Protein AF-A0A5W4PUR1-F1 (afdb_monomer_lite)

Structure (mmCIF, N/CA/C/O backbone):
data_AF-A0A5W4PUR1-F1
#
_entry.id   AF-A0A5W4PUR1-F1
#
loop_
_atom_site.group_PDB
_atom_site.id
_atom_site.type_symbol
_atom_site.label_atom_id
_atom_site.label_alt_id
_atom_site.label_comp_id
_atom_site.label_asym_id
_atom_site.label_entity_id
_atom_site.label_seq_id
_atom_site.pdbx_PDB_ins_code
_atom_site.Cartn_x
_atom_site.Cartn_y
_atom_site.Cartn_z
_atom_site.occupancy
_atom_site.B_iso_or_equiv
_atom_site.auth_seq_id
_atom_site.auth_comp_id
_atom_site.auth_asym_id
_atom_site.auth_atom_id
_atom_site.pdbx_PDB_model_num
ATOM 1 N N . MET A 1 1 ? 16.948 -23.647 -54.180 1.00 27.38 1 MET A N 1
ATOM 2 C CA . MET A 1 1 ? 15.537 -23.194 -54.085 1.00 27.38 1 MET A CA 1
ATOM 3 C C . MET A 1 1 ? 15.372 -21.737 -53.648 1.00 27.38 1 MET A C 1
ATOM 5 O O . MET A 1 1 ? 14.482 -21.102 -54.188 1.00 27.38 1 MET A O 1
ATOM 9 N N . ILE A 1 2 ? 16.205 -21.173 -52.759 1.00 27.20 2 ILE A N 1
ATOM 10 C CA . ILE A 1 2 ? 16.112 -19.745 -52.374 1.00 27.20 2 ILE A CA 1
ATOM 11 C C . ILE A 1 2 ? 16.294 -18.802 -53.588 1.00 27.20 2 ILE A C 1
ATOM 13 O O . ILE A 1 2 ? 15.529 -17.861 -53.739 1.00 27.20 2 ILE A O 1
ATOM 17 N N . ASN A 1 3 ? 17.182 -19.119 -54.539 1.00 38.19 3 ASN A N 1
ATOM 18 C CA . ASN A 1 3 ? 17.483 -18.220 -55.667 1.00 38.19 3 ASN A CA 1
ATOM 19 C C . ASN A 1 3 ? 16.321 -17.975 -56.654 1.00 38.19 3 ASN A C 1
ATOM 21 O O . ASN A 1 3 ? 16.169 -16.852 -57.120 1.00 38.19 3 ASN A O 1
ATOM 25 N N . LEU A 1 4 ? 15.471 -18.971 -56.952 1.00 34.03 4 LEU A N 1
ATOM 26 C CA . LEU A 1 4 ? 14.390 -18.818 -57.947 1.00 34.03 4 LEU A CA 1
ATOM 27 C C . LEU A 1 4 ? 13.193 -18.023 -57.394 1.00 34.03 4 LEU A C 1
ATOM 29 O O . LEU A 1 4 ? 12.579 -17.228 -58.105 1.00 34.03 4 LEU A O 1
ATOM 33 N N . TYR A 1 5 ? 12.866 -18.224 -56.114 1.00 35.22 5 TYR A N 1
ATOM 34 C CA . TYR A 1 5 ? 11.805 -17.471 -55.441 1.00 35.22 5 TYR A CA 1
ATOM 35 C C . TYR A 1 5 ? 12.238 -16.027 -55.160 1.00 35.22 5 TYR A C 1
ATOM 37 O O . TYR A 1 5 ? 11.437 -15.118 -55.373 1.00 35.22 5 TYR A O 1
ATOM 45 N N . SER A 1 6 ? 13.505 -15.802 -54.789 1.00 41.62 6 SER A N 1
ATOM 46 C CA . SER A 1 6 ? 14.056 -14.457 -54.590 1.00 41.62 6 SER A CA 1
ATOM 47 C C . SER A 1 6 ? 14.100 -13.649 -55.891 1.00 41.62 6 SER A C 1
ATOM 49 O O . SER A 1 6 ? 13.637 -12.513 -55.899 1.00 41.62 6 SER A O 1
ATOM 51 N N . LEU A 1 7 ? 14.547 -14.227 -57.015 1.00 43.38 7 LEU A N 1
ATOM 52 C CA . LEU A 1 7 ? 14.551 -13.530 -58.313 1.00 43.38 7 LEU A CA 1
ATOM 53 C C . LEU A 1 7 ? 13.136 -13.193 -58.804 1.00 43.38 7 LEU A C 1
ATOM 55 O O . LEU A 1 7 ? 12.900 -12.091 -59.296 1.00 43.38 7 LEU A O 1
ATOM 59 N N . ASN A 1 8 ? 12.176 -14.108 -58.637 1.00 45.28 8 ASN A N 1
ATOM 60 C CA . ASN A 1 8 ? 10.775 -13.860 -58.992 1.00 45.28 8 ASN A CA 1
ATOM 61 C C . ASN A 1 8 ? 10.132 -12.777 -58.107 1.00 45.28 8 ASN A C 1
ATOM 63 O O . ASN A 1 8 ? 9.380 -11.940 -58.610 1.00 45.28 8 ASN A O 1
ATOM 67 N N . ALA A 1 9 ? 10.437 -12.760 -56.807 1.00 48.22 9 ALA A N 1
ATOM 68 C CA . ALA A 1 9 ? 9.965 -11.727 -55.887 1.00 48.22 9 ALA A CA 1
ATOM 69 C C . ALA A 1 9 ? 10.568 -10.351 -56.215 1.00 48.22 9 ALA A C 1
ATOM 71 O O . ALA A 1 9 ? 9.825 -9.375 -56.320 1.00 48.22 9 ALA A O 1
ATOM 72 N N . VAL A 1 10 ? 11.881 -10.287 -56.466 1.00 51.53 10 VAL A N 1
ATOM 73 C CA . VAL A 1 10 ? 12.588 -9.058 -56.866 1.00 51.53 10 VAL A CA 1
ATOM 74 C C . VAL A 1 10 ? 12.062 -8.541 -58.205 1.00 51.53 10 VAL A C 1
ATOM 76 O O . VAL A 1 10 ? 11.764 -7.359 -58.328 1.00 51.53 10 VAL A O 1
ATOM 79 N N . THR A 1 11 ? 11.826 -9.421 -59.180 1.00 53.59 11 THR A N 1
ATOM 80 C CA . THR A 1 11 ? 11.287 -9.041 -60.496 1.00 53.59 11 THR A CA 1
ATOM 81 C C . THR A 1 11 ? 9.869 -8.466 -60.390 1.00 53.59 11 THR A C 1
ATOM 83 O O . THR A 1 11 ? 9.542 -7.485 -61.057 1.00 53.59 11 THR A O 1
ATOM 86 N N . ASN A 1 12 ? 9.010 -9.037 -59.539 1.00 57.28 12 ASN A N 1
ATOM 87 C CA . ASN A 1 12 ? 7.670 -8.494 -59.293 1.00 57.28 12 ASN A CA 1
ATOM 88 C C . ASN A 1 12 ? 7.718 -7.156 -58.541 1.00 57.28 12 ASN A C 1
ATOM 90 O O . ASN A 1 12 ? 6.971 -6.241 -58.889 1.00 57.28 12 ASN A O 1
ATOM 94 N N . ALA A 1 13 ? 8.620 -7.013 -57.567 1.00 59.12 13 ALA A N 1
ATOM 95 C CA . ALA A 1 13 ? 8.843 -5.757 -56.857 1.00 59.12 13 ALA A CA 1
ATOM 96 C C . ALA A 1 13 ? 9.374 -4.654 -57.791 1.00 59.12 13 ALA A C 1
ATOM 98 O O . ALA A 1 13 ? 8.867 -3.537 -57.758 1.00 59.12 13 ALA A O 1
ATOM 99 N N . MET A 1 14 ? 10.312 -4.972 -58.690 1.00 59.09 14 MET A N 1
ATOM 100 C CA . MET A 1 14 ? 10.815 -4.042 -59.709 1.00 59.09 14 MET A CA 1
ATOM 101 C C . MET A 1 14 ? 9.730 -3.645 -60.717 1.00 59.09 14 MET A C 1
ATOM 103 O O . MET A 1 14 ? 9.626 -2.473 -61.075 1.00 59.09 14 MET A O 1
ATOM 107 N N . LYS A 1 15 ? 8.864 -4.581 -61.132 1.00 62.97 15 LYS A N 1
ATOM 108 C CA . LYS A 1 15 ? 7.695 -4.270 -61.975 1.00 62.97 15 LYS A CA 1
ATOM 109 C C . LYS A 1 15 ? 6.733 -3.308 -61.282 1.00 62.97 15 LYS A C 1
ATOM 111 O O . LYS A 1 15 ? 6.281 -2.357 -61.913 1.00 62.97 15 LYS A O 1
ATOM 116 N N . LEU A 1 16 ? 6.437 -3.532 -60.001 1.00 66.94 16 LEU A N 1
ATOM 117 C CA . LEU A 1 16 ? 5.611 -2.633 -59.190 1.00 66.94 16 LEU A CA 1
ATOM 118 C C . LEU A 1 16 ? 6.270 -1.255 -59.033 1.00 66.94 16 LEU A C 1
ATOM 120 O O . LEU A 1 16 ? 5.615 -0.240 -59.254 1.00 66.94 16 LEU A O 1
ATOM 124 N N . ALA A 1 17 ? 7.568 -1.205 -58.730 1.00 65.69 17 ALA A N 1
ATOM 125 C CA . ALA A 1 17 ? 8.320 0.044 -58.634 1.00 65.69 17 ALA A CA 1
ATOM 126 C C . ALA A 1 17 ? 8.248 0.834 -59.953 1.00 65.69 17 ALA A C 1
ATOM 128 O O . ALA A 1 17 ? 7.886 2.011 -59.954 1.00 65.69 17 ALA A O 1
ATOM 129 N N . LYS A 1 18 ? 8.440 0.158 -61.093 1.00 65.25 18 LYS A N 1
ATOM 130 C CA . LYS A 1 18 ? 8.304 0.752 -62.428 1.00 65.25 18 LYS A CA 1
ATOM 131 C C . LYS A 1 18 ? 6.884 1.252 -62.718 1.00 65.25 18 LYS A C 1
ATOM 133 O O . LYS A 1 18 ? 6.727 2.368 -63.209 1.00 65.25 18 LYS A O 1
ATOM 138 N N . GLN A 1 19 ? 5.851 0.470 -62.385 1.00 72.31 19 GLN A N 1
ATOM 139 C CA . GLN A 1 19 ? 4.442 0.878 -62.518 1.00 72.31 19 GLN A CA 1
ATOM 140 C C . GLN A 1 19 ? 4.127 2.149 -61.719 1.00 72.31 19 GLN A C 1
ATOM 142 O O . GLN A 1 19 ? 3.346 2.983 -62.173 1.00 72.31 19 GLN A O 1
ATOM 147 N N . HIS A 1 20 ? 4.756 2.312 -60.556 1.00 73.19 20 HIS A N 1
ATOM 148 C CA . HIS A 1 20 ? 4.565 3.458 -59.673 1.00 73.19 20 HIS A CA 1
ATOM 149 C C . HIS A 1 20 ? 5.584 4.592 -59.880 1.00 73.19 20 HIS A C 1
ATOM 151 O O . HIS A 1 20 ? 5.576 5.545 -59.105 1.00 73.19 20 HIS A O 1
ATOM 157 N N . GLN A 1 21 ? 6.428 4.526 -60.920 1.00 67.94 21 GLN A N 1
ATOM 158 C CA . GLN A 1 21 ? 7.511 5.492 -61.185 1.00 67.94 21 GLN A CA 1
ATOM 159 C C . GLN A 1 21 ? 8.476 5.679 -60.001 1.00 67.94 21 GLN A C 1
ATOM 161 O O . GLN A 1 21 ? 9.080 6.737 -59.826 1.00 67.94 21 GLN A O 1
ATOM 166 N N . VAL A 1 22 ? 8.618 4.640 -59.188 1.00 67.12 22 VAL A N 1
ATOM 167 C CA . VAL A 1 22 ? 9.526 4.591 -58.053 1.00 67.12 22 VAL A CA 1
ATOM 168 C C . VAL A 1 22 ? 10.860 4.026 -58.523 1.00 67.12 22 VAL A C 1
ATOM 170 O O . VAL A 1 22 ? 10.902 2.947 -59.116 1.00 67.12 22 VAL A O 1
ATOM 173 N N . ARG A 1 23 ? 11.952 4.743 -58.253 1.00 65.81 23 ARG A N 1
ATOM 174 C CA . ARG A 1 23 ? 13.309 4.275 -58.537 1.00 65.81 23 ARG A CA 1
ATOM 175 C C . ARG A 1 23 ? 13.915 3.710 -57.262 1.00 65.81 23 ARG A C 1
ATOM 177 O O . ARG A 1 23 ? 13.777 4.308 -56.198 1.00 65.81 23 ARG A O 1
ATOM 184 N N . LEU A 1 24 ? 14.560 2.556 -57.374 1.00 67.75 24 LEU A N 1
ATOM 185 C CA . LEU A 1 24 ? 15.376 1.990 -56.306 1.00 67.75 24 LEU A CA 1
ATOM 186 C C . LEU A 1 24 ? 16.830 2.224 -56.681 1.00 67.75 24 LEU A C 1
ATOM 188 O O . LEU A 1 24 ? 17.245 1.850 -57.769 1.00 67.75 24 LEU A O 1
ATOM 192 N N . GLU A 1 25 ? 17.584 2.860 -55.803 1.00 67.94 25 GLU A N 1
ATOM 193 C CA . GLU A 1 25 ? 18.999 3.151 -56.002 1.00 67.94 25 GLU A CA 1
ATOM 194 C C . GLU A 1 25 ? 19.766 2.655 -54.775 1.00 67.94 25 GLU A C 1
ATOM 196 O O . GLU A 1 25 ? 19.212 2.567 -53.682 1.00 67.94 25 GLU A O 1
ATOM 201 N N . ALA A 1 26 ? 21.034 2.291 -54.939 1.00 71.62 26 ALA A N 1
ATOM 202 C CA . ALA A 1 26 ? 21.890 2.005 -53.795 1.00 71.62 26 ALA A CA 1
ATOM 203 C C . ALA A 1 26 ? 22.571 3.303 -53.360 1.00 71.62 26 ALA A C 1
ATOM 205 O O . ALA A 1 26 ? 23.145 4.001 -54.199 1.00 71.62 26 ALA A O 1
ATOM 206 N N . ASP A 1 27 ? 22.543 3.611 -52.065 1.00 76.81 27 ASP A N 1
ATOM 207 C CA . ASP A 1 27 ? 23.352 4.702 -51.534 1.00 76.81 27 ASP A CA 1
ATOM 208 C C . ASP A 1 27 ? 24.833 4.393 -51.786 1.00 76.81 27 ASP A C 1
ATOM 210 O O . ASP A 1 27 ? 25.297 3.263 -51.599 1.00 76.81 27 ASP A O 1
ATOM 214 N N . VAL A 1 28 ? 25.563 5.404 -52.247 1.00 70.56 28 VAL A N 1
ATOM 215 C CA . VAL A 1 28 ? 26.903 5.307 -52.829 1.00 70.56 28 VAL A CA 1
ATOM 216 C C . VAL A 1 28 ? 27.909 4.729 -51.831 1.00 70.56 28 VAL A C 1
ATOM 218 O O . VAL A 1 28 ? 28.829 4.015 -52.245 1.00 70.56 28 VAL A O 1
ATOM 221 N N . ASP A 1 29 ? 27.708 4.985 -50.539 1.00 76.25 29 ASP A N 1
ATOM 222 C CA . ASP A 1 29 ? 28.584 4.539 -49.450 1.00 76.25 29 ASP A CA 1
ATOM 223 C C . ASP A 1 29 ? 27.980 3.391 -48.615 1.00 76.25 29 ASP A C 1
ATOM 225 O O . ASP A 1 29 ? 28.568 2.952 -47.626 1.00 76.25 29 ASP A O 1
ATOM 229 N N . SER A 1 30 ? 26.828 2.854 -49.029 1.00 80.75 30 SER A N 1
ATOM 230 C CA . SER A 1 30 ? 26.193 1.707 -48.373 1.00 80.75 30 SER A CA 1
ATOM 231 C C . SER A 1 30 ? 26.854 0.369 -48.734 1.00 80.75 30 SER A C 1
ATOM 233 O O . SER A 1 30 ? 27.522 0.271 -49.768 1.00 80.75 30 SER A O 1
ATOM 235 N N . PRO A 1 31 ? 26.611 -0.714 -47.965 1.00 73.06 31 PRO A N 1
ATOM 236 C CA . PRO A 1 31 ? 27.086 -2.054 -48.321 1.00 73.06 31 PRO A CA 1
ATOM 237 C C . PRO A 1 31 ? 26.685 -2.473 -49.741 1.00 73.06 31 PRO A C 1
ATOM 239 O O . PRO A 1 31 ? 27.499 -3.016 -50.485 1.00 73.06 31 PRO A O 1
ATOM 242 N N . VAL A 1 32 ? 25.449 -2.161 -50.146 1.00 74.69 32 VAL A N 1
ATOM 243 C CA . VAL A 1 32 ? 24.918 -2.469 -51.482 1.00 74.69 32 VAL A CA 1
ATOM 244 C C . VAL A 1 32 ? 25.617 -1.630 -52.559 1.00 74.69 32 VAL A C 1
ATOM 246 O O . VAL A 1 32 ? 25.993 -2.157 -53.609 1.00 74.69 32 VAL A O 1
ATOM 249 N N . GLY A 1 33 ? 25.860 -0.344 -52.294 1.00 71.12 33 GLY A N 1
ATOM 250 C CA . GLY A 1 33 ? 26.582 0.549 -53.205 1.00 71.12 33 GLY A CA 1
ATOM 251 C C . GLY A 1 33 ? 28.047 0.152 -53.394 1.00 71.12 33 GLY A C 1
ATOM 252 O O . GLY A 1 33 ? 28.548 0.136 -54.519 1.00 71.12 33 GLY A O 1
ATOM 253 N N . LEU A 1 34 ? 28.725 -0.251 -52.317 1.00 71.38 34 LEU A N 1
ATOM 254 C CA . LEU A 1 34 ? 30.105 -0.743 -52.355 1.00 71.38 34 LEU A CA 1
ATOM 255 C C . LEU A 1 34 ? 30.230 -2.046 -53.154 1.00 71.38 34 LEU A C 1
ATOM 257 O O . LEU A 1 34 ? 31.147 -2.175 -53.964 1.00 71.38 34 LEU A O 1
ATOM 261 N N . LEU A 1 35 ? 29.287 -2.979 -52.991 1.00 69.94 35 LEU A N 1
ATOM 262 C CA . LEU A 1 35 ? 29.242 -4.211 -53.786 1.00 69.94 35 LEU A CA 1
ATOM 263 C C . LEU A 1 35 ? 28.962 -3.940 -55.267 1.00 69.94 35 LEU A C 1
ATOM 265 O O . LEU A 1 35 ? 29.548 -4.599 -56.120 1.00 69.94 35 LEU A O 1
ATOM 269 N N . THR A 1 36 ? 28.121 -2.948 -55.567 1.00 68.56 36 THR A N 1
ATOM 270 C CA . THR A 1 36 ? 27.828 -2.516 -56.943 1.00 68.56 36 THR A CA 1
ATOM 271 C C . THR A 1 36 ? 29.061 -1.899 -57.613 1.00 68.56 36 THR A C 1
ATOM 273 O O . THR A 1 36 ? 29.330 -2.157 -58.780 1.00 68.56 36 THR A O 1
ATOM 276 N N . LYS A 1 37 ? 29.858 -1.114 -56.875 1.00 66.69 37 LYS A N 1
ATOM 277 C CA . LYS A 1 37 ? 31.118 -0.539 -57.383 1.00 66.69 37 LYS A CA 1
ATOM 278 C C . LYS A 1 37 ? 32.192 -1.597 -57.655 1.00 66.69 37 LYS A C 1
ATOM 280 O O . LYS A 1 37 ? 33.018 -1.396 -58.543 1.00 66.69 37 LYS A O 1
ATOM 285 N N . ALA A 1 38 ? 32.199 -2.693 -56.896 1.00 61.94 38 ALA A N 1
ATOM 286 C CA . ALA A 1 38 ? 33.233 -3.724 -56.974 1.00 61.94 38 ALA A CA 1
ATOM 287 C C . ALA A 1 38 ? 33.221 -4.517 -58.296 1.00 61.94 38 ALA A C 1
ATOM 289 O O . ALA A 1 38 ? 34.267 -4.997 -58.718 1.00 61.94 38 ALA A O 1
ATOM 290 N N . THR A 1 39 ? 32.084 -4.616 -58.992 1.00 56.72 39 THR A N 1
ATOM 291 C CA . THR A 1 39 ? 31.944 -5.506 -60.164 1.00 56.72 39 THR A CA 1
ATOM 292 C C . THR A 1 39 ? 32.260 -4.884 -61.508 1.00 56.72 39 THR A C 1
ATOM 294 O O . THR A 1 39 ? 32.244 -5.588 -62.515 1.00 56.72 39 THR A O 1
ATOM 297 N N . THR A 1 40 ? 32.516 -3.575 -61.597 1.00 52.84 40 THR A N 1
ATOM 298 C CA . THR A 1 40 ? 32.603 -2.835 -62.881 1.00 52.84 40 THR A CA 1
ATOM 299 C C . THR A 1 40 ? 31.397 -3.018 -63.828 1.00 52.84 40 THR A C 1
ATOM 301 O O . THR A 1 40 ? 31.439 -2.541 -64.962 1.00 52.84 40 THR A O 1
ATOM 304 N N . GLN A 1 41 ? 30.318 -3.671 -63.382 1.00 53.59 41 GLN A N 1
ATOM 305 C CA . GLN A 1 41 ? 29.089 -3.912 -64.134 1.00 53.59 41 GLN A CA 1
ATOM 306 C C . GLN A 1 41 ? 28.035 -2.852 -63.793 1.00 53.59 41 GLN A C 1
ATOM 308 O O . GLN A 1 41 ? 28.041 -2.260 -62.712 1.00 53.59 41 GLN A O 1
ATOM 313 N N . GLN A 1 42 ? 27.124 -2.599 -64.734 1.00 51.31 42 GLN A N 1
ATOM 314 C CA . GLN A 1 42 ? 25.988 -1.701 -64.532 1.00 51.31 42 GLN A CA 1
ATOM 315 C C . GLN A 1 42 ? 25.095 -2.250 -63.403 1.00 51.31 42 GLN A C 1
ATOM 317 O O . GLN A 1 42 ? 24.868 -3.457 -63.322 1.00 51.31 42 GLN A O 1
ATOM 322 N N . SER A 1 43 ? 24.626 -1.380 -62.503 1.00 53.12 43 SER A N 1
ATOM 323 C CA . SER A 1 43 ? 23.816 -1.788 -61.347 1.00 53.12 43 SER A CA 1
ATOM 324 C C . SER A 1 43 ? 22.561 -2.546 -61.785 1.00 53.12 43 SER A C 1
ATOM 326 O O . SER A 1 43 ? 21.817 -2.065 -62.636 1.00 53.12 43 SER A O 1
ATOM 328 N N . VAL A 1 44 ? 22.260 -3.679 -61.138 1.00 52.94 44 VAL A N 1
ATOM 329 C CA . VAL A 1 44 ? 20.997 -4.425 -61.343 1.00 52.94 44 VAL A CA 1
ATOM 330 C C . VAL A 1 44 ? 19.774 -3.580 -60.948 1.00 52.94 44 VAL A C 1
ATOM 332 O O . VAL A 1 44 ? 18.657 -3.840 -61.389 1.00 52.94 44 VAL A O 1
ATOM 335 N N . PHE A 1 45 ? 19.985 -2.542 -60.134 1.00 52.44 45 PHE A N 1
ATOM 336 C CA . PHE A 1 45 ? 18.959 -1.598 -59.697 1.00 52.44 45 PHE A CA 1
ATOM 337 C C . PHE A 1 45 ? 18.874 -0.336 -60.573 1.00 52.44 45 PHE A C 1
ATOM 339 O O . PHE A 1 45 ? 18.136 0.585 -60.236 1.00 52.44 45 PHE A O 1
ATOM 346 N N . ASP A 1 46 ? 19.592 -0.257 -61.699 1.00 54.97 46 ASP A N 1
ATOM 347 C CA . ASP A 1 46 ? 19.484 0.897 -62.594 1.00 54.97 46 ASP A CA 1
ATOM 348 C C . ASP A 1 46 ? 18.118 0.902 -63.302 1.00 54.97 46 ASP A C 1
ATOM 350 O O . ASP A 1 46 ? 17.815 0.061 -64.141 1.00 54.97 46 ASP A O 1
ATOM 354 N N . THR A 1 47 ? 17.257 1.853 -62.940 1.00 51.84 47 THR A N 1
ATOM 355 C CA . THR A 1 47 ? 15.925 2.028 -63.548 1.00 51.84 47 THR A CA 1
ATOM 356 C C . THR A 1 47 ? 15.938 2.983 -64.746 1.00 51.84 47 THR A C 1
ATOM 358 O O . THR A 1 47 ? 14.875 3.289 -65.292 1.00 51.84 47 THR A O 1
ATOM 361 N N . GLN A 1 48 ? 17.115 3.480 -65.154 1.00 49.59 48 GLN A N 1
ATOM 362 C CA . GLN A 1 48 ? 17.273 4.353 -66.323 1.00 49.59 48 GLN A CA 1
ATOM 363 C C . GLN A 1 48 ? 17.286 3.587 -67.648 1.00 49.59 48 GLN A C 1
ATOM 365 O O . GLN A 1 48 ? 17.036 4.187 -68.692 1.00 49.59 48 GLN A O 1
ATOM 370 N N . ILE A 1 49 ? 17.527 2.278 -67.606 1.00 55.81 49 ILE A N 1
ATOM 371 C CA . ILE A 1 49 ? 17.475 1.400 -68.775 1.00 55.81 49 ILE A CA 1
ATOM 372 C C . ILE A 1 49 ? 16.024 1.010 -69.098 1.00 55.81 49 ILE A C 1
ATOM 374 O O . ILE A 1 49 ? 15.203 0.722 -68.222 1.00 55.81 49 ILE A O 1
ATOM 378 N N . THR A 1 50 ? 15.675 1.042 -70.382 1.00 56.12 50 THR A N 1
ATOM 379 C CA . THR A 1 50 ? 14.385 0.556 -70.900 1.00 56.12 50 THR A CA 1
ATOM 380 C C . THR A 1 50 ? 14.214 -0.945 -70.627 1.00 56.12 50 THR A C 1
ATOM 382 O O . THR A 1 50 ? 15.190 -1.635 -70.357 1.00 56.12 50 THR A O 1
ATOM 385 N N . ASP A 1 51 ? 12.988 -1.499 -70.707 1.00 50.34 51 ASP A N 1
ATOM 386 C CA . ASP A 1 51 ? 12.816 -2.966 -70.560 1.00 50.34 51 ASP A CA 1
ATOM 387 C C . ASP A 1 51 ? 13.667 -3.717 -71.590 1.00 50.34 51 ASP A C 1
ATOM 389 O O . ASP A 1 51 ? 14.228 -4.766 -71.299 1.00 50.34 51 ASP A O 1
ATOM 393 N N . GLU A 1 52 ? 13.797 -3.149 -72.785 1.00 49.62 52 GLU A N 1
ATOM 394 C CA . GLU A 1 52 ? 14.570 -3.714 -73.882 1.00 49.62 52 GLU A CA 1
ATOM 395 C C . GLU A 1 52 ? 16.080 -3.662 -73.595 1.00 49.62 52 GLU A C 1
ATOM 397 O O . GLU A 1 52 ? 16.753 -4.674 -73.758 1.00 49.62 52 GLU A O 1
ATOM 402 N N . GLU A 1 53 ? 16.599 -2.555 -73.054 1.00 53.06 53 GLU A N 1
ATOM 403 C CA . GLU A 1 53 ? 17.991 -2.441 -72.586 1.00 53.06 53 GLU A CA 1
ATOM 404 C C . GLU A 1 53 ? 18.265 -3.300 -71.345 1.00 53.06 53 GLU A C 1
ATOM 406 O O . GLU A 1 53 ? 19.341 -3.879 -71.245 1.00 53.06 53 GLU A O 1
ATOM 411 N N . PHE A 1 54 ? 17.308 -3.458 -70.427 1.00 54.59 54 PHE A N 1
ATOM 412 C CA . PHE A 1 54 ? 17.416 -4.372 -69.287 1.00 54.59 54 PHE A CA 1
ATOM 413 C C . PHE A 1 54 ? 17.490 -5.822 -69.751 1.00 54.59 54 PHE A C 1
ATOM 415 O O . PHE A 1 54 ? 18.388 -6.534 -69.329 1.00 54.59 54 PHE A O 1
ATOM 422 N N . PHE A 1 55 ? 16.620 -6.265 -70.664 1.00 52.03 55 PHE A N 1
ATOM 423 C CA . PHE A 1 55 ? 16.662 -7.636 -71.188 1.00 52.03 55 PHE A CA 1
ATOM 424 C C . PHE A 1 55 ? 17.828 -7.887 -72.159 1.00 52.03 55 PHE A C 1
ATOM 426 O O . PHE A 1 55 ? 18.241 -9.035 -72.298 1.00 52.03 55 PHE A O 1
ATOM 433 N N . GLN A 1 56 ? 18.374 -6.851 -72.809 1.00 53.84 56 GLN A N 1
ATOM 434 C CA . GLN A 1 56 ? 19.592 -6.942 -73.628 1.00 53.84 56 GLN A CA 1
ATOM 435 C C . GLN A 1 56 ? 20.878 -6.916 -72.799 1.00 53.84 56 GLN A C 1
ATOM 437 O O . GLN A 1 56 ? 21.836 -7.585 -73.170 1.00 53.84 56 GLN A O 1
ATOM 442 N N . SER A 1 57 ? 20.902 -6.172 -71.691 1.00 48.34 57 SER A N 1
ATOM 443 C CA . SER A 1 57 ? 22.042 -6.121 -70.770 1.00 48.34 57 SER A CA 1
ATOM 444 C C . SER A 1 57 ? 22.000 -7.228 -69.726 1.00 48.34 57 SER A C 1
ATOM 446 O O . SER A 1 57 ? 23.053 -7.578 -69.213 1.00 48.34 57 SER A O 1
ATOM 448 N N . LEU A 1 58 ? 20.838 -7.837 -69.447 1.00 48.66 58 LEU A N 1
ATOM 449 C CA . LEU A 1 58 ? 20.706 -8.953 -68.506 1.00 48.66 58 LEU A CA 1
ATOM 450 C C . LEU A 1 58 ? 21.720 -10.061 -68.799 1.00 48.66 58 LEU A C 1
ATOM 452 O O . LEU A 1 58 ? 22.437 -10.416 -67.875 1.00 48.66 58 LEU A O 1
ATOM 456 N N . PRO A 1 59 ? 21.851 -10.565 -70.046 1.00 49.41 59 PRO A N 1
ATOM 457 C CA . PRO A 1 59 ? 22.825 -11.590 -70.380 1.00 49.41 59 PRO A CA 1
ATOM 458 C C . PRO A 1 59 ? 24.253 -11.162 -70.069 1.00 49.41 59 PRO A C 1
ATOM 460 O O . PRO A 1 59 ? 24.971 -12.003 -69.560 1.00 49.41 59 PRO A O 1
ATOM 463 N N . ASP A 1 60 ? 24.634 -9.897 -70.295 1.00 49.94 60 ASP A N 1
ATOM 464 C CA . ASP A 1 60 ? 25.978 -9.343 -70.042 1.00 49.94 60 ASP A CA 1
ATOM 465 C C . ASP A 1 60 ? 26.237 -9.025 -68.554 1.00 49.94 60 ASP A C 1
ATOM 467 O O . ASP A 1 60 ? 27.343 -9.230 -68.052 1.00 49.94 60 ASP A O 1
ATOM 471 N N . ILE A 1 61 ? 25.212 -8.573 -67.826 1.00 47.44 61 ILE A N 1
ATOM 472 C CA . ILE A 1 61 ? 25.200 -8.392 -66.366 1.00 47.44 61 ILE A CA 1
ATOM 473 C C . ILE A 1 61 ? 25.299 -9.763 -65.679 1.00 47.44 61 ILE A C 1
ATOM 475 O O . ILE A 1 61 ? 25.985 -9.910 -64.673 1.00 47.44 61 ILE A O 1
ATOM 479 N N . THR A 1 62 ? 24.674 -10.793 -66.255 1.00 44.72 62 THR A N 1
ATOM 480 C CA . THR A 1 62 ? 24.778 -12.192 -65.812 1.00 44.72 62 THR A CA 1
ATOM 481 C C . THR A 1 62 ? 25.893 -12.979 -66.515 1.00 44.72 62 THR A C 1
ATOM 483 O O . THR A 1 62 ? 26.075 -14.160 -66.218 1.00 44.72 62 THR A O 1
ATOM 486 N N . ALA A 1 63 ? 26.643 -12.370 -67.445 1.00 41.81 63 ALA A N 1
ATOM 487 C CA . ALA A 1 63 ? 27.627 -13.079 -68.260 1.00 41.81 63 ALA A CA 1
ATOM 488 C C . ALA A 1 63 ? 28.870 -13.362 -67.426 1.00 41.81 63 ALA A C 1
ATOM 490 O O . ALA A 1 63 ? 29.631 -12.470 -67.049 1.00 41.81 63 ALA A O 1
ATOM 491 N N . LEU A 1 64 ? 29.094 -14.649 -67.192 1.00 41.31 64 LEU A N 1
ATOM 492 C CA . LEU A 1 64 ? 30.256 -15.193 -66.512 1.00 41.31 64 LEU A CA 1
ATOM 493 C C . LEU A 1 64 ? 31.543 -14.872 -67.286 1.00 41.31 64 LEU A C 1
ATOM 495 O O . LEU A 1 64 ? 31.788 -15.429 -68.358 1.00 41.31 64 LEU A O 1
ATOM 499 N N . LYS A 1 65 ? 32.420 -14.031 -66.725 1.00 40.00 65 LYS A N 1
ATOM 500 C CA . LYS A 1 65 ? 33.832 -14.008 -67.136 1.00 40.00 65 LYS A CA 1
ATOM 501 C C . LYS A 1 65 ? 34.552 -15.202 -66.508 1.00 40.00 65 LYS A C 1
ATOM 503 O O . LYS A 1 65 ? 34.511 -15.390 -65.296 1.00 40.00 65 LYS A O 1
ATOM 508 N N . THR A 1 66 ? 35.231 -16.005 -67.327 1.00 38.00 66 THR A N 1
ATOM 509 C CA . THR A 1 66 ? 36.172 -17.034 -66.851 1.00 38.00 66 THR A CA 1
ATOM 510 C C . THR A 1 66 ? 37.347 -16.390 -66.102 1.00 38.00 66 THR A C 1
ATOM 512 O O . THR A 1 66 ? 37.899 -15.407 -66.605 1.00 38.00 66 THR A O 1
ATOM 515 N N . PRO A 1 67 ? 37.763 -16.947 -64.952 1.00 36.47 67 PRO A N 1
ATOM 516 C CA . PRO A 1 67 ? 38.727 -16.314 -64.058 1.00 36.47 67 PRO A CA 1
ATOM 517 C C . PRO A 1 67 ? 40.142 -16.257 -64.646 1.00 36.47 67 PRO A C 1
ATOM 519 O O . PRO A 1 67 ? 40.635 -17.226 -65.234 1.00 36.47 67 PRO A O 1
ATOM 522 N N . GLN A 1 68 ? 40.841 -15.140 -64.421 1.00 37.72 68 GLN A N 1
ATOM 523 C CA . GLN A 1 68 ? 42.302 -15.105 -64.490 1.00 37.72 68 GLN A CA 1
ATOM 524 C C . GLN A 1 68 ? 42.866 -15.694 -63.189 1.00 37.72 68 GLN A C 1
ATOM 526 O O . GLN A 1 68 ? 43.205 -14.974 -62.265 1.00 37.72 68 GLN A O 1
ATOM 531 N N . SER A 1 69 ? 42.964 -17.025 -63.144 1.00 34.19 69 SER A N 1
ATOM 532 C CA . SER A 1 69 ? 43.818 -17.807 -62.231 1.00 34.19 69 SER A CA 1
ATOM 533 C C . SER A 1 69 ? 43.792 -17.482 -60.718 1.00 34.19 69 SER A C 1
ATOM 535 O O . SER A 1 69 ? 44.610 -16.693 -60.258 1.00 34.19 69 SER A O 1
ATOM 537 N N . GLY A 1 70 ? 43.019 -18.277 -59.955 1.00 38.56 70 GLY A N 1
ATOM 538 C CA . GLY A 1 70 ? 43.257 -18.682 -58.547 1.00 38.56 70 GLY A CA 1
ATOM 539 C C . GLY A 1 70 ? 42.925 -17.629 -57.475 1.00 38.56 70 GLY A C 1
ATOM 540 O O . GLY A 1 70 ? 43.261 -16.470 -57.638 1.00 38.56 70 GLY A O 1
ATOM 541 N N . THR A 1 71 ? 42.325 -17.940 -56.321 1.00 41.44 71 THR A N 1
ATOM 542 C CA . THR A 1 71 ? 42.348 -19.163 -55.499 1.00 41.44 71 THR A CA 1
ATOM 543 C C . THR A 1 71 ? 41.162 -19.169 -54.511 1.00 41.44 71 THR A C 1
ATOM 545 O O . THR A 1 71 ? 41.128 -18.288 -53.659 1.00 41.44 71 THR A O 1
ATOM 548 N N . GLY A 1 72 ? 40.289 -20.189 -54.503 1.00 37.78 72 GLY A N 1
ATOM 549 C CA . GLY A 1 72 ? 39.510 -20.527 -53.292 1.00 37.78 72 GLY A CA 1
ATOM 550 C C . GLY A 1 72 ? 38.033 -20.907 -53.469 1.00 37.78 72 GLY A C 1
ATOM 551 O O . GLY A 1 72 ? 37.172 -20.075 -53.690 1.00 37.78 72 GLY A O 1
ATOM 552 N N . GLU A 1 73 ? 37.763 -22.201 -53.307 1.00 40.81 73 GLU A N 1
ATOM 553 C CA . GLU A 1 73 ? 36.514 -22.895 -52.936 1.00 40.81 73 GLU A CA 1
ATOM 554 C C . GLU A 1 73 ? 35.270 -22.070 -52.493 1.00 40.81 73 GLU A C 1
ATOM 556 O O . GLU A 1 73 ? 34.996 -21.980 -51.300 1.00 40.81 73 GLU A O 1
ATOM 561 N N . ALA A 1 74 ? 34.415 -21.598 -53.415 1.00 38.03 74 ALA A N 1
ATOM 562 C CA . ALA A 1 74 ? 32.968 -21.418 -53.155 1.00 38.03 74 ALA A CA 1
ATOM 563 C C . ALA A 1 74 ? 32.143 -21.181 -54.438 1.00 38.03 74 ALA A C 1
ATOM 565 O O . ALA A 1 74 ? 31.520 -20.139 -54.624 1.00 38.03 74 ALA A O 1
ATOM 566 N N . SER A 1 75 ? 32.073 -22.167 -55.332 1.00 36.72 75 SER A N 1
ATOM 567 C CA . SER A 1 75 ? 31.071 -22.161 -56.403 1.00 36.72 75 SER A CA 1
ATOM 568 C C . SER A 1 75 ? 29.703 -22.591 -55.855 1.00 36.72 75 SER A C 1
ATOM 570 O O . SER A 1 75 ? 29.511 -23.767 -55.537 1.00 36.72 75 SER A O 1
ATOM 572 N N . VAL A 1 76 ? 28.733 -21.676 -55.760 1.00 40.81 76 VAL A N 1
ATOM 573 C CA . VAL A 1 76 ? 27.325 -22.054 -55.541 1.00 40.81 76 VAL A CA 1
ATOM 574 C C . VAL A 1 76 ? 26.755 -22.535 -56.875 1.00 40.81 76 VAL A C 1
ATOM 576 O O . VAL A 1 76 ? 26.647 -21.757 -57.821 1.00 40.81 76 VAL A O 1
ATOM 579 N N . ILE A 1 77 ? 26.400 -23.820 -56.949 1.00 38.75 77 ILE A N 1
ATOM 580 C CA . ILE A 1 77 ? 25.749 -24.420 -58.119 1.00 38.75 77 ILE A CA 1
ATOM 581 C C . ILE A 1 77 ? 24.256 -24.073 -58.063 1.00 38.75 77 ILE A C 1
ATOM 583 O O . ILE A 1 77 ? 23.532 -24.544 -57.181 1.00 38.75 77 ILE A O 1
ATOM 587 N N . ALA A 1 78 ? 23.793 -23.233 -58.986 1.00 40.62 78 ALA A N 1
ATOM 588 C CA . ALA A 1 78 ? 22.381 -22.954 -59.199 1.00 40.62 78 ALA A CA 1
ATOM 589 C C . ALA A 1 78 ? 21.834 -23.918 -60.256 1.00 40.62 78 ALA A C 1
ATOM 591 O O . ALA A 1 78 ? 22.223 -23.866 -61.416 1.00 40.62 78 ALA A O 1
ATOM 592 N N . ASP A 1 79 ? 20.921 -24.803 -59.864 1.00 35.50 79 ASP A N 1
ATOM 593 C CA . ASP A 1 79 ? 20.245 -25.684 -60.816 1.00 35.50 79 ASP A CA 1
ATOM 594 C C . ASP A 1 79 ? 19.098 -24.907 -61.482 1.00 35.50 79 ASP A C 1
ATOM 596 O O . ASP A 1 79 ? 18.114 -24.550 -60.820 1.00 35.50 79 ASP A O 1
ATOM 600 N N . THR A 1 80 ? 19.244 -24.580 -62.769 1.00 42.91 80 THR A N 1
ATOM 601 C CA . THR A 1 80 ? 18.199 -23.925 -63.571 1.00 42.91 80 THR A CA 1
ATOM 602 C C . THR A 1 80 ? 17.672 -24.871 -64.651 1.00 42.91 80 THR A C 1
ATOM 604 O O . THR A 1 80 ? 18.261 -25.910 -64.944 1.00 42.91 80 THR A O 1
ATOM 607 N N . ALA A 1 81 ? 16.549 -24.515 -65.284 1.00 41.03 81 ALA A N 1
ATOM 608 C CA . ALA A 1 81 ? 15.947 -25.314 -66.357 1.00 41.03 81 ALA A CA 1
ATOM 609 C C . ALA A 1 81 ? 16.845 -25.467 -67.608 1.00 41.03 81 ALA A C 1
ATOM 611 O O . ALA A 1 81 ? 16.535 -26.286 -68.472 1.00 41.03 81 ALA A O 1
ATOM 612 N N . ALA A 1 82 ? 17.943 -24.705 -67.702 1.00 39.53 82 ALA A N 1
ATOM 613 C CA . ALA A 1 82 ? 18.941 -24.786 -68.768 1.00 39.53 82 ALA A CA 1
ATOM 614 C C . ALA A 1 82 ? 2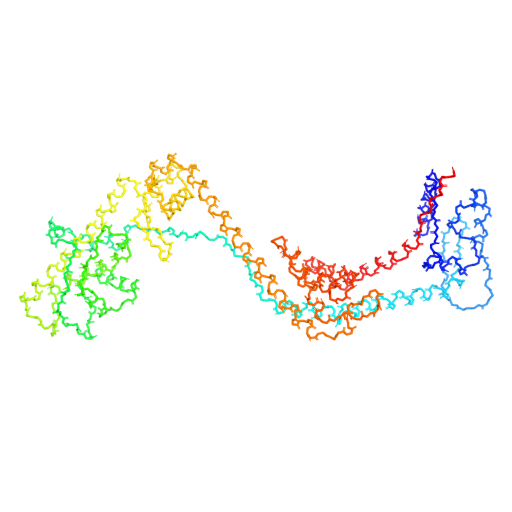0.225 -25.549 -68.362 1.00 39.53 82 ALA A C 1
ATOM 616 O O . ALA A 1 82 ? 21.097 -25.748 -69.207 1.00 39.53 82 ALA A O 1
ATOM 617 N N . GLY A 1 83 ? 20.326 -26.019 -67.111 1.00 37.81 83 GLY A N 1
ATOM 618 C CA . GLY A 1 83 ? 21.485 -26.727 -66.556 1.00 37.81 83 GLY A CA 1
ATOM 619 C C . GLY A 1 83 ? 22.097 -26.028 -65.330 1.00 37.81 83 GLY A C 1
ATOM 620 O O . GLY A 1 83 ? 21.657 -24.936 -64.959 1.00 37.81 83 GLY A O 1
ATOM 621 N N . PRO A 1 84 ? 23.093 -26.659 -64.676 1.00 37.66 84 PRO A N 1
ATOM 622 C CA . PRO A 1 84 ? 23.766 -26.091 -63.512 1.00 37.66 84 PRO A CA 1
ATOM 623 C C . PRO A 1 84 ? 24.617 -24.877 -63.910 1.00 37.66 84 PRO A C 1
ATOM 625 O O . PRO A 1 84 ? 25.582 -25.009 -64.662 1.00 37.66 84 PRO A O 1
ATOM 628 N N . GLU A 1 85 ? 24.270 -23.705 -63.384 1.00 44.62 85 GLU A N 1
ATOM 629 C CA . GLU A 1 85 ? 25.012 -22.454 -63.548 1.00 44.62 85 GLU A CA 1
ATOM 630 C C . GLU A 1 85 ? 25.830 -22.143 -62.289 1.00 44.62 85 GLU A C 1
ATOM 632 O O . GLU A 1 85 ? 25.350 -22.248 -61.156 1.00 44.62 85 GLU A O 1
ATOM 637 N N . THR A 1 86 ? 27.089 -21.762 -62.489 1.00 41.62 86 THR A N 1
ATOM 638 C CA . THR A 1 86 ? 28.043 -21.421 -61.429 1.00 41.62 86 THR A CA 1
ATOM 639 C C . THR A 1 86 ? 28.085 -19.903 -61.268 1.00 41.62 86 THR A C 1
ATOM 641 O O . THR A 1 86 ? 28.493 -19.224 -62.200 1.00 41.62 86 THR A O 1
ATOM 644 N N . LEU A 1 87 ? 27.689 -19.350 -60.118 1.00 44.03 87 LEU A N 1
ATOM 645 C CA . LEU A 1 87 ? 27.865 -17.916 -59.825 1.00 44.03 87 LEU A CA 1
ATOM 646 C C . LEU A 1 87 ? 29.315 -17.639 -59.380 1.00 44.03 87 LEU A C 1
ATOM 648 O O . LEU A 1 87 ? 29.775 -18.247 -58.413 1.00 44.03 87 LEU A O 1
ATOM 652 N N . ASN A 1 88 ? 30.017 -16.720 -60.058 1.00 50.16 88 ASN A N 1
ATOM 653 C CA . ASN A 1 88 ? 31.370 -16.282 -59.681 1.00 50.16 88 ASN A CA 1
ATOM 654 C C . ASN A 1 88 ? 31.307 -15.200 -58.591 1.00 50.16 88 ASN A C 1
ATOM 656 O O . ASN A 1 88 ? 30.916 -14.066 -58.851 1.00 50.16 88 ASN A O 1
ATOM 660 N N . VAL A 1 89 ? 31.708 -15.558 -57.368 1.00 49.78 89 VAL A N 1
ATOM 661 C CA . VAL A 1 89 ? 31.775 -14.657 -56.198 1.00 49.78 89 VAL A CA 1
ATOM 662 C C . VAL A 1 89 ? 33.111 -13.891 -56.140 1.00 49.78 89 VAL A C 1
ATOM 664 O O . VAL A 1 89 ? 33.225 -12.920 -55.397 1.00 49.78 89 VAL A O 1
ATOM 667 N N . GLU A 1 90 ? 34.100 -14.284 -56.951 1.00 52.31 90 GLU A N 1
ATOM 668 C CA . GLU A 1 90 ? 35.506 -13.842 -56.873 1.00 52.31 90 GLU A CA 1
ATOM 669 C C . GLU A 1 90 ? 35.697 -12.315 -57.021 1.00 52.31 90 GLU A C 1
ATOM 671 O O . GLU A 1 90 ? 36.479 -11.725 -56.279 1.00 52.31 90 GLU A O 1
ATOM 676 N N . ASP A 1 91 ? 34.936 -11.634 -57.891 1.00 50.50 91 ASP A N 1
ATOM 677 C CA . ASP A 1 91 ? 35.056 -10.172 -58.081 1.00 50.50 91 ASP A CA 1
ATOM 678 C C . ASP A 1 91 ? 34.527 -9.368 -56.875 1.00 50.50 91 ASP A C 1
ATOM 680 O O . ASP A 1 91 ? 34.975 -8.256 -56.591 1.00 50.50 91 ASP A O 1
ATOM 684 N N . HIS A 1 92 ? 33.580 -9.941 -56.128 1.00 56.78 92 HIS A N 1
ATOM 685 C CA . HIS A 1 92 ? 33.017 -9.342 -54.917 1.00 56.78 92 HIS A CA 1
ATOM 686 C C . HIS A 1 92 ? 33.722 -9.793 -53.642 1.00 56.78 92 HIS A C 1
ATOM 688 O O . HIS A 1 92 ? 33.520 -9.190 -52.587 1.00 56.78 92 HIS A O 1
ATOM 694 N N . GLU A 1 93 ? 34.496 -10.873 -53.715 1.00 60.72 93 GLU A N 1
ATOM 695 C CA . GLU A 1 93 ? 35.030 -11.593 -52.569 1.00 60.72 93 GLU A CA 1
ATOM 696 C C . GLU A 1 93 ? 35.825 -10.678 -51.616 1.00 60.72 93 GLU A C 1
ATOM 698 O O . GLU A 1 93 ? 35.499 -10.666 -50.424 1.00 60.72 93 GLU A O 1
ATOM 703 N N . PRO A 1 94 ? 36.748 -9.804 -52.078 1.00 63.22 94 PRO A N 1
ATOM 704 C CA . PRO A 1 94 ? 37.457 -8.881 -51.189 1.00 63.22 94 PRO A CA 1
ATOM 705 C C . PRO A 1 94 ? 36.525 -7.890 -50.476 1.00 63.22 94 PRO A C 1
ATOM 707 O O . PRO A 1 94 ? 36.659 -7.657 -49.274 1.00 63.22 94 PRO A O 1
ATOM 710 N N . THR A 1 95 ? 35.550 -7.322 -51.190 1.00 64.94 95 THR A N 1
ATOM 711 C CA . THR A 1 95 ? 34.585 -6.362 -50.629 1.00 64.94 95 THR A CA 1
ATOM 712 C C . THR A 1 95 ? 33.621 -7.041 -49.657 1.00 64.94 95 THR A C 1
ATOM 714 O O . THR A 1 95 ? 33.327 -6.485 -48.601 1.00 64.94 95 THR A O 1
ATOM 717 N N . LEU A 1 96 ? 33.168 -8.260 -49.959 1.00 65.25 96 LEU A N 1
ATOM 718 C CA . LEU A 1 96 ? 32.335 -9.071 -49.070 1.00 65.25 96 LEU A CA 1
ATOM 719 C C . LEU A 1 96 ? 33.084 -9.459 -47.794 1.00 65.25 96 LEU A C 1
ATOM 721 O O . LEU A 1 96 ? 32.503 -9.390 -46.710 1.00 65.25 96 LEU A O 1
ATOM 725 N N . PHE A 1 97 ? 34.365 -9.824 -47.894 1.00 68.06 97 PHE A N 1
ATOM 726 C CA . PHE A 1 97 ? 35.195 -10.095 -46.720 1.00 68.06 97 PHE A CA 1
ATOM 727 C C . PHE A 1 97 ? 35.341 -8.863 -45.830 1.00 68.06 97 PHE A C 1
ATOM 729 O O . PHE A 1 97 ? 35.210 -8.981 -44.611 1.00 68.06 97 PHE A O 1
ATOM 736 N N . GLU A 1 98 ? 35.554 -7.688 -46.418 1.00 70.44 98 GLU A N 1
ATOM 737 C CA . GLU A 1 98 ? 35.654 -6.435 -45.672 1.00 70.44 98 GLU A CA 1
ATOM 738 C C . GLU A 1 98 ? 34.329 -6.029 -45.018 1.00 70.44 98 GLU A C 1
ATOM 740 O O . GLU A 1 98 ? 34.304 -5.738 -43.823 1.00 70.44 98 GLU A O 1
ATOM 745 N N . LEU A 1 99 ? 33.206 -6.106 -45.738 1.00 75.25 99 LEU A N 1
ATOM 746 C CA . LEU A 1 99 ? 31.878 -5.835 -45.175 1.00 75.25 99 LEU A CA 1
ATOM 747 C C . LEU A 1 99 ? 31.524 -6.814 -44.051 1.00 75.25 99 LEU A C 1
ATOM 749 O O . LEU A 1 99 ? 31.049 -6.402 -42.991 1.00 75.25 99 LEU A O 1
ATOM 753 N N . LYS A 1 100 ? 31.817 -8.107 -44.237 1.00 74.44 100 LYS A N 1
ATOM 754 C CA . LYS A 1 100 ? 31.667 -9.128 -43.195 1.00 74.44 100 LYS A CA 1
ATOM 755 C C . LYS A 1 100 ? 32.533 -8.801 -41.981 1.00 74.44 100 LYS A C 1
ATOM 757 O O . LYS A 1 100 ? 32.059 -8.904 -40.852 1.00 74.44 100 LYS A O 1
ATOM 762 N N . ARG A 1 101 ? 33.791 -8.402 -42.190 1.00 76.44 101 ARG A N 1
ATOM 763 C CA . ARG A 1 101 ? 34.711 -8.017 -41.113 1.00 76.44 101 ARG A CA 1
ATOM 764 C C . ARG A 1 101 ? 34.182 -6.815 -40.335 1.00 76.44 101 ARG A C 1
ATOM 766 O O . ARG A 1 101 ? 34.177 -6.870 -39.109 1.00 76.44 101 ARG A O 1
ATOM 773 N N . MET A 1 102 ? 33.696 -5.782 -41.023 1.00 79.81 102 MET A N 1
ATOM 774 C CA . MET A 1 102 ? 33.093 -4.598 -40.402 1.00 79.81 102 MET A CA 1
ATOM 775 C C . MET A 1 102 ? 31.853 -4.956 -39.577 1.00 79.81 102 MET A C 1
ATOM 777 O O . MET A 1 102 ? 31.751 -4.540 -38.424 1.00 79.81 102 MET A O 1
ATOM 781 N N . ALA A 1 103 ? 30.948 -5.775 -40.126 1.00 80.38 103 ALA A N 1
ATOM 782 C CA . ALA A 1 103 ? 29.752 -6.228 -39.418 1.00 80.38 103 ALA A CA 1
ATOM 783 C C . ALA A 1 103 ? 30.110 -7.031 -38.159 1.00 80.38 103 ALA A C 1
ATOM 785 O O . ALA A 1 103 ? 29.606 -6.737 -37.078 1.00 80.38 103 ALA A O 1
ATOM 786 N N . ILE A 1 104 ? 31.039 -7.990 -38.268 1.00 79.88 104 ILE A N 1
ATOM 787 C CA . ILE A 1 104 ? 31.512 -8.782 -37.123 1.00 79.88 104 ILE A CA 1
ATOM 788 C C . ILE A 1 104 ? 32.131 -7.876 -36.058 1.00 79.88 104 ILE A C 1
ATOM 790 O O . ILE A 1 104 ? 31.768 -7.985 -34.891 1.00 79.88 104 ILE A O 1
ATOM 794 N N . GLN A 1 105 ? 33.030 -6.966 -36.446 1.00 83.06 105 GLN A N 1
ATOM 795 C CA . GLN A 1 105 ? 33.678 -6.044 -35.510 1.00 83.06 105 GLN A CA 1
ATOM 796 C C . GLN A 1 105 ? 32.660 -5.150 -34.798 1.00 83.06 105 GLN A C 1
ATOM 798 O O . GLN A 1 105 ? 32.761 -4.959 -33.586 1.00 83.06 105 GLN A O 1
ATOM 803 N N . ARG A 1 106 ? 31.655 -4.636 -35.519 1.00 86.38 106 ARG A N 1
ATOM 804 C CA . ARG A 1 106 ? 30.601 -3.805 -34.931 1.00 86.38 106 ARG A CA 1
ATOM 805 C C . ARG A 1 106 ? 29.723 -4.603 -33.970 1.00 86.38 106 ARG A C 1
ATOM 807 O O . ARG A 1 106 ? 29.548 -4.164 -32.838 1.00 86.38 106 ARG A O 1
ATOM 814 N N . CYS A 1 107 ? 29.215 -5.766 -34.381 1.00 86.88 107 CYS A N 1
ATOM 815 C CA . CYS A 1 107 ? 28.388 -6.625 -33.530 1.00 86.88 107 CYS A CA 1
ATOM 816 C C . CYS A 1 107 ? 29.148 -7.085 -32.281 1.00 86.88 107 CYS A C 1
ATOM 818 O O . CYS A 1 107 ? 28.605 -7.031 -31.181 1.00 86.88 107 CYS A O 1
ATOM 820 N N . GLN A 1 108 ? 30.414 -7.484 -32.430 1.00 86.38 108 GLN A N 1
ATOM 821 C CA . GLN A 1 108 ? 31.253 -7.874 -31.302 1.00 86.38 108 GLN A CA 1
ATOM 822 C C . GLN A 1 108 ? 31.472 -6.698 -30.345 1.00 86.38 108 GLN A C 1
ATOM 824 O O . GLN A 1 108 ? 31.239 -6.849 -29.151 1.00 86.38 108 GLN A O 1
ATOM 829 N N . GLY A 1 109 ? 31.808 -5.511 -30.861 1.00 87.31 109 GLY A N 1
ATOM 830 C CA . GLY A 1 109 ? 31.948 -4.308 -30.037 1.00 87.31 109 GLY A CA 1
ATOM 831 C C . GLY A 1 109 ? 30.658 -3.929 -29.301 1.00 87.31 109 GLY A C 1
ATOM 832 O O . GLY A 1 109 ? 30.702 -3.576 -28.126 1.00 87.31 109 GLY A O 1
ATOM 833 N N . MET A 1 110 ? 29.502 -4.057 -29.959 1.00 88.81 110 MET A N 1
ATOM 834 C CA . MET A 1 110 ? 28.188 -3.817 -29.353 1.00 88.81 110 MET A CA 1
ATOM 835 C C . MET A 1 110 ? 27.882 -4.807 -28.224 1.00 88.81 110 MET A C 1
ATOM 837 O O . MET A 1 110 ? 27.460 -4.393 -27.145 1.00 88.81 110 MET A O 1
ATOM 841 N N . LEU A 1 111 ? 28.123 -6.103 -28.446 1.00 90.06 111 LEU A N 1
ATOM 842 C CA . LEU A 1 111 ? 27.930 -7.141 -27.431 1.00 90.06 111 LEU A CA 1
ATOM 843 C C . LEU A 1 111 ? 28.895 -6.976 -26.256 1.00 90.06 111 LEU A C 1
ATOM 845 O O . LEU A 1 111 ? 28.479 -7.110 -25.105 1.00 90.06 111 LEU A O 1
ATOM 849 N N . ASP A 1 112 ? 30.157 -6.658 -26.533 1.00 91.12 112 ASP A N 1
ATOM 850 C CA . ASP A 1 112 ? 31.174 -6.446 -25.509 1.00 91.12 112 ASP A CA 1
ATOM 851 C C . ASP A 1 112 ? 30.839 -5.220 -24.653 1.00 91.12 112 ASP A C 1
ATOM 853 O O . ASP A 1 112 ? 30.918 -5.296 -23.428 1.00 91.12 112 ASP A O 1
ATOM 857 N N . PHE A 1 113 ? 30.398 -4.114 -25.257 1.00 92.19 113 PHE A N 1
ATOM 858 C CA . PHE A 1 113 ? 29.982 -2.929 -24.506 1.00 92.19 113 PHE A CA 1
ATOM 859 C C . PHE A 1 113 ? 28.705 -3.185 -23.694 1.00 92.19 113 PHE A C 1
ATOM 861 O O . PHE A 1 113 ? 28.646 -2.870 -22.504 1.00 92.19 113 PHE A O 1
ATOM 868 N N . ALA A 1 114 ? 27.693 -3.821 -24.293 1.00 91.94 114 ALA A N 1
ATOM 869 C CA . ALA A 1 114 ? 26.460 -4.170 -23.593 1.00 91.94 114 ALA A CA 1
ATOM 870 C C . ALA A 1 114 ? 26.730 -5.070 -22.374 1.00 91.94 114 ALA A C 1
ATOM 872 O O . ALA A 1 114 ? 26.232 -4.795 -21.282 1.00 91.94 114 ALA A O 1
ATOM 873 N N . ARG A 1 115 ? 27.567 -6.103 -22.537 1.00 92.81 115 ARG A N 1
ATOM 874 C CA . ARG A 1 115 ? 27.892 -7.081 -21.490 1.00 92.81 115 ARG A CA 1
ATOM 875 C C . ARG A 1 115 ? 28.819 -6.532 -20.411 1.00 92.81 115 ARG A C 1
ATOM 877 O O . ARG A 1 115 ? 28.630 -6.850 -19.243 1.00 92.81 115 ARG A O 1
ATOM 884 N N . ASN A 1 116 ? 29.837 -5.760 -20.787 1.00 94.44 116 ASN A N 1
ATOM 885 C CA . ASN A 1 116 ? 30.898 -5.362 -19.858 1.00 94.44 116 ASN A CA 1
ATOM 886 C C . ASN A 1 116 ? 30.687 -3.969 -19.252 1.00 94.44 116 ASN A C 1
ATOM 888 O O . ASN A 1 116 ? 31.300 -3.669 -18.232 1.00 94.44 116 ASN A O 1
ATOM 892 N N . VAL A 1 117 ? 29.831 -3.130 -19.848 1.00 94.88 117 VAL A N 1
ATOM 893 C CA . VAL A 1 117 ? 29.583 -1.753 -19.387 1.00 94.88 117 VAL A CA 1
ATOM 894 C C . VAL A 1 117 ? 28.127 -1.562 -18.971 1.00 94.88 117 VAL A C 1
ATOM 896 O O . VAL A 1 117 ? 27.851 -1.317 -17.796 1.00 94.88 117 VAL A O 1
ATOM 899 N N . ILE A 1 118 ? 27.178 -1.722 -19.900 1.00 94.69 118 ILE A N 1
ATOM 900 C CA . ILE A 1 118 ? 25.766 -1.394 -19.635 1.00 94.69 118 ILE A CA 1
ATOM 901 C C . ILE A 1 118 ? 25.152 -2.365 -18.625 1.00 94.69 118 ILE A C 1
ATOM 903 O O . ILE A 1 118 ? 24.509 -1.935 -17.671 1.00 94.69 118 ILE A O 1
ATOM 907 N N . GLN A 1 119 ? 25.347 -3.673 -18.805 1.00 94.25 119 GLN A N 1
ATOM 908 C CA . GLN A 1 119 ? 24.763 -4.682 -17.925 1.00 94.25 119 GLN A CA 1
ATOM 909 C C . GLN A 1 119 ? 25.235 -4.532 -16.462 1.00 94.25 119 GLN A C 1
ATOM 911 O O . GLN A 1 119 ? 24.366 -4.475 -15.587 1.00 94.25 119 GLN A O 1
ATOM 916 N N . PRO A 1 120 ? 26.543 -4.407 -16.153 1.00 96.69 120 PRO A N 1
ATOM 917 C CA . PRO A 1 120 ? 27.003 -4.156 -14.788 1.00 96.69 120 PRO A CA 1
ATOM 918 C C . PRO A 1 120 ? 26.478 -2.838 -14.216 1.00 96.69 120 PRO A C 1
ATOM 920 O O . PRO A 1 120 ? 26.086 -2.794 -13.051 1.00 96.69 120 PRO A O 1
ATOM 923 N N . PHE A 1 121 ? 26.402 -1.781 -15.032 1.00 97.56 121 PHE A N 1
ATOM 924 C CA . PHE A 1 121 ? 25.831 -0.502 -14.613 1.00 97.56 121 PHE A CA 1
ATOM 925 C C . PHE A 1 121 ? 24.359 -0.648 -14.203 1.00 97.56 121 PHE A C 1
ATOM 927 O O . PHE A 1 121 ? 23.969 -0.231 -13.114 1.00 97.56 121 PHE A O 1
ATOM 934 N N . VAL A 1 122 ? 23.540 -1.281 -15.049 1.00 96.69 122 VAL A N 1
ATOM 935 C CA . VAL A 1 122 ? 22.116 -1.538 -14.777 1.00 96.69 122 VAL A CA 1
ATOM 936 C C . VAL A 1 122 ? 21.954 -2.364 -13.501 1.00 96.69 122 VAL A C 1
ATOM 938 O O . VAL A 1 122 ? 21.131 -2.027 -12.651 1.00 96.69 122 VAL A O 1
ATOM 941 N N . GLN A 1 123 ? 22.769 -3.407 -13.323 1.00 95.94 123 GLN A N 1
ATOM 942 C CA . GLN A 1 123 ? 22.763 -4.216 -12.103 1.00 95.94 123 GLN A CA 1
ATOM 943 C C . GLN A 1 123 ? 23.091 -3.383 -10.863 1.00 95.94 123 GLN A C 1
ATOM 945 O O . GLN A 1 123 ? 22.416 -3.527 -9.846 1.00 95.94 123 GLN A O 1
ATOM 950 N N . LEU A 1 124 ? 24.076 -2.487 -10.949 1.00 96.81 124 LEU A N 1
ATOM 951 C CA . LEU A 1 124 ? 24.450 -1.609 -9.845 1.00 96.81 124 LEU A CA 1
ATOM 952 C C . LEU A 1 124 ? 23.319 -0.636 -9.485 1.00 96.81 124 LEU A C 1
ATOM 954 O O . LEU A 1 124 ? 23.041 -0.439 -8.302 1.00 96.81 124 LEU A O 1
ATOM 958 N N . VAL A 1 125 ? 22.624 -0.071 -10.477 1.00 97.19 125 VAL A N 1
ATOM 959 C CA . VAL A 1 125 ? 21.441 0.770 -10.232 1.00 97.19 125 VAL A CA 1
ATOM 960 C C . VAL A 1 125 ? 20.339 -0.038 -9.550 1.00 97.19 125 VAL A C 1
ATOM 962 O O . VAL A 1 125 ? 19.797 0.400 -8.540 1.00 97.19 125 VAL A O 1
ATOM 965 N N . ILE A 1 126 ? 20.027 -1.235 -10.049 1.00 94.62 126 ILE A N 1
ATOM 966 C CA . ILE A 1 126 ? 18.977 -2.085 -9.468 1.00 94.62 126 ILE A CA 1
ATOM 967 C C . ILE A 1 126 ? 19.318 -2.469 -8.024 1.00 94.62 126 ILE A C 1
ATOM 969 O O . ILE A 1 126 ? 18.459 -2.372 -7.153 1.00 94.62 126 ILE A O 1
ATOM 973 N N . GLN A 1 127 ? 20.570 -2.841 -7.745 1.00 94.62 127 GLN A N 1
ATOM 974 C CA . GLN A 1 127 ? 21.028 -3.197 -6.396 1.00 94.62 127 GLN A CA 1
ATOM 975 C C . GLN A 1 127 ? 20.932 -2.031 -5.405 1.00 94.62 127 GLN A C 1
ATOM 977 O O . GLN A 1 127 ? 20.654 -2.251 -4.228 1.00 94.62 127 GLN A O 1
ATOM 982 N N . ASN A 1 128 ? 21.156 -0.798 -5.865 1.00 94.38 128 ASN A N 1
ATOM 983 C CA . ASN A 1 128 ? 21.091 0.396 -5.021 1.00 94.38 128 ASN A CA 1
ATOM 984 C C . ASN A 1 128 ? 19.699 1.048 -4.991 1.00 94.38 128 ASN A C 1
ATOM 986 O O . ASN A 1 128 ? 19.492 2.006 -4.244 1.00 94.38 128 ASN A O 1
ATOM 990 N N . ASN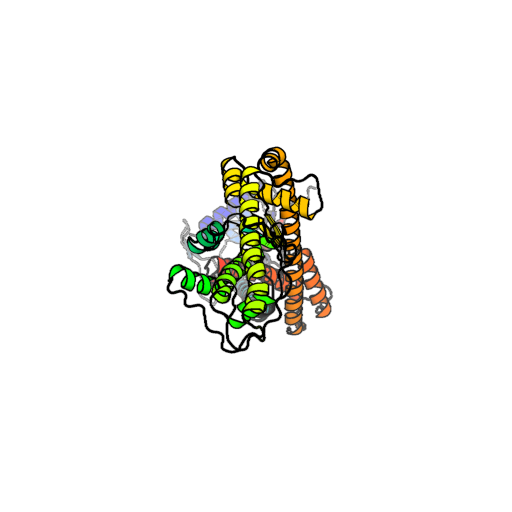 A 1 129 ? 18.738 0.551 -5.773 1.00 92.19 129 ASN A N 1
ATOM 991 C CA . ASN A 1 129 ? 17.379 1.072 -5.789 1.00 92.19 129 ASN A CA 1
ATOM 992 C C . ASN A 1 129 ? 16.575 0.521 -4.602 1.00 92.19 129 ASN A C 1
ATOM 994 O O . ASN A 1 129 ? 16.059 -0.592 -4.632 1.00 92.19 129 ASN A O 1
ATOM 998 N N . GLN A 1 130 ? 16.416 1.337 -3.562 1.00 85.56 130 GLN A N 1
ATOM 999 C CA . GLN A 1 130 ? 15.567 1.052 -2.399 1.00 85.56 130 GLN A CA 1
ATOM 1000 C C . GLN A 1 130 ? 14.134 1.542 -2.648 1.00 85.56 130 GLN A C 1
ATOM 1002 O O . GLN A 1 130 ? 13.600 2.366 -1.903 1.00 85.56 130 GLN A O 1
ATOM 1007 N N . GLY A 1 131 ? 13.559 1.169 -3.791 1.00 74.19 131 GLY A N 1
ATOM 1008 C CA . GLY A 1 131 ? 12.179 1.511 -4.127 1.00 74.19 131 GLY A CA 1
ATOM 1009 C C . GLY A 1 131 ? 11.202 0.939 -3.098 1.00 74.19 131 GLY A C 1
ATOM 1010 O O . GLY A 1 131 ? 11.492 -0.064 -2.448 1.00 74.19 131 GLY A O 1
ATOM 1011 N N . ILE A 1 132 ? 10.042 1.575 -2.936 1.00 74.88 132 ILE A N 1
ATOM 1012 C CA . ILE A 1 132 ? 8.955 1.012 -2.126 1.00 74.88 132 ILE A CA 1
ATOM 1013 C C . ILE A 1 132 ? 7.941 0.321 -3.032 1.00 74.88 132 ILE A C 1
ATOM 1015 O O . ILE A 1 132 ? 7.627 0.822 -4.116 1.00 74.88 132 ILE A O 1
ATOM 1019 N N . GLU A 1 133 ? 7.403 -0.806 -2.572 1.00 71.00 133 GLU A N 1
ATOM 1020 C CA . GLU A 1 133 ? 6.266 -1.452 -3.223 1.00 71.00 133 GLU A CA 1
ATOM 1021 C C . GLU A 1 133 ? 5.040 -0.534 -3.201 1.00 71.00 133 GLU A C 1
ATOM 1023 O O . GLU A 1 133 ? 4.884 0.314 -2.312 1.00 71.00 133 GLU A O 1
ATOM 1028 N N . ASN A 1 134 ? 4.174 -0.684 -4.206 1.00 69.62 134 ASN A N 1
ATOM 1029 C CA . ASN A 1 134 ? 2.921 0.053 -4.229 1.00 69.62 134 ASN A CA 1
ATOM 1030 C C . ASN A 1 134 ? 2.022 -0.458 -3.092 1.00 69.62 134 ASN A C 1
ATOM 1032 O O . ASN A 1 134 ? 1.719 -1.649 -3.019 1.00 69.62 134 ASN A O 1
ATOM 1036 N N . GLN A 1 135 ? 1.642 0.431 -2.174 1.00 66.94 135 GLN A N 1
ATOM 1037 C CA . GLN A 1 135 ? 0.839 0.058 -1.014 1.00 66.94 135 GLN A CA 1
ATOM 1038 C C . GLN A 1 135 ? -0.618 -0.128 -1.430 1.00 66.94 135 GLN A C 1
ATOM 1040 O O . GLN A 1 135 ? -1.208 0.746 -2.064 1.00 66.94 135 GLN A O 1
ATOM 1045 N N . ALA A 1 136 ? -1.218 -1.249 -1.024 1.00 64.94 136 ALA A N 1
ATOM 1046 C CA . ALA A 1 136 ? -2.653 -1.437 -1.166 1.00 64.94 136 ALA A CA 1
ATOM 1047 C C . ALA A 1 136 ? -3.407 -0.358 -0.374 1.00 64.94 136 ALA A C 1
ATOM 1049 O O . ALA A 1 136 ? -3.003 0.035 0.723 1.00 64.94 136 ALA A O 1
ATOM 1050 N N . VAL A 1 137 ? -4.521 0.107 -0.933 1.00 67.62 137 VAL A N 1
ATOM 1051 C CA . VAL A 1 137 ? -5.405 1.063 -0.266 1.00 67.62 137 VAL A CA 1
ATOM 1052 C C . VAL A 1 137 ? -6.016 0.370 0.947 1.00 67.62 137 VAL A C 1
ATOM 1054 O O . VAL A 1 137 ? -6.777 -0.583 0.795 1.00 67.62 137 VAL A O 1
ATOM 1057 N N . SER A 1 138 ? -5.669 0.829 2.145 1.00 71.06 138 SER A N 1
ATOM 1058 C CA . SER A 1 138 ? -6.301 0.396 3.390 1.00 71.06 138 SER A CA 1
ATOM 1059 C C . SER A 1 138 ? -7.255 1.477 3.879 1.00 71.06 138 SER A C 1
ATOM 1061 O O . SER A 1 138 ? -6.867 2.641 3.917 1.00 71.06 138 SER A O 1
ATOM 1063 N N . GLU A 1 139 ? -8.463 1.118 4.302 1.00 80.44 139 GLU A N 1
ATOM 1064 C CA . GLU A 1 139 ? -9.400 2.084 4.886 1.00 80.44 139 GLU A CA 1
ATOM 1065 C C . GLU A 1 139 ? -8.781 2.792 6.104 1.00 80.44 139 GLU A C 1
ATOM 1067 O O . GLU A 1 139 ? -8.095 2.170 6.917 1.00 80.44 139 GLU A O 1
ATOM 1072 N N . GLU A 1 140 ? -9.012 4.103 6.229 1.00 81.56 140 GLU A N 1
ATOM 1073 C CA . GLU A 1 140 ? -8.490 4.889 7.361 1.00 81.56 140 GLU A CA 1
ATOM 1074 C C . GLU A 1 140 ? -9.103 4.456 8.701 1.00 81.56 140 GLU A C 1
ATOM 1076 O O . GLU A 1 140 ? -8.426 4.541 9.720 1.00 81.56 140 GLU A O 1
ATOM 1081 N N . TRP A 1 141 ? -10.363 4.004 8.702 1.00 86.75 141 TRP A N 1
ATOM 1082 C CA . TRP A 1 141 ? -11.100 3.593 9.897 1.00 86.75 141 TRP A CA 1
ATOM 1083 C C . TRP A 1 141 ? -11.307 2.080 9.937 1.00 86.75 141 TRP A C 1
ATOM 1085 O O . TRP A 1 141 ? -11.872 1.494 9.015 1.00 86.75 141 TRP A O 1
ATOM 1095 N N . ALA A 1 142 ? -10.927 1.453 11.049 1.00 86.69 142 ALA A N 1
ATOM 1096 C CA . ALA A 1 142 ? -11.204 0.045 11.306 1.00 86.69 142 ALA A CA 1
ATOM 1097 C C . ALA A 1 142 ? -12.537 -0.123 12.050 1.00 86.69 142 ALA A C 1
ATOM 1099 O O . ALA A 1 142 ? -12.718 0.409 13.147 1.00 86.69 142 ALA A O 1
ATOM 1100 N N . LEU A 1 143 ? -13.461 -0.899 11.481 1.00 87.75 143 LEU A N 1
ATOM 1101 C CA . LEU A 1 143 ? -14.700 -1.278 12.161 1.00 87.75 143 LEU A CA 1
ATOM 1102 C C . LEU A 1 143 ? -14.415 -2.423 13.138 1.00 87.75 143 LEU A C 1
ATOM 1104 O O . LEU A 1 143 ? -14.018 -3.514 12.733 1.00 87.75 143 LEU A O 1
ATOM 1108 N N . VAL A 1 144 ? -14.609 -2.168 14.429 1.00 84.69 144 VAL A N 1
ATOM 1109 C CA . VAL A 1 144 ? -14.371 -3.128 15.508 1.00 84.69 144 VAL A CA 1
ATOM 1110 C C . VAL A 1 144 ? -15.714 -3.554 16.089 1.00 84.69 144 VAL A C 1
ATOM 1112 O O . VAL A 1 144 ? -16.416 -2.716 16.656 1.00 84.69 144 VAL A O 1
ATOM 1115 N N . PRO A 1 145 ? -16.092 -4.836 15.999 1.00 78.88 145 PRO A N 1
ATOM 1116 C CA . PRO A 1 145 ? -17.302 -5.328 16.639 1.00 78.88 145 PRO A CA 1
ATOM 1117 C C . PRO A 1 145 ? -17.248 -5.111 18.157 1.00 78.88 145 PRO A C 1
ATOM 1119 O O . PRO A 1 145 ? -16.479 -5.747 18.873 1.00 78.88 145 PRO A O 1
ATOM 1122 N N . ALA A 1 146 ? -18.085 -4.208 18.656 1.00 70.62 146 ALA A N 1
ATOM 1123 C CA . ALA A 1 146 ? -18.458 -4.104 20.056 1.00 70.62 146 ALA A CA 1
ATOM 1124 C C . ALA A 1 146 ? -19.738 -4.923 20.255 1.00 70.62 146 ALA A C 1
ATOM 1126 O O . ALA A 1 146 ? -20.859 -4.424 20.155 1.00 70.62 146 ALA A O 1
ATOM 1127 N N . GLY A 1 147 ? -19.553 -6.224 20.465 1.00 61.38 147 GLY A N 1
ATOM 1128 C CA . GLY A 1 147 ? -20.620 -7.123 20.897 1.00 61.38 147 GLY A CA 1
ATOM 1129 C C . GLY A 1 147 ? -20.756 -7.159 22.419 1.00 61.38 147 GLY A C 1
ATOM 1130 O O . GLY A 1 147 ? -19.987 -6.528 23.151 1.00 61.38 147 GLY A O 1
ATOM 1131 N N . MET A 1 148 ? -21.704 -7.963 22.906 1.00 60.56 148 MET A N 1
ATOM 1132 C CA . MET A 1 148 ? -21.576 -8.526 24.248 1.00 60.56 148 MET A CA 1
ATOM 1133 C C . MET A 1 148 ? -20.323 -9.400 24.240 1.00 60.56 148 MET A C 1
ATOM 1135 O O . MET A 1 148 ? -20.323 -10.471 23.632 1.00 60.56 148 MET A O 1
ATOM 1139 N N . ASP A 1 149 ? -19.238 -8.916 24.844 1.00 71.44 149 ASP A N 1
ATOM 1140 C CA . ASP A 1 149 ? -18.057 -9.742 25.078 1.00 71.44 149 ASP A CA 1
ATOM 1141 C C . ASP A 1 149 ? -18.508 -11.097 25.654 1.00 71.44 149 ASP A C 1
ATOM 1143 O O . ASP A 1 149 ? -19.385 -11.097 26.524 1.00 71.44 149 ASP A O 1
ATOM 1147 N N . PRO A 1 150 ? -17.982 -12.248 25.198 1.00 77.19 150 PRO A N 1
ATOM 1148 C CA . PRO A 1 150 ? -18.399 -13.546 25.723 1.00 77.19 150 PRO A CA 1
ATOM 1149 C C . PRO A 1 150 ? -18.341 -13.622 27.254 1.00 77.19 150 PRO A C 1
ATOM 1151 O O . PRO A 1 150 ? -19.189 -14.273 27.864 1.00 77.19 150 PRO A O 1
ATOM 1154 N N . ALA A 1 151 ? -17.411 -12.890 27.881 1.00 83.44 151 ALA A N 1
ATOM 1155 C CA . ALA A 1 151 ? -17.326 -12.764 29.330 1.00 83.44 151 ALA A CA 1
ATOM 1156 C C . ALA A 1 151 ? -18.597 -12.161 29.950 1.00 83.44 151 ALA A C 1
ATOM 1158 O O . ALA A 1 151 ? -19.009 -12.589 31.025 1.00 83.44 151 ALA A O 1
ATOM 1159 N N . LEU A 1 152 ? -19.251 -11.212 29.273 1.00 83.25 152 LEU A N 1
ATOM 1160 C CA . LEU A 1 152 ? -20.519 -10.621 29.703 1.00 83.25 152 LEU A CA 1
ATOM 1161 C C . LEU A 1 152 ? -21.634 -11.673 29.749 1.00 83.25 152 LEU A C 1
ATOM 1163 O O . LEU A 1 152 ? -22.427 -11.693 30.685 1.00 83.25 152 LEU A O 1
ATOM 1167 N N . ASN A 1 153 ? -21.661 -12.574 28.767 1.00 82.38 153 ASN A N 1
ATOM 1168 C CA . ASN A 1 153 ? -22.639 -13.660 28.675 1.00 82.38 153 ASN A CA 1
ATOM 1169 C C . ASN A 1 153 ? -22.296 -14.859 29.572 1.00 82.38 153 ASN A C 1
ATOM 1171 O O . ASN A 1 153 ? -23.030 -15.849 29.583 1.00 82.38 153 ASN A O 1
ATOM 1175 N N . SER A 1 154 ? -21.196 -14.796 30.330 1.00 88.81 154 SER A N 1
ATOM 1176 C CA . SER A 1 154 ? -20.844 -15.850 31.273 1.00 88.81 154 SER A CA 1
ATOM 1177 C C . SER A 1 154 ? -21.944 -16.010 32.330 1.00 88.81 154 SER A C 1
ATOM 1179 O O . SER A 1 154 ? -22.343 -15.015 32.945 1.00 88.81 154 SER A O 1
ATOM 1181 N N . PRO A 1 155 ? -22.380 -17.249 32.636 1.00 88.81 155 PRO A N 1
ATOM 1182 C CA . PRO A 1 155 ? -23.344 -17.503 33.704 1.00 88.81 155 PRO A CA 1
ATOM 1183 C C . PRO A 1 155 ? -22.918 -16.918 35.054 1.00 88.81 155 PRO A C 1
ATOM 1185 O O . PRO A 1 155 ? -23.765 -16.522 35.845 1.00 88.81 155 PRO A O 1
ATOM 1188 N N . VAL A 1 156 ? -21.607 -16.832 35.310 1.00 90.62 156 VAL A N 1
ATOM 1189 C CA . VAL A 1 156 ? -21.049 -16.248 36.537 1.00 90.62 156 VAL A CA 1
ATOM 1190 C C . VAL A 1 156 ? -21.317 -14.744 36.606 1.00 90.62 156 VAL A C 1
ATOM 1192 O O . VAL A 1 156 ? -21.731 -14.236 37.644 1.00 90.62 156 VAL A O 1
ATOM 1195 N N . VAL A 1 157 ? -21.100 -14.034 35.497 1.00 91.38 157 VAL A N 1
ATOM 1196 C CA . VAL A 1 157 ? -21.312 -12.583 35.412 1.00 91.38 157 VAL A CA 1
ATOM 1197 C C . VAL A 1 157 ? -22.796 -12.255 35.520 1.00 91.38 157 VAL A C 1
ATOM 1199 O O . VAL A 1 157 ? -23.166 -11.388 36.308 1.00 91.38 157 VAL A O 1
ATOM 1202 N N . GLN A 1 158 ? -23.643 -12.993 34.800 1.00 90.81 158 GLN A N 1
ATOM 1203 C CA . GLN A 1 158 ? -25.096 -12.823 34.867 1.00 90.81 158 GLN A CA 1
ATOM 1204 C C . GLN A 1 158 ? -25.631 -13.101 36.277 1.00 90.81 158 GLN A C 1
ATOM 1206 O O . GLN A 1 158 ? -26.345 -12.271 36.828 1.00 90.81 158 GLN A O 1
ATOM 1211 N N . ALA A 1 159 ? -25.191 -14.187 36.924 1.00 90.38 159 ALA A N 1
ATOM 1212 C CA . ALA A 1 159 ? -25.596 -14.500 38.293 1.00 90.38 159 ALA A CA 1
ATOM 1213 C C . ALA A 1 159 ? -25.193 -13.411 39.305 1.00 90.38 159 ALA A C 1
ATOM 1215 O O . ALA A 1 159 ? -25.956 -13.122 40.225 1.00 90.38 159 ALA A O 1
ATOM 1216 N N . LEU A 1 160 ? -24.018 -12.787 39.145 1.00 90.19 160 LEU A N 1
ATOM 1217 C CA . LEU A 1 160 ? -23.596 -11.678 40.007 1.00 90.19 160 LEU A CA 1
ATOM 1218 C C . LEU A 1 160 ? -24.466 -10.434 39.812 1.00 90.19 160 LEU A C 1
ATOM 1220 O O . LEU A 1 160 ? -24.840 -9.802 40.796 1.00 90.19 160 LEU A O 1
ATOM 1224 N N . ILE A 1 161 ? -24.820 -10.102 38.572 1.00 91.06 161 ILE A N 1
ATOM 1225 C CA . ILE A 1 161 ? -25.726 -8.988 38.271 1.00 91.06 161 ILE A CA 1
ATOM 1226 C C . ILE A 1 161 ? -27.122 -9.263 38.849 1.00 91.06 161 ILE A C 1
ATOM 1228 O O . ILE A 1 161 ? -27.661 -8.420 39.563 1.00 91.06 161 ILE A O 1
ATOM 1232 N N . ASP A 1 162 ? -27.664 -10.459 38.611 1.00 90.44 162 ASP A N 1
ATOM 1233 C CA . ASP A 1 162 ? -28.997 -10.876 39.064 1.00 90.44 162 ASP A CA 1
ATOM 1234 C C . ASP A 1 162 ? -29.099 -11.014 40.593 1.00 90.44 162 ASP A C 1
ATOM 1236 O O . ASP A 1 162 ? -30.190 -10.939 41.159 1.00 90.44 162 ASP A O 1
ATOM 1240 N N . SER A 1 163 ? -27.967 -11.184 41.286 1.00 87.38 163 SER A N 1
ATOM 1241 C CA . SER A 1 163 ? -27.921 -11.229 42.754 1.00 87.38 163 SER A CA 1
ATOM 1242 C C . SER A 1 163 ? -28.271 -9.892 43.421 1.00 87.38 163 SER A C 1
ATOM 1244 O O . SER A 1 163 ? -28.548 -9.856 44.623 1.00 87.38 163 SER A O 1
ATOM 1246 N N . VAL A 1 164 ? -28.287 -8.793 42.658 1.00 88.31 164 VAL A N 1
ATOM 1247 C CA . VAL A 1 164 ? -28.531 -7.438 43.154 1.00 88.31 164 VAL A CA 1
ATOM 1248 C C . VAL A 1 164 ? -29.862 -6.917 42.621 1.00 88.31 164 VAL A C 1
ATOM 1250 O O . VAL A 1 164 ? -30.013 -6.681 41.430 1.00 88.31 164 VAL A O 1
ATOM 1253 N N . GLU A 1 165 ? -30.820 -6.652 43.516 1.00 85.75 165 GLU A N 1
ATOM 1254 C CA . GLU A 1 165 ? -32.165 -6.176 43.142 1.00 85.75 165 GLU A CA 1
ATOM 1255 C C . GLU A 1 165 ? -32.144 -4.823 42.402 1.00 85.75 165 GLU A C 1
ATOM 1257 O O . GLU A 1 165 ? -32.920 -4.597 41.475 1.00 85.75 165 GLU A O 1
ATOM 1262 N N . ASN A 1 166 ? -31.229 -3.920 42.780 1.00 89.62 166 ASN A N 1
ATOM 1263 C CA . ASN A 1 166 ? -31.016 -2.639 42.103 1.00 89.62 166 ASN A CA 1
ATOM 1264 C C . ASN A 1 166 ? -29.527 -2.435 41.761 1.00 89.62 166 ASN A C 1
ATOM 1266 O O . ASN A 1 166 ? -28.819 -1.753 42.512 1.00 89.62 166 ASN A O 1
ATOM 1270 N N . PRO A 1 167 ? -29.044 -2.980 40.626 1.00 87.94 167 PRO A N 1
ATOM 1271 C CA . PRO A 1 167 ? -27.634 -2.907 40.234 1.00 87.94 167 PRO A CA 1
ATOM 1272 C C . PRO A 1 167 ? -27.096 -1.474 40.109 1.00 87.94 167 PRO A C 1
ATOM 1274 O O . PRO A 1 167 ? -25.917 -1.235 40.344 1.00 87.94 167 PRO A O 1
ATOM 1277 N N . LEU A 1 168 ? -27.952 -0.497 39.787 1.00 88.88 168 LEU A N 1
ATOM 1278 C CA . LEU A 1 168 ? -27.568 0.915 39.644 1.00 88.88 168 LEU A CA 1
ATOM 1279 C C . LEU A 1 168 ? -27.630 1.707 40.958 1.00 88.88 168 LEU A C 1
ATOM 1281 O O . LEU A 1 168 ? -27.216 2.866 40.989 1.00 88.88 168 LEU A O 1
ATOM 1285 N N . GLY A 1 169 ? -28.142 1.116 42.042 1.00 84.00 169 GLY A N 1
ATOM 1286 C CA . GLY A 1 169 ? -28.416 1.820 43.298 1.00 84.00 169 GLY A CA 1
ATOM 1287 C C . GLY A 1 169 ? -27.179 2.427 43.969 1.00 84.00 169 GLY A C 1
ATOM 1288 O O . GLY A 1 169 ? -27.294 3.454 44.632 1.00 84.00 169 GLY A O 1
ATOM 1289 N N . ASN A 1 170 ? -25.999 1.837 43.755 1.00 81.75 170 ASN A N 1
ATOM 1290 C CA . ASN A 1 170 ? -24.718 2.331 44.278 1.00 81.75 170 ASN A CA 1
ATOM 1291 C C . ASN A 1 170 ? -23.919 3.161 43.254 1.00 81.75 170 ASN A C 1
ATOM 1293 O O . ASN A 1 170 ? -22.765 3.508 43.501 1.00 81.75 170 ASN A O 1
ATOM 1297 N N . GLY A 1 171 ? -24.527 3.498 42.113 1.00 88.94 171 GLY A N 1
ATOM 1298 C CA . GLY A 1 171 ? -23.871 4.203 41.016 1.00 88.94 171 GLY A CA 1
ATOM 1299 C C . GLY A 1 171 ? -22.925 3.316 40.202 1.00 88.94 171 GLY A C 1
ATOM 1300 O O . GLY A 1 171 ? -22.877 2.101 40.362 1.00 88.94 171 GLY A O 1
ATOM 1301 N N . THR A 1 172 ? -22.182 3.942 39.290 1.00 92.19 172 THR A N 1
ATOM 1302 C CA . THR A 1 172 ? -21.265 3.262 38.351 1.00 92.19 172 THR A CA 1
ATOM 1303 C C . THR A 1 172 ? -19.822 3.731 38.515 1.00 92.19 172 THR A C 1
ATOM 1305 O O . THR A 1 172 ? -18.975 3.461 37.672 1.00 92.19 172 THR A O 1
ATOM 1308 N N . THR A 1 173 ? -19.545 4.507 39.559 1.00 90.94 173 THR A N 1
ATOM 1309 C CA . THR A 1 173 ? -18.239 5.112 39.816 1.00 90.94 173 THR A CA 1
ATOM 1310 C C . THR A 1 173 ? -17.906 5.000 41.289 1.00 90.94 173 THR A C 1
ATOM 1312 O O . THR A 1 173 ? -18.802 5.113 42.126 1.00 90.94 173 THR A O 1
ATOM 1315 N N . HIS A 1 174 ? -16.626 4.864 41.614 1.00 91.06 174 HIS A N 1
ATOM 1316 C CA . HIS A 1 174 ? -16.163 4.837 42.995 1.00 91.06 174 HIS A CA 1
ATOM 1317 C C . HIS A 1 174 ? -14.807 5.541 43.140 1.00 91.06 174 HIS A C 1
ATOM 1319 O O . HIS A 1 174 ? -13.993 5.511 42.212 1.00 91.06 174 HIS A O 1
ATOM 1325 N N . PRO A 1 175 ? -14.536 6.165 44.301 1.00 91.38 175 PRO A N 1
ATOM 1326 C CA . PRO A 1 175 ? -13.220 6.713 44.598 1.00 91.38 175 PRO A CA 1
ATOM 1327 C C . PRO A 1 175 ? -12.195 5.597 44.847 1.00 91.38 175 PRO A C 1
ATOM 1329 O O . PRO A 1 175 ? -12.549 4.434 45.060 1.00 91.38 175 PRO A O 1
ATOM 1332 N N . ALA A 1 176 ? -10.918 5.977 44.868 1.00 92.62 176 ALA A N 1
ATOM 1333 C CA . ALA A 1 176 ? -9.830 5.074 45.216 1.00 92.62 176 ALA A CA 1
ATOM 1334 C C . ALA A 1 176 ? -9.987 4.508 46.640 1.00 92.62 176 ALA A C 1
ATOM 1336 O O . ALA A 1 176 ? -10.283 5.244 47.588 1.00 92.62 176 ALA A O 1
ATOM 1337 N N . VAL A 1 177 ? -9.725 3.212 46.794 1.00 92.62 177 VAL A N 1
ATOM 1338 C CA . VAL A 1 177 ? -9.703 2.500 48.075 1.00 92.62 177 VAL A CA 1
ATOM 1339 C C . VAL A 1 177 ? -8.263 2.429 48.568 1.00 92.62 177 VAL A C 1
ATOM 1341 O O . VAL A 1 177 ? -7.375 1.918 47.890 1.00 92.62 177 VAL A O 1
ATOM 1344 N N . LYS A 1 178 ? -8.010 2.947 49.773 1.00 89.62 178 LYS A N 1
ATOM 1345 C CA . LYS A 1 178 ? -6.661 2.971 50.356 1.00 89.62 178 LYS A CA 1
ATOM 1346 C C . LYS A 1 178 ? -6.401 1.680 51.128 1.00 89.62 178 LYS A C 1
ATOM 1348 O O . LYS A 1 178 ? -6.565 1.651 52.346 1.00 89.62 178 LYS A O 1
ATOM 1353 N N . ALA A 1 179 ? -6.004 0.634 50.411 1.00 89.88 179 ALA A N 1
ATOM 1354 C CA . ALA A 1 179 ? -5.571 -0.641 50.976 1.00 89.88 179 ALA A CA 1
ATOM 1355 C C . ALA A 1 179 ? -4.182 -1.029 50.444 1.00 89.88 179 ALA A C 1
ATOM 1357 O O . ALA A 1 179 ? -3.868 -0.802 49.277 1.00 89.88 179 ALA A O 1
ATOM 1358 N N . ASN A 1 180 ? -3.354 -1.630 51.298 1.00 90.38 180 ASN A N 1
ATOM 1359 C CA . ASN A 1 180 ? -2.068 -2.193 50.889 1.00 90.38 180 ASN A CA 1
ATOM 1360 C C . ASN A 1 180 ? -2.295 -3.505 50.129 1.00 90.38 180 ASN A C 1
ATOM 1362 O O . ASN A 1 180 ? -3.050 -4.357 50.597 1.00 90.38 180 ASN A O 1
ATOM 1366 N N . VAL A 1 181 ? -1.616 -3.690 48.994 1.00 89.69 181 VAL A N 1
ATOM 1367 C CA . VAL A 1 181 ? -1.664 -4.930 48.200 1.00 89.69 181 VAL A CA 1
ATOM 1368 C C . VAL A 1 181 ? -0.361 -5.716 48.411 1.00 89.69 181 VAL A C 1
ATOM 1370 O O . VAL A 1 181 ? 0.705 -5.193 48.063 1.00 89.69 181 VAL A O 1
ATOM 1373 N N . PRO A 1 182 ? -0.409 -6.941 48.975 1.00 86.94 182 PRO A N 1
ATOM 1374 C CA . PRO A 1 182 ? 0.759 -7.811 49.130 1.00 86.94 182 PRO A CA 1
ATOM 1375 C C . PRO A 1 182 ? 1.449 -8.104 47.794 1.00 86.94 182 PRO A C 1
ATOM 1377 O O . PRO A 1 182 ? 0.807 -8.094 46.745 1.00 86.94 182 PRO A O 1
ATOM 1380 N N . ALA A 1 183 ? 2.759 -8.363 47.810 1.00 83.12 183 ALA A N 1
ATOM 1381 C CA . ALA A 1 183 ? 3.523 -8.676 46.595 1.00 83.12 183 ALA A CA 1
ATOM 1382 C C . ALA A 1 183 ? 3.180 -10.068 46.023 1.00 83.12 183 ALA A C 1
ATOM 1384 O O . ALA A 1 183 ? 3.242 -10.281 44.816 1.00 83.12 183 ALA A O 1
ATOM 1385 N N . ASP A 1 184 ? 2.774 -10.981 46.895 1.00 85.44 184 ASP A N 1
ATOM 1386 C CA . ASP A 1 184 ? 2.534 -12.407 46.682 1.00 85.44 184 ASP A CA 1
ATOM 1387 C C . ASP A 1 184 ? 1.039 -12.765 46.680 1.00 85.44 184 ASP A C 1
ATOM 1389 O O . ASP A 1 184 ? 0.662 -13.874 47.043 1.00 85.44 184 ASP A O 1
ATOM 1393 N N . ILE A 1 185 ? 0.169 -11.830 46.285 1.00 88.25 185 ILE A N 1
ATOM 1394 C CA . ILE A 1 185 ? -1.270 -12.098 46.221 1.00 88.25 185 ILE A CA 1
ATOM 1395 C C . ILE A 1 185 ? -1.568 -13.247 45.246 1.00 88.25 185 ILE A C 1
ATOM 1397 O O . ILE A 1 185 ? -1.140 -13.234 44.091 1.00 88.25 185 ILE A O 1
ATOM 1401 N N . GLU A 1 186 ? -2.293 -14.251 45.730 1.00 85.38 186 GLU A N 1
ATOM 1402 C CA . GLU A 1 186 ? -2.635 -15.439 44.952 1.00 85.38 186 GLU A CA 1
ATOM 1403 C C . GLU A 1 186 ? -3.869 -15.203 44.072 1.00 85.38 186 GLU A C 1
ATOM 1405 O O . GLU A 1 186 ? -4.716 -14.342 44.345 1.00 85.38 186 GLU A O 1
ATOM 1410 N N . LEU A 1 187 ? -3.964 -15.993 42.999 1.00 87.00 187 LEU A N 1
ATOM 1411 C CA . LEU A 1 187 ? -5.152 -16.045 42.153 1.00 87.00 187 LEU A CA 1
ATOM 1412 C C . LEU A 1 187 ? -6.363 -16.526 42.972 1.00 87.00 187 LEU A C 1
ATOM 1414 O O . LEU A 1 187 ? -6.210 -17.440 43.781 1.00 87.00 187 LEU A O 1
ATOM 1418 N N . PRO A 1 188 ? -7.565 -15.960 42.758 1.00 84.56 188 PRO A N 1
ATOM 1419 C CA . PRO A 1 188 ? -8.778 -16.456 43.396 1.00 84.56 188 PRO A CA 1
ATOM 1420 C C . PRO A 1 188 ? -9.019 -17.939 43.089 1.00 84.56 188 PRO A C 1
ATOM 1422 O O . PRO A 1 188 ? -9.031 -18.335 41.923 1.00 84.56 188 PRO A O 1
ATOM 1425 N N . GLU A 1 189 ? -9.259 -18.731 44.133 1.00 87.12 189 GLU A N 1
ATOM 1426 C CA . GLU A 1 189 ? -9.749 -20.107 44.029 1.00 87.12 189 GLU A CA 1
ATOM 1427 C C . GLU A 1 189 ? -11.129 -20.170 44.682 1.00 87.12 189 GLU A C 1
ATOM 1429 O O . GLU A 1 189 ? -11.272 -20.258 45.902 1.00 87.12 189 GLU A O 1
ATOM 1434 N N . THR A 1 190 ? -12.173 -20.068 43.862 1.00 86.12 190 THR A N 1
ATOM 1435 C CA . THR A 1 190 ? -13.558 -19.995 44.352 1.00 86.12 190 THR A CA 1
ATOM 1436 C C . THR A 1 190 ? -14.210 -21.366 44.519 1.00 86.12 190 THR A C 1
ATOM 1438 O O . THR A 1 190 ? -15.307 -21.474 45.067 1.00 86.12 190 THR A O 1
ATOM 1441 N N . GLY A 1 191 ? -13.574 -22.420 43.997 1.00 84.88 191 GLY A N 1
ATOM 1442 C CA . GLY A 1 191 ? -14.169 -23.751 43.856 1.00 84.88 191 GLY A CA 1
ATOM 1443 C C . GLY A 1 191 ? -15.149 -23.857 42.680 1.00 84.88 191 GLY A C 1
ATOM 1444 O O . GLY A 1 191 ? -15.599 -24.956 42.352 1.00 84.88 191 GLY A O 1
ATOM 1445 N N . SER A 1 192 ? -15.450 -22.742 42.005 1.00 90.19 192 SER A N 1
ATOM 1446 C CA . SER A 1 192 ? -16.186 -22.712 40.746 1.00 90.19 192 SER A CA 1
ATOM 1447 C C . SER A 1 192 ? -15.204 -22.617 39.589 1.00 90.19 192 SER A C 1
ATOM 1449 O O . SER A 1 192 ? -14.686 -21.546 39.275 1.00 90.19 192 SER A O 1
ATOM 1451 N N . LYS A 1 193 ? -15.008 -23.736 38.886 1.00 90.69 193 LYS A N 1
ATOM 1452 C CA . LYS A 1 193 ? -14.129 -23.779 37.711 1.00 90.69 193 LYS A CA 1
ATOM 1453 C C . LYS A 1 193 ? -14.476 -22.694 36.680 1.00 90.69 193 LYS A C 1
ATOM 1455 O O . LYS A 1 193 ? -13.579 -22.075 36.127 1.00 90.69 193 LYS A O 1
ATOM 1460 N N . ALA A 1 194 ? -15.765 -22.425 36.463 1.00 89.25 194 ALA A N 1
ATOM 1461 C CA . ALA A 1 194 ? -16.215 -21.399 35.521 1.00 89.25 194 ALA A CA 1
ATOM 1462 C C . ALA A 1 194 ? -15.802 -19.976 35.934 1.00 89.25 194 ALA A C 1
ATOM 1464 O O . ALA A 1 194 ? -15.524 -19.146 35.074 1.00 89.25 194 ALA A O 1
ATOM 1465 N N . TYR A 1 195 ? -15.764 -19.692 37.237 1.00 93.12 195 TYR A N 1
ATOM 1466 C CA . TYR A 1 195 ? -15.308 -18.406 37.756 1.00 93.12 195 TYR A CA 1
ATOM 1467 C C . TYR A 1 195 ? -13.786 -18.289 37.612 1.00 93.12 195 TYR A C 1
ATOM 1469 O O . TYR A 1 195 ? -13.284 -17.308 37.063 1.00 93.12 195 TYR A O 1
ATOM 1477 N N . ASP A 1 196 ? -13.061 -19.310 38.073 1.00 92.94 196 ASP A N 1
ATOM 1478 C CA . ASP A 1 196 ? -11.598 -19.301 38.126 1.00 92.94 196 ASP A CA 1
ATOM 1479 C C . ASP A 1 196 ? -10.982 -19.271 36.711 1.00 92.94 196 ASP A C 1
ATOM 1481 O O . ASP A 1 196 ? -10.000 -18.564 36.469 1.00 92.94 196 ASP A O 1
ATOM 1485 N N . ASP A 1 197 ? -11.579 -19.993 35.754 1.00 93.38 197 ASP A N 1
ATOM 1486 C CA . ASP A 1 197 ? -11.163 -19.981 34.347 1.00 93.38 197 ASP A CA 1
ATOM 1487 C C . ASP A 1 197 ? -11.429 -18.611 33.695 1.00 93.38 197 ASP A C 1
ATOM 1489 O O . ASP A 1 197 ? -10.560 -18.097 32.988 1.00 93.38 197 ASP A O 1
ATOM 1493 N N . LEU A 1 198 ? -12.570 -17.970 33.987 1.00 94.06 198 LEU A N 1
ATOM 1494 C CA . LEU A 1 198 ? -12.902 -16.646 33.446 1.00 94.06 198 LEU A CA 1
ATOM 1495 C C . LEU A 1 198 ? -11.943 -15.557 33.946 1.00 94.06 198 LEU A C 1
ATOM 1497 O O . LEU A 1 198 ? -11.511 -14.706 33.170 1.00 94.06 198 LEU A O 1
ATOM 1501 N N . VAL A 1 199 ? -11.570 -15.584 35.230 1.00 95.00 199 VAL A N 1
ATOM 1502 C CA . VAL A 1 199 ? -10.568 -14.654 35.778 1.00 95.00 199 VAL A CA 1
ATOM 1503 C C . VAL A 1 199 ? -9.229 -14.815 35.052 1.00 95.00 199 VAL A C 1
ATOM 1505 O O . VAL A 1 199 ? -8.627 -13.817 34.655 1.00 95.00 199 VAL A O 1
ATOM 1508 N N . LYS A 1 200 ? -8.778 -16.056 34.822 1.00 94.31 200 LYS A N 1
ATOM 1509 C CA . LYS A 1 200 ? -7.533 -16.337 34.085 1.00 94.31 200 LYS A CA 1
ATOM 1510 C C . LYS A 1 200 ? -7.602 -15.863 32.635 1.00 94.31 200 LYS A C 1
ATOM 1512 O O . LYS A 1 200 ? -6.640 -15.277 32.143 1.00 94.31 200 LYS A O 1
ATOM 1517 N N . GLU A 1 201 ? -8.723 -16.092 31.958 1.00 94.44 201 GLU A N 1
ATOM 1518 C CA . GLU A 1 201 ? -8.937 -15.639 30.582 1.00 94.44 201 GLU A CA 1
ATOM 1519 C C . GLU A 1 201 ? -8.851 -14.111 30.473 1.00 94.44 201 GLU A C 1
ATOM 1521 O O . GLU A 1 201 ? -8.133 -13.590 29.617 1.00 94.44 201 GLU A O 1
ATOM 1526 N N . LEU A 1 202 ? -9.516 -13.388 31.376 1.00 94.31 202 LEU A N 1
ATOM 1527 C CA . LEU A 1 202 ? -9.511 -11.925 31.388 1.00 94.31 202 LEU A CA 1
ATOM 1528 C C . LEU A 1 202 ? -8.132 -11.347 31.727 1.00 94.31 202 LEU A C 1
ATOM 1530 O O . LEU A 1 202 ? -7.711 -10.384 31.088 1.00 94.31 202 LEU A O 1
ATOM 1534 N N . LEU A 1 203 ? -7.405 -11.944 32.677 1.00 95.12 203 LEU A N 1
ATOM 1535 C CA . LEU A 1 203 ? -6.025 -11.553 32.990 1.00 95.12 203 LEU A CA 1
ATOM 1536 C C . LEU A 1 203 ? -5.104 -11.720 31.775 1.00 95.12 203 LEU A C 1
ATOM 1538 O O . LEU A 1 203 ? -4.384 -10.789 31.418 1.00 95.12 203 LEU A O 1
ATOM 1542 N N . ASN A 1 204 ? -5.188 -12.866 31.093 1.00 94.50 204 ASN A N 1
ATOM 1543 C CA . ASN A 1 204 ? -4.413 -13.127 29.880 1.00 94.50 204 ASN A CA 1
ATOM 1544 C C . ASN A 1 204 ? -4.769 -12.145 28.756 1.00 94.50 204 ASN A C 1
ATOM 1546 O O . ASN A 1 204 ? -3.875 -11.627 28.092 1.00 94.50 204 ASN A O 1
ATOM 1550 N N . ALA A 1 205 ? -6.059 -11.858 28.558 1.00 89.69 205 ALA A N 1
ATOM 1551 C CA . ALA A 1 205 ? -6.520 -10.924 27.533 1.00 89.69 205 ALA A CA 1
ATOM 1552 C C . ALA A 1 205 ? -6.059 -9.477 27.784 1.00 89.69 205 ALA A C 1
ATOM 1554 O O . ALA A 1 205 ? -5.877 -8.728 26.827 1.00 89.69 205 ALA A O 1
ATOM 1555 N N . LEU A 1 206 ? -5.880 -9.085 29.050 1.00 91.75 206 LEU A N 1
ATOM 1556 C CA . LEU A 1 206 ? -5.388 -7.762 29.447 1.00 91.75 206 LEU A CA 1
ATOM 1557 C C . LEU A 1 206 ? -3.856 -7.704 29.574 1.00 91.75 206 LEU A C 1
ATOM 1559 O O . LEU A 1 206 ? -3.299 -6.617 29.708 1.00 91.75 206 LEU A O 1
ATOM 1563 N N . GLY A 1 207 ? -3.173 -8.852 29.530 1.00 93.88 207 GLY A N 1
ATOM 1564 C CA . GLY A 1 207 ? -1.730 -8.945 29.749 1.00 93.88 207 GLY A CA 1
ATOM 1565 C C . GLY A 1 207 ? -1.312 -8.604 31.182 1.00 93.88 207 GLY A C 1
ATOM 1566 O O . GLY A 1 207 ? -0.207 -8.111 31.385 1.00 93.88 207 GLY A O 1
ATOM 1567 N N . TRP A 1 208 ? -2.194 -8.824 32.161 1.00 95.44 208 TRP A N 1
ATOM 1568 C CA . TRP A 1 208 ? -1.972 -8.455 33.560 1.00 95.44 208 TRP A CA 1
ATOM 1569 C C . TRP A 1 208 ? -1.705 -9.668 34.437 1.00 95.44 208 TRP A C 1
ATOM 1571 O O . TRP A 1 208 ? -2.313 -10.727 34.273 1.00 95.44 208 TRP A O 1
ATOM 1581 N N . ASN A 1 209 ? -0.852 -9.484 35.442 1.00 93.50 209 ASN A N 1
ATOM 1582 C CA . ASN A 1 209 ? -0.820 -10.393 36.585 1.00 93.50 209 ASN A CA 1
ATOM 1583 C C . ASN A 1 209 ? -1.863 -9.992 37.648 1.00 93.50 209 ASN A C 1
ATOM 1585 O O . ASN A 1 209 ? -2.426 -8.895 37.632 1.00 93.50 209 ASN A O 1
ATOM 1589 N N . ILE A 1 210 ? -2.131 -10.892 38.599 1.00 94.00 210 ILE A N 1
ATOM 1590 C CA . ILE A 1 210 ? -3.143 -10.662 39.643 1.00 94.00 210 ILE A CA 1
ATOM 1591 C C . ILE A 1 210 ? -2.810 -9.455 40.535 1.00 94.00 210 ILE A C 1
ATOM 1593 O O . ILE A 1 210 ? -3.712 -8.727 40.947 1.00 94.00 210 ILE A O 1
ATOM 1597 N N . ASN A 1 211 ? -1.525 -9.187 40.784 1.00 91.75 211 ASN A N 1
ATOM 1598 C CA . ASN A 1 211 ? -1.093 -8.056 41.601 1.00 91.75 211 ASN A CA 1
ATOM 1599 C C . ASN A 1 211 ? -1.441 -6.722 40.928 1.00 91.75 211 ASN A C 1
ATOM 1601 O O . ASN A 1 211 ? -2.047 -5.846 41.545 1.00 91.75 211 ASN A O 1
ATOM 1605 N N . GLU A 1 212 ? -1.116 -6.597 39.641 1.00 93.06 212 GLU A N 1
ATOM 1606 C CA . GLU A 1 212 ? -1.473 -5.450 38.808 1.00 93.06 212 GLU A CA 1
ATOM 1607 C C . GLU A 1 212 ? -2.986 -5.255 38.759 1.00 93.06 212 GLU A C 1
ATOM 1609 O O . GLU A 1 212 ? -3.462 -4.146 39.002 1.00 93.06 212 GLU A O 1
ATOM 1614 N N . ALA A 1 213 ? -3.749 -6.323 38.517 1.00 94.56 213 ALA A N 1
ATOM 1615 C CA . ALA A 1 213 ? -5.203 -6.244 38.446 1.00 94.56 213 ALA A CA 1
ATOM 1616 C C . ALA A 1 213 ? -5.819 -5.737 39.760 1.00 94.56 213 ALA A C 1
ATOM 1618 O O . ALA A 1 213 ? -6.648 -4.828 39.736 1.00 94.56 213 ALA A O 1
ATOM 1619 N N . VAL A 1 214 ? -5.387 -6.265 40.911 1.00 93.81 214 VAL A N 1
ATOM 1620 C CA . VAL A 1 214 ? -5.900 -5.843 42.225 1.00 93.81 214 VAL A CA 1
ATOM 1621 C C . VAL A 1 214 ? -5.499 -4.406 42.552 1.00 93.81 214 VAL A C 1
ATOM 1623 O O . VAL A 1 214 ? -6.328 -3.655 43.060 1.00 93.81 214 VAL A O 1
ATOM 1626 N N . ARG A 1 215 ? -4.271 -3.983 42.226 1.00 92.88 215 ARG A N 1
ATOM 1627 C CA . ARG A 1 215 ? -3.856 -2.580 42.399 1.00 92.88 215 ARG A CA 1
ATOM 1628 C C . ARG A 1 215 ? -4.724 -1.635 41.577 1.00 92.88 215 ARG A C 1
ATOM 1630 O O . ARG A 1 215 ? -5.306 -0.718 42.146 1.00 92.88 215 ARG A O 1
ATOM 1637 N N . ASN A 1 216 ? -4.875 -1.905 40.281 1.00 94.06 216 ASN A N 1
ATOM 1638 C CA . ASN A 1 216 ? -5.677 -1.073 39.383 1.00 94.06 216 ASN A CA 1
ATOM 1639 C C . ASN A 1 216 ? -7.160 -1.046 39.792 1.00 94.06 216 ASN A C 1
ATOM 1641 O O . ASN A 1 216 ? -7.797 0.002 39.726 1.00 94.06 216 ASN A O 1
ATOM 1645 N N . MET A 1 217 ? -7.714 -2.164 40.274 1.00 94.88 217 MET A N 1
ATOM 1646 C CA . MET A 1 217 ? -9.090 -2.222 40.782 1.00 94.88 217 MET A CA 1
ATOM 1647 C C . MET A 1 217 ? -9.337 -1.202 41.910 1.00 94.88 217 MET A C 1
ATOM 1649 O O . MET A 1 217 ? -10.432 -0.639 42.004 1.00 94.88 217 MET A O 1
ATOM 1653 N N . LEU A 1 218 ? -8.333 -0.961 42.764 1.00 93.94 218 LEU A N 1
ATOM 1654 C CA . LEU A 1 218 ? -8.419 -0.075 43.929 1.00 93.94 218 LEU A CA 1
ATOM 1655 C C . LEU A 1 218 ? -8.168 1.407 43.603 1.00 93.94 218 LEU A C 1
ATOM 1657 O O . LEU A 1 218 ? -8.488 2.254 44.435 1.00 93.94 218 LEU A O 1
ATOM 1661 N N . GLU A 1 219 ? -7.643 1.755 42.424 1.00 91.94 219 GLU A N 1
ATOM 1662 C CA . GLU A 1 219 ? -7.310 3.145 42.046 1.00 91.94 219 GLU A CA 1
ATOM 1663 C C . GLU A 1 219 ? -8.538 4.049 41.839 1.00 91.94 219 GLU A C 1
ATOM 1665 O O . GLU A 1 219 ? -8.416 5.274 41.805 1.00 91.94 219 GLU A O 1
ATOM 1670 N N . GLY A 1 220 ? -9.735 3.463 41.788 1.00 85.56 220 GLY A N 1
ATOM 1671 C CA . GLY A 1 220 ? -10.981 4.181 41.549 1.00 85.56 220 GLY A CA 1
ATOM 1672 C C . GLY A 1 220 ? -11.415 4.098 40.090 1.00 85.56 220 GLY A C 1
ATOM 1673 O O . GLY A 1 220 ? -10.599 4.080 39.171 1.00 85.56 220 GLY A O 1
ATOM 1674 N N . ASN A 1 221 ? -12.726 4.087 39.868 1.00 88.44 221 ASN A N 1
ATOM 1675 C CA . ASN A 1 221 ? -13.308 4.110 38.534 1.00 88.44 221 ASN A CA 1
ATOM 1676 C C . ASN A 1 221 ? -14.215 5.332 38.395 1.00 88.44 221 ASN A C 1
ATOM 1678 O O . ASN A 1 221 ? -15.266 5.406 39.028 1.00 88.44 221 ASN A O 1
ATOM 1682 N N . MET A 1 222 ? -13.811 6.278 37.547 1.00 88.25 222 MET A N 1
ATOM 1683 C CA . MET A 1 222 ? -14.602 7.465 37.190 1.00 88.25 222 MET A CA 1
ATOM 1684 C C . MET A 1 222 ? -15.109 7.407 35.741 1.00 88.25 222 MET A C 1
ATOM 1686 O O . MET A 1 222 ? -15.716 8.362 35.257 1.00 88.25 222 MET A O 1
ATOM 1690 N N . LEU A 1 223 ? -14.852 6.304 35.029 1.00 88.00 223 LEU A N 1
ATOM 1691 C CA . LEU A 1 223 ? -15.269 6.142 33.643 1.00 88.00 223 LEU A CA 1
ATOM 1692 C C . LEU A 1 223 ? -16.771 5.873 33.581 1.00 88.00 223 LEU A C 1
ATOM 1694 O O . LEU A 1 223 ? -17.270 4.917 34.168 1.00 88.00 223 LEU A O 1
ATOM 1698 N N . SER A 1 224 ? -17.489 6.676 32.805 1.00 87.88 224 SER A N 1
ATOM 1699 C CA . SER A 1 224 ? -18.914 6.456 32.572 1.00 87.88 224 SER A CA 1
ATOM 1700 C C . SER A 1 224 ? -19.158 5.236 31.665 1.00 87.88 224 SER A C 1
ATOM 1702 O O . SER A 1 224 ? -18.483 5.110 30.641 1.00 87.88 224 SER A O 1
ATOM 1704 N N . PRO A 1 225 ? -20.146 4.368 31.957 1.00 86.69 225 PRO A N 1
ATOM 1705 C CA . PRO A 1 225 ? -20.498 3.223 31.107 1.00 86.69 225 PRO A CA 1
ATOM 1706 C C . PRO A 1 225 ? -21.167 3.619 29.780 1.00 86.69 225 PRO A C 1
ATOM 1708 O O . PRO A 1 225 ? -21.393 2.760 28.931 1.00 86.69 225 PRO A O 1
ATOM 1711 N N . VAL A 1 226 ? -21.501 4.904 29.594 1.00 83.44 226 VAL A N 1
ATOM 1712 C CA . VAL A 1 226 ? -21.968 5.475 28.313 1.00 83.44 226 VAL A CA 1
ATOM 1713 C C . VAL A 1 226 ? -20.856 6.190 27.533 1.00 83.44 226 VAL A C 1
ATOM 1715 O O . VAL A 1 226 ? -21.132 6.787 26.499 1.00 83.44 226 VAL A O 1
ATOM 1718 N N . SER A 1 227 ? -19.620 6.204 28.042 1.00 84.38 227 SER A N 1
ATOM 1719 C CA . SER A 1 227 ? -18.491 6.862 27.376 1.00 84.38 227 SER A CA 1
ATOM 1720 C C . SER A 1 227 ? -18.062 6.105 26.118 1.00 84.38 227 SER A C 1
ATOM 1722 O O . SER A 1 227 ? -18.111 4.877 26.092 1.00 84.38 227 SER A O 1
ATOM 1724 N N . ASP A 1 228 ? -17.516 6.821 25.135 1.00 74.75 228 ASP A N 1
ATOM 1725 C CA . ASP A 1 228 ? -16.888 6.228 23.945 1.00 74.75 228 ASP A CA 1
ATOM 1726 C C . ASP A 1 228 ? -15.731 5.272 24.292 1.00 74.75 228 ASP A C 1
ATOM 1728 O O . ASP A 1 228 ? -15.420 4.364 23.528 1.00 74.75 228 ASP A O 1
ATOM 1732 N N . GLN A 1 229 ? -15.123 5.438 25.473 1.00 79.06 229 GLN A N 1
ATOM 1733 C CA . GLN A 1 229 ? -14.052 4.579 25.992 1.00 79.06 229 GLN A CA 1
ATOM 1734 C C . GLN A 1 229 ? -14.574 3.363 26.774 1.00 79.06 229 GLN A C 1
ATOM 1736 O O . GLN A 1 229 ? -13.791 2.508 27.194 1.00 79.06 229 GLN A O 1
ATOM 1741 N N . ALA A 1 230 ? -15.885 3.258 27.005 1.00 84.12 230 ALA A N 1
ATOM 1742 C CA . ALA A 1 230 ? -16.463 2.152 27.759 1.00 84.12 230 ALA A CA 1
ATOM 1743 C C . ALA A 1 230 ? -16.182 0.773 27.123 1.00 84.12 230 ALA A C 1
ATOM 1745 O O . ALA A 1 230 ? -15.761 -0.114 27.868 1.00 84.12 230 ALA A O 1
ATOM 1746 N N . PRO A 1 231 ? -16.285 0.574 25.789 1.00 81.38 231 PRO A N 1
ATOM 1747 C CA . PRO A 1 231 ? -15.978 -0.718 25.171 1.00 81.38 231 PRO A CA 1
ATOM 1748 C C . PRO A 1 231 ? -14.553 -1.211 25.457 1.00 81.38 231 PRO A C 1
ATOM 1750 O O . PRO A 1 231 ? -14.361 -2.382 25.781 1.00 81.38 231 PRO A O 1
ATOM 1753 N N . HIS A 1 232 ? -13.563 -0.311 25.441 1.00 80.94 232 HIS A N 1
ATOM 1754 C CA . HIS A 1 232 ? -12.163 -0.641 25.736 1.00 80.94 232 HIS A CA 1
ATOM 1755 C C . HIS A 1 232 ? -11.963 -1.147 27.174 1.00 80.94 232 HIS A C 1
ATOM 1757 O O . HIS A 1 232 ? -11.102 -1.977 27.453 1.00 80.94 232 HIS A O 1
ATOM 1763 N N . ASN A 1 233 ? -12.791 -0.669 28.101 1.00 87.06 233 ASN A N 1
ATOM 1764 C CA . ASN A 1 233 ? -12.657 -0.946 29.526 1.00 87.06 233 ASN A CA 1
ATOM 1765 C C . ASN A 1 233 ? -13.596 -2.058 30.018 1.00 87.06 233 ASN A C 1
ATOM 1767 O O . ASN A 1 233 ? -13.612 -2.353 31.213 1.00 87.06 233 ASN A O 1
ATOM 1771 N N . LEU A 1 234 ? -14.362 -2.695 29.125 1.00 88.00 234 LEU A N 1
ATOM 1772 C CA . LEU A 1 234 ? -15.346 -3.710 29.495 1.00 88.00 234 LEU A CA 1
ATOM 1773 C C . LEU A 1 234 ? -14.702 -4.927 30.167 1.00 88.00 234 LEU A C 1
ATOM 1775 O O . LEU A 1 234 ? -15.043 -5.234 31.307 1.00 88.00 234 LEU A O 1
ATOM 1779 N N . LYS A 1 235 ? -13.744 -5.590 29.501 1.00 90.69 235 LYS A N 1
ATOM 1780 C CA . LYS A 1 235 ? -13.051 -6.776 30.047 1.00 90.69 235 LYS A CA 1
ATOM 1781 C C . LYS A 1 235 ? -12.402 -6.484 31.395 1.00 90.69 235 LYS A C 1
ATOM 1783 O O . LYS A 1 235 ? -12.525 -7.270 32.332 1.00 90.69 235 LYS A O 1
ATOM 1788 N N . ARG A 1 236 ? -11.774 -5.311 31.504 1.00 93.44 236 ARG A N 1
ATOM 1789 C CA . ARG A 1 236 ? -11.196 -4.800 32.749 1.00 93.44 236 ARG A CA 1
ATOM 1790 C C . ARG A 1 236 ? -12.249 -4.691 33.851 1.00 93.44 236 ARG A C 1
ATOM 1792 O O . ARG A 1 236 ? -12.047 -5.205 34.944 1.00 93.44 236 ARG A O 1
ATOM 1799 N N . ASN A 1 237 ? -13.376 -4.044 33.571 1.00 94.06 237 ASN A N 1
ATOM 1800 C CA . ASN A 1 237 ? -14.416 -3.824 34.571 1.00 94.06 237 ASN A CA 1
ATOM 1801 C C . ASN A 1 237 ? -15.158 -5.125 34.938 1.00 94.06 237 ASN A C 1
ATOM 1803 O O . ASN A 1 237 ? -15.567 -5.262 36.087 1.00 94.06 237 ASN A O 1
ATOM 1807 N N . ILE A 1 238 ? -15.269 -6.102 34.026 1.00 94.62 238 ILE A N 1
ATOM 1808 C CA . ILE A 1 238 ? -15.752 -7.457 34.349 1.00 94.62 238 ILE A CA 1
ATOM 1809 C C . ILE A 1 238 ? -14.766 -8.155 35.293 1.00 94.62 238 ILE A C 1
ATOM 1811 O O . ILE A 1 238 ? -15.183 -8.681 36.322 1.00 94.62 238 ILE A O 1
ATOM 1815 N N . LEU A 1 239 ? -13.461 -8.116 35.000 1.00 95.88 239 LEU A N 1
ATOM 1816 C CA . LEU A 1 239 ? -12.439 -8.679 35.886 1.00 95.88 239 LEU A CA 1
ATOM 1817 C C . LEU A 1 239 ? -12.513 -8.047 37.282 1.00 95.88 239 LEU A C 1
ATOM 1819 O O . LEU A 1 239 ? -12.518 -8.756 38.283 1.00 95.88 239 LEU A O 1
ATOM 1823 N N . PHE A 1 240 ? -12.632 -6.723 37.360 1.00 96.06 240 PHE A N 1
ATOM 1824 C CA . PHE A 1 240 ? -12.753 -6.006 38.629 1.00 96.06 240 PHE A CA 1
ATOM 1825 C C . PHE A 1 240 ? -14.053 -6.324 39.371 1.00 96.06 240 PHE A C 1
ATOM 1827 O O . PHE A 1 240 ? -14.034 -6.464 40.593 1.00 96.06 240 PHE A O 1
ATOM 1834 N N . MET A 1 241 ? -15.168 -6.515 38.662 1.00 95.31 241 MET A N 1
ATOM 1835 C CA . MET A 1 241 ? -16.425 -6.988 39.248 1.00 95.31 241 MET A CA 1
ATOM 1836 C C . MET A 1 241 ? -16.253 -8.360 39.911 1.00 95.31 241 MET A C 1
ATOM 1838 O O . MET A 1 241 ? -16.701 -8.550 41.041 1.00 95.31 241 MET A O 1
ATOM 1842 N N . LEU A 1 242 ? -15.568 -9.291 39.237 1.00 95.12 242 LEU A N 1
ATOM 1843 C CA . LEU A 1 242 ? -15.257 -10.610 39.785 1.00 95.12 242 LEU A CA 1
ATOM 1844 C C . LEU A 1 242 ? -14.356 -10.461 41.020 1.00 95.12 242 LEU A C 1
ATOM 1846 O O . LEU A 1 242 ? -14.793 -10.756 42.133 1.00 95.12 242 LEU A O 1
ATOM 1850 N N . LEU A 1 243 ? -13.146 -9.917 40.853 1.00 95.19 243 LEU A N 1
ATOM 1851 C CA . LEU A 1 243 ? -12.151 -9.806 41.926 1.00 95.19 243 LEU A CA 1
ATOM 1852 C C . LEU A 1 243 ? -12.702 -9.091 43.165 1.00 95.19 243 LEU A C 1
ATOM 1854 O O . LEU A 1 243 ? -12.490 -9.550 44.287 1.00 95.19 243 LEU A O 1
ATOM 1858 N N . SER A 1 244 ? -13.448 -8.001 42.981 1.00 94.00 244 SER A N 1
ATOM 1859 C CA . SER A 1 244 ? -14.060 -7.274 44.096 1.00 94.00 244 SER A CA 1
ATOM 1860 C C . SER A 1 244 ? -15.073 -8.113 44.869 1.00 94.00 244 SER A C 1
ATOM 1862 O O . SER A 1 244 ? -15.108 -8.010 46.092 1.00 94.00 244 SER A O 1
ATOM 1864 N N . GLY A 1 245 ? -15.842 -8.973 44.194 1.00 92.38 245 GLY A N 1
ATOM 1865 C CA . GLY A 1 245 ? -16.772 -9.898 44.842 1.00 92.38 245 GLY A CA 1
ATOM 1866 C C . GLY A 1 245 ? -16.049 -10.973 45.650 1.00 92.38 245 GLY A C 1
ATOM 1867 O O . GLY A 1 245 ? -16.424 -11.245 46.787 1.00 92.38 245 GLY A O 1
ATOM 1868 N N . TYR A 1 246 ? -14.959 -11.528 45.111 1.00 93.19 246 TYR A N 1
ATOM 1869 C CA . TYR A 1 246 ? -14.143 -12.512 45.827 1.00 93.19 246 TYR A CA 1
ATOM 1870 C C . TYR A 1 246 ? -13.491 -11.915 47.081 1.00 93.19 246 TYR A C 1
ATOM 1872 O O . TYR A 1 246 ? -13.641 -12.437 48.185 1.00 93.19 246 TYR A O 1
ATOM 1880 N N . TYR A 1 247 ? -12.798 -10.784 46.935 1.00 92.56 247 TYR A N 1
ATOM 1881 C CA . TYR A 1 247 ? -12.057 -10.168 48.037 1.00 92.56 247 TYR A CA 1
ATOM 1882 C C . TYR A 1 247 ? -12.946 -9.431 49.046 1.00 92.56 247 TYR A C 1
ATOM 1884 O O . TYR A 1 247 ? -12.492 -9.102 50.145 1.00 92.56 247 TYR A O 1
ATOM 1892 N N . LEU A 1 248 ? -14.218 -9.189 48.720 1.00 91.00 248 LEU A N 1
ATOM 1893 C CA . LEU A 1 248 ? -15.209 -8.761 49.705 1.00 91.00 248 LEU A CA 1
ATOM 1894 C C . LEU A 1 248 ? -15.418 -9.841 50.781 1.00 91.00 248 LEU A C 1
ATOM 1896 O O . LEU A 1 248 ? -15.469 -9.504 51.965 1.00 91.00 248 LEU A O 1
ATOM 1900 N N . GLU A 1 249 ? -15.480 -11.111 50.373 1.00 89.12 249 GLU A N 1
ATOM 1901 C CA . GLU A 1 249 ? -15.665 -12.271 51.259 1.00 89.12 249 GLU A CA 1
ATOM 1902 C C . GLU A 1 249 ? -14.341 -12.815 51.816 1.00 89.12 249 GLU A C 1
ATOM 1904 O O . GLU A 1 249 ? -14.299 -13.333 52.932 1.00 89.12 249 GLU A O 1
ATOM 1909 N N . MET A 1 250 ? -13.241 -12.646 51.074 1.00 89.62 250 MET A N 1
ATOM 1910 C CA . MET A 1 250 ? -11.903 -13.126 51.437 1.00 89.62 250 MET A CA 1
ATOM 1911 C C . MET A 1 250 ? -10.899 -11.963 51.566 1.00 89.62 250 MET A C 1
ATOM 1913 O O . MET A 1 250 ? -10.053 -11.782 50.687 1.00 89.62 250 MET A O 1
ATOM 1917 N N . PRO A 1 251 ? -10.950 -11.155 52.647 1.00 88.75 251 PRO A N 1
ATOM 1918 C CA . PRO A 1 251 ? -9.984 -10.083 52.865 1.00 88.75 251 PRO A CA 1
ATOM 1919 C C . PRO A 1 251 ? -8.568 -10.644 53.006 1.00 88.75 251 PRO A C 1
ATOM 1921 O O . PRO A 1 251 ? -8.337 -11.588 53.767 1.00 88.75 251 PRO A O 1
ATOM 1924 N N . TRP A 1 252 ? -7.596 -10.032 52.334 1.00 88.38 252 TRP A N 1
ATOM 1925 C CA . TRP A 1 252 ? -6.196 -10.412 52.507 1.00 88.38 252 TRP A CA 1
ATOM 1926 C C . TRP A 1 252 ? -5.582 -9.776 53.761 1.00 88.38 252 TRP A C 1
ATOM 1928 O O . TRP A 1 252 ? -6.020 -8.732 54.258 1.00 88.38 252 TRP A O 1
ATOM 1938 N N . LYS A 1 253 ? -4.541 -10.431 54.283 1.00 84.00 253 LYS A N 1
ATOM 1939 C CA . LYS A 1 253 ? -3.804 -9.972 55.466 1.00 84.00 253 LYS A CA 1
ATOM 1940 C C . LYS A 1 253 ? -2.987 -8.720 55.148 1.00 84.00 253 LYS A C 1
ATOM 1942 O O . LYS A 1 253 ? -2.609 -8.487 54.005 1.00 84.00 253 LYS A O 1
ATOM 1947 N N . ASP A 1 254 ? -2.743 -7.910 56.175 1.00 85.56 254 ASP A N 1
ATOM 1948 C CA . ASP A 1 254 ? -1.893 -6.713 56.108 1.00 85.56 254 ASP A CA 1
ATOM 1949 C C . ASP A 1 254 ? -2.356 -5.628 55.117 1.00 85.56 254 ASP A C 1
ATOM 1951 O O . ASP A 1 254 ? -1.598 -4.729 54.752 1.00 85.56 254 ASP A O 1
ATOM 1955 N N . SER A 1 255 ? -3.646 -5.635 54.762 1.00 86.44 255 SER A N 1
ATOM 1956 C CA . SER A 1 255 ? -4.279 -4.601 53.931 1.00 86.44 255 SER A CA 1
ATOM 1957 C C . SER A 1 255 ? -4.272 -3.201 54.56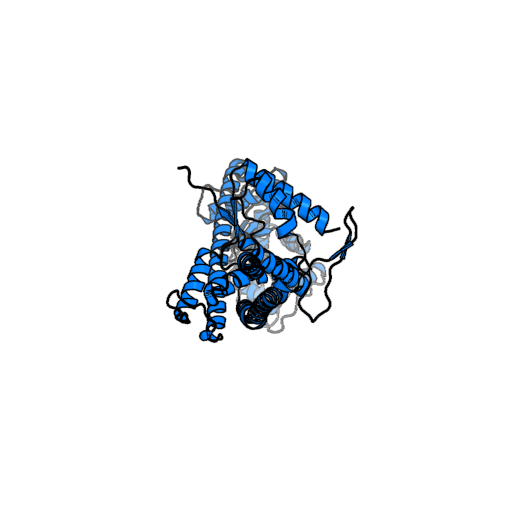0 1.00 86.44 255 SER A C 1
ATOM 1959 O O . SER A 1 255 ? -4.519 -2.211 53.872 1.00 86.44 255 SER A O 1
ATOM 1961 N N . GLY A 1 256 ? -3.998 -3.103 55.865 1.00 88.50 256 GLY A N 1
ATOM 1962 C CA . GLY A 1 256 ? -4.037 -1.858 56.635 1.00 88.50 256 GLY A CA 1
ATOM 1963 C C . GLY A 1 256 ? -5.445 -1.430 57.066 1.00 88.50 256 GLY A C 1
ATOM 1964 O O . GLY A 1 256 ? -5.591 -0.373 57.676 1.00 88.50 256 GLY A O 1
ATOM 1965 N N . LEU A 1 257 ? -6.472 -2.242 56.785 1.00 90.38 257 LEU A N 1
ATOM 1966 C CA . LEU A 1 257 ? -7.869 -1.983 57.141 1.00 90.38 257 LEU A CA 1
ATOM 1967 C C . LEU A 1 257 ? -8.388 -3.047 58.115 1.00 90.38 257 LEU A C 1
ATOM 1969 O O . LEU A 1 257 ? -8.121 -4.236 57.955 1.00 90.38 257 LEU A O 1
ATOM 1973 N N . ASN A 1 258 ? -9.174 -2.636 59.113 1.00 90.81 258 ASN A N 1
ATOM 1974 C CA . ASN A 1 258 ? -9.914 -3.593 59.942 1.00 90.81 258 ASN A CA 1
ATOM 1975 C C . ASN A 1 258 ? -11.157 -4.133 59.204 1.00 90.81 258 ASN A C 1
ATOM 1977 O O . ASN A 1 258 ? -11.584 -3.569 58.201 1.00 90.81 258 ASN A O 1
ATOM 1981 N N . SER A 1 259 ? -11.776 -5.201 59.720 1.00 87.19 259 SER A N 1
ATOM 1982 C CA . SER A 1 259 ? -12.921 -5.867 59.067 1.00 87.19 259 SER A CA 1
ATOM 1983 C C . SER A 1 259 ? -14.089 -4.921 58.734 1.00 87.19 259 SER A C 1
ATOM 1985 O O . SER A 1 259 ? -14.656 -4.997 57.643 1.00 87.19 259 SER A O 1
ATOM 1987 N N . GLY A 1 260 ? -14.416 -3.978 59.627 1.00 90.38 260 GLY A N 1
ATOM 1988 C CA . GLY A 1 260 ? -15.471 -2.992 59.381 1.00 90.38 260 GLY A CA 1
ATOM 1989 C C . GLY A 1 260 ? -15.098 -1.990 58.285 1.00 90.38 260 GLY A C 1
ATOM 1990 O O . GLY A 1 260 ? -15.905 -1.706 57.404 1.00 90.38 260 GLY A O 1
ATOM 1991 N N . GLN A 1 261 ? -13.858 -1.493 58.306 1.00 91.81 261 GLN A N 1
ATOM 1992 C CA . GLN A 1 261 ? -13.326 -0.575 57.293 1.00 91.81 261 GLN A CA 1
ATOM 1993 C C . GLN A 1 261 ? -13.197 -1.235 55.919 1.00 91.81 261 GLN A C 1
ATOM 1995 O O . GLN A 1 261 ? -13.486 -0.592 54.913 1.00 91.81 261 GLN A O 1
ATOM 2000 N N . TRP A 1 262 ? -12.789 -2.506 55.883 1.00 92.69 262 TRP A N 1
ATOM 2001 C CA . TRP A 1 262 ? -12.701 -3.302 54.664 1.00 92.69 262 TRP A CA 1
ATOM 2002 C C . TRP A 1 262 ? -14.061 -3.394 53.987 1.00 92.69 262 TRP A C 1
ATOM 2004 O O . TRP A 1 262 ? -14.222 -2.961 52.849 1.00 92.69 262 TRP A O 1
ATOM 2014 N N . LYS A 1 263 ? -15.071 -3.862 54.729 1.00 91.94 263 LYS A N 1
ATOM 2015 C CA . LYS A 1 263 ? -16.430 -4.001 54.207 1.00 91.94 263 LYS A CA 1
ATOM 2016 C C . LYS A 1 263 ? -17.011 -2.654 53.774 1.00 91.94 263 LYS A C 1
ATOM 2018 O O . LYS A 1 263 ? -17.629 -2.578 52.721 1.00 91.94 263 LYS A O 1
ATOM 2023 N N . ALA A 1 264 ? -16.769 -1.585 54.532 1.00 90.81 264 ALA A N 1
ATOM 2024 C CA . ALA A 1 264 ? -17.245 -0.246 54.187 1.00 90.81 264 ALA A CA 1
ATOM 2025 C C . ALA A 1 264 ? -16.639 0.317 52.885 1.00 90.81 264 ALA A C 1
ATOM 2027 O O . ALA A 1 264 ? -17.293 1.121 52.229 1.00 90.81 264 ALA A O 1
ATOM 2028 N N . GLN A 1 265 ? -15.420 -0.089 52.508 1.00 91.19 265 GLN A N 1
ATOM 2029 C CA . GLN A 1 265 ? -14.753 0.379 51.284 1.00 91.19 265 GLN A CA 1
ATOM 2030 C C . GLN A 1 265 ? -14.944 -0.564 50.089 1.00 91.19 265 GLN A C 1
ATOM 2032 O O . GLN A 1 265 ? -15.184 -0.099 48.977 1.00 91.19 265 GLN A O 1
ATOM 2037 N N . MET A 1 266 ? -14.881 -1.879 50.307 1.00 92.69 266 MET A N 1
ATOM 2038 C CA . MET A 1 266 ? -15.003 -2.877 49.239 1.00 92.69 266 MET A CA 1
ATOM 2039 C C . MET A 1 266 ? -16.442 -3.067 48.766 1.00 92.69 266 MET A C 1
ATOM 2041 O O . MET A 1 266 ? -16.658 -3.341 47.590 1.00 92.69 266 MET A O 1
ATOM 2045 N N . LEU A 1 267 ? -17.435 -2.895 49.647 1.00 91.88 267 LEU A N 1
ATOM 2046 C CA . LEU A 1 267 ? -18.840 -3.092 49.287 1.00 91.88 267 LEU A CA 1
ATOM 2047 C C . LEU A 1 267 ? -19.327 -2.061 48.245 1.00 91.88 267 LEU A C 1
ATOM 2049 O O . LEU A 1 267 ? -19.868 -2.486 47.224 1.00 91.88 267 LEU A O 1
ATOM 2053 N N . PRO A 1 268 ? -19.104 -0.736 48.410 1.00 90.81 268 PRO A N 1
ATOM 2054 C CA . PRO A 1 268 ? -19.441 0.234 47.366 1.00 90.81 268 PRO A CA 1
ATOM 2055 C C . PRO A 1 268 ? -18.650 0.011 46.075 1.00 90.81 268 PRO A C 1
ATOM 2057 O O . PRO A 1 268 ? -19.215 0.136 44.993 1.00 90.81 268 PRO A O 1
ATOM 2060 N N . LEU A 1 269 ? -17.367 -0.356 46.181 1.00 93.06 269 LEU A N 1
ATOM 2061 C CA . LEU A 1 269 ? -16.521 -0.676 45.029 1.00 93.06 269 LEU A CA 1
ATOM 2062 C C . LEU A 1 269 ? -17.120 -1.837 44.222 1.00 93.06 269 LEU A C 1
ATOM 2064 O O . LEU A 1 269 ? -17.354 -1.686 43.024 1.00 93.06 269 LEU A O 1
ATOM 2068 N N . HIS A 1 270 ? -17.447 -2.954 44.875 1.00 94.25 270 HIS A N 1
ATOM 2069 C CA . HIS A 1 270 ? -18.020 -4.128 44.220 1.00 94.25 270 HIS A CA 1
ATOM 2070 C C . HIS A 1 270 ? -19.346 -3.809 43.522 1.00 94.25 270 HIS A C 1
ATOM 2072 O O . HIS A 1 270 ? -19.500 -4.058 42.324 1.00 94.25 270 HIS A O 1
ATOM 2078 N N . TYR A 1 271 ? -20.279 -3.171 44.236 1.00 93.69 271 TYR A N 1
ATOM 2079 C CA . TYR A 1 271 ? -21.562 -2.800 43.646 1.00 93.69 271 TYR A CA 1
ATOM 2080 C C . TYR A 1 271 ? -21.432 -1.766 42.529 1.00 93.69 271 TYR A C 1
ATOM 2082 O O . TYR A 1 271 ? -22.216 -1.811 41.586 1.00 93.69 271 TYR A O 1
ATOM 2090 N N . SER A 1 272 ? -20.446 -0.867 42.585 1.00 94.00 272 SER A N 1
ATOM 2091 C CA . SER A 1 272 ? -20.217 0.088 41.499 1.00 94.00 272 SER A CA 1
ATOM 2092 C C . SER A 1 272 ? -19.755 -0.595 40.208 1.00 94.00 272 SER A C 1
ATOM 2094 O O . SER A 1 272 ? -20.167 -0.178 39.127 1.00 94.00 272 SER A O 1
ATOM 2096 N N . TYR A 1 273 ? -18.964 -1.674 40.296 1.00 94.94 273 TYR A N 1
ATOM 2097 C CA . TYR A 1 273 ? -18.579 -2.466 39.127 1.00 94.94 273 TYR A CA 1
ATOM 2098 C C . TYR A 1 273 ? -19.751 -3.283 38.579 1.00 94.94 273 TYR A C 1
ATOM 2100 O O . TYR A 1 273 ? -19.942 -3.293 37.363 1.00 94.94 273 TYR A O 1
ATOM 2108 N N . ILE A 1 274 ? -20.580 -3.880 39.446 1.00 94.44 274 ILE A N 1
ATOM 2109 C CA . ILE A 1 274 ? -21.838 -4.524 39.024 1.00 94.44 274 ILE A CA 1
ATOM 2110 C C . ILE A 1 274 ? -22.722 -3.510 38.289 1.00 94.44 274 ILE A C 1
ATOM 2112 O O . ILE A 1 274 ? -23.166 -3.764 37.169 1.00 94.44 274 ILE A O 1
ATOM 2116 N N . GLY A 1 275 ? -22.919 -2.328 38.877 1.00 93.94 275 GLY A N 1
ATOM 2117 C CA . GLY A 1 275 ? -23.697 -1.249 38.279 1.00 93.94 275 GLY A CA 1
ATOM 2118 C C . GLY A 1 275 ? -23.123 -0.769 36.950 1.00 93.94 275 GLY A C 1
ATOM 2119 O O . GLY A 1 275 ? -23.878 -0.543 36.007 1.00 93.94 275 GLY A O 1
ATOM 2120 N N . TRP A 1 276 ? -21.797 -0.660 36.834 1.00 94.44 276 TRP A N 1
ATOM 2121 C CA . TRP A 1 276 ? -21.129 -0.267 35.594 1.00 94.44 276 TRP A CA 1
ATOM 2122 C C . TRP A 1 276 ? -21.345 -1.294 34.475 1.00 94.44 276 TRP A C 1
ATOM 2124 O O . TRP A 1 276 ? -21.752 -0.920 33.375 1.00 94.44 276 TRP A O 1
ATOM 2134 N N . VAL A 1 277 ? -21.121 -2.585 34.753 1.00 92.19 277 VAL A N 1
ATOM 2135 C CA . VAL A 1 277 ? -21.290 -3.675 33.772 1.00 92.19 277 VAL A CA 1
ATOM 2136 C C . VAL A 1 277 ? -22.760 -3.808 33.361 1.00 92.19 277 VAL A C 1
ATOM 2138 O O . VAL A 1 277 ? -23.070 -3.914 32.171 1.00 92.19 277 VAL A O 1
ATOM 2141 N N . TYR A 1 278 ? -23.685 -3.709 34.319 1.00 91.88 278 TYR A N 1
ATOM 2142 C CA . TYR A 1 278 ? -25.119 -3.694 34.042 1.00 91.88 278 TYR A CA 1
ATOM 2143 C C . TYR A 1 278 ? -25.523 -2.495 33.171 1.00 91.88 278 TYR A C 1
ATOM 2145 O O . TYR A 1 278 ? -26.184 -2.673 32.148 1.00 91.88 278 TYR A O 1
ATOM 2153 N N . ALA A 1 279 ? -25.088 -1.278 33.518 1.00 91.00 279 ALA A N 1
ATOM 2154 C CA . ALA A 1 279 ? -25.371 -0.072 32.740 1.00 91.00 279 ALA A CA 1
ATOM 2155 C C . ALA A 1 279 ? -24.849 -0.181 31.301 1.00 91.00 279 ALA A C 1
ATOM 2157 O O . ALA A 1 279 ? -25.565 0.155 30.359 1.00 91.00 279 ALA A O 1
ATOM 2158 N N . TYR A 1 280 ? -23.626 -0.689 31.122 1.00 88.62 280 TYR A N 1
ATOM 2159 C CA . TYR A 1 280 ? -23.048 -0.926 29.802 1.00 88.62 280 TYR A CA 1
ATOM 2160 C C . TYR A 1 280 ? -23.896 -1.913 28.981 1.00 88.62 280 TYR A C 1
ATOM 2162 O O . TYR A 1 280 ? -24.208 -1.655 27.819 1.00 88.62 280 TYR A O 1
ATOM 2170 N N . THR A 1 281 ? -24.364 -2.995 29.607 1.00 86.06 281 THR A N 1
ATOM 2171 C CA . THR A 1 281 ? -25.263 -3.974 28.974 1.00 86.06 281 THR A CA 1
ATOM 2172 C C . THR A 1 281 ? -26.585 -3.332 28.541 1.00 86.06 281 THR A C 1
ATOM 2174 O O . THR A 1 281 ? -27.031 -3.511 27.408 1.00 86.06 281 THR A O 1
ATOM 2177 N N . GLN A 1 282 ? -27.196 -2.512 29.402 1.00 86.12 282 GLN A N 1
ATOM 2178 C CA . GLN A 1 282 ? -28.426 -1.785 29.066 1.00 86.12 282 GLN A CA 1
ATOM 2179 C C . GLN A 1 282 ? -28.219 -0.777 27.927 1.00 86.12 282 GLN A C 1
ATOM 2181 O O . GLN A 1 282 ? -29.118 -0.577 27.102 1.00 86.12 282 GLN A O 1
ATOM 2186 N N . ASN A 1 283 ? -27.032 -0.172 27.834 1.00 83.06 283 ASN A N 1
ATOM 2187 C CA . ASN A 1 283 ? -26.681 0.691 26.710 1.00 83.06 283 ASN A CA 1
ATOM 2188 C C . ASN A 1 283 ? -26.639 -0.094 25.398 1.00 83.06 283 ASN A C 1
ATOM 2190 O O . ASN A 1 283 ? -27.200 0.383 24.412 1.00 83.06 283 ASN A O 1
ATOM 2194 N N . ILE A 1 284 ? -26.061 -1.302 25.386 1.00 79.94 284 ILE A N 1
ATOM 2195 C CA . ILE A 1 284 ? -26.081 -2.182 24.206 1.00 79.94 284 ILE A CA 1
ATOM 2196 C C . ILE A 1 284 ? -27.526 -2.479 23.787 1.00 79.94 284 ILE A C 1
ATOM 2198 O O . ILE A 1 284 ? -27.904 -2.219 22.645 1.00 79.94 284 ILE A O 1
ATOM 2202 N N . VAL A 1 285 ? -28.369 -2.917 24.725 1.00 82.12 285 VAL A N 1
ATOM 2203 C CA . VAL A 1 285 ? -29.792 -3.206 24.463 1.00 82.12 285 VAL A CA 1
ATOM 2204 C C . VAL A 1 285 ? -30.529 -1.979 23.914 1.00 82.12 285 VAL A C 1
ATOM 2206 O O . VAL A 1 285 ? -31.359 -2.086 23.009 1.00 82.12 285 VAL A O 1
ATOM 2209 N N . THR A 1 286 ? -30.226 -0.788 24.429 1.00 83.31 286 THR A N 1
ATOM 2210 C CA . THR A 1 286 ? -30.819 0.467 23.947 1.00 83.31 286 THR A CA 1
ATOM 2211 C C . THR A 1 286 ? -30.369 0.799 22.523 1.00 83.31 286 THR A C 1
ATOM 2213 O O . THR A 1 286 ? -31.177 1.256 21.713 1.00 83.31 286 THR A O 1
ATOM 2216 N N . ARG A 1 287 ? -29.102 0.550 22.174 1.00 77.50 287 ARG A N 1
ATOM 2217 C CA . ARG A 1 287 ? -28.576 0.746 20.811 1.00 77.50 287 ARG A CA 1
ATOM 2218 C C . ARG A 1 287 ? -29.240 -0.194 19.814 1.00 77.50 287 ARG A C 1
ATOM 2220 O O . ARG A 1 287 ? -29.675 0.281 18.767 1.00 77.50 287 ARG A O 1
ATOM 2227 N N . ILE A 1 288 ? -29.430 -1.457 20.197 1.00 81.12 288 ILE A N 1
ATOM 2228 C CA . ILE A 1 288 ? -30.184 -2.441 19.412 1.00 81.12 288 ILE A CA 1
ATOM 2229 C C . ILE A 1 288 ? -31.603 -1.932 19.141 1.00 81.12 288 ILE A C 1
ATOM 2231 O O . ILE A 1 288 ? -32.025 -1.833 17.993 1.00 81.12 288 ILE A O 1
ATOM 2235 N N . LYS A 1 289 ? -32.315 -1.481 20.182 1.00 84.44 289 LYS A N 1
ATOM 2236 C CA . LYS A 1 289 ? -33.677 -0.928 20.044 1.00 84.44 289 LYS A CA 1
ATOM 2237 C C . LYS A 1 289 ? -33.748 0.345 19.197 1.00 84.44 289 LYS A C 1
ATOM 2239 O O . LYS A 1 289 ? -34.742 0.572 18.517 1.00 84.44 289 LYS A O 1
ATOM 2244 N N . THR A 1 290 ? -32.733 1.203 19.275 1.00 85.75 290 THR A N 1
ATOM 2245 C CA . THR A 1 290 ? -32.688 2.480 18.538 1.00 85.75 290 THR A CA 1
ATOM 2246 C C . THR A 1 290 ? -32.107 2.346 17.130 1.00 85.75 290 THR A C 1
ATOM 2248 O O . THR A 1 290 ? -32.122 3.323 16.378 1.00 85.75 290 THR A O 1
ATOM 2251 N N . GLY A 1 291 ? -31.607 1.160 16.770 1.00 86.38 291 GLY A N 1
ATOM 2252 C CA . GLY A 1 291 ? -30.986 0.882 15.482 1.00 86.38 291 GLY A CA 1
ATOM 2253 C C . GLY A 1 291 ? -29.723 1.704 15.236 1.00 86.38 291 GLY A C 1
ATOM 2254 O O . GLY A 1 291 ? -29.470 2.072 14.097 1.00 86.38 291 GLY A O 1
ATOM 2255 N N . ASN A 1 292 ? -28.964 2.071 16.272 1.00 88.50 292 ASN A N 1
ATOM 2256 C CA . ASN A 1 292 ? -27.725 2.835 16.104 1.00 88.50 292 ASN A CA 1
ATOM 2257 C C . ASN A 1 292 ? -26.519 1.897 16.007 1.00 88.50 292 ASN A C 1
ATOM 2259 O O . ASN A 1 292 ? -26.249 1.176 16.965 1.00 88.50 292 ASN A O 1
ATOM 2263 N N . ILE A 1 293 ? -25.786 1.941 14.891 1.00 89.38 293 ILE A N 1
ATOM 2264 C CA . ILE A 1 293 ? -24.685 1.003 14.635 1.00 89.38 293 ILE A CA 1
ATOM 2265 C C . ILE A 1 293 ? -23.443 1.363 15.455 1.00 89.38 293 ILE A C 1
ATOM 2267 O O . ILE A 1 293 ? -22.827 0.481 16.040 1.00 89.38 293 ILE A O 1
ATOM 2271 N N . VAL A 1 294 ? -23.065 2.642 15.543 1.00 87.94 294 VAL A N 1
ATOM 2272 C CA . VAL A 1 294 ? -21.803 3.043 16.193 1.00 87.94 294 VAL A CA 1
ATOM 2273 C C . VAL A 1 294 ? -21.964 3.235 17.709 1.00 87.94 294 VAL A C 1
ATOM 2275 O O . VAL A 1 294 ? -22.877 3.933 18.165 1.00 87.94 294 VAL A O 1
ATOM 2278 N N . PHE A 1 295 ? -21.050 2.636 18.480 1.00 78.62 295 PHE A N 1
ATOM 2279 C CA . PHE A 1 295 ? -20.899 2.777 19.934 1.00 78.62 295 PHE A CA 1
ATOM 2280 C C . PHE A 1 295 ? -20.026 3.954 20.338 1.00 78.62 295 PHE A C 1
ATOM 2282 O O . PHE A 1 295 ? -20.374 4.655 21.283 1.00 78.62 295 PHE A O 1
ATOM 2289 N N . GLY A 1 296 ? -18.900 4.129 19.654 1.00 78.75 296 GLY A N 1
ATOM 2290 C CA . GLY A 1 296 ? -17.884 5.099 20.026 1.00 78.75 296 GLY A CA 1
ATOM 2291 C C . GLY A 1 296 ? -16.725 5.096 19.042 1.00 78.75 296 GLY A C 1
ATOM 2292 O O . GLY A 1 296 ? -16.583 4.180 18.224 1.00 78.75 296 GLY A O 1
ATOM 2293 N N . TYR A 1 297 ? -15.907 6.135 19.149 1.00 81.94 297 TYR A N 1
ATOM 2294 C CA . TYR A 1 297 ? -14.757 6.373 18.290 1.00 81.94 297 TYR A CA 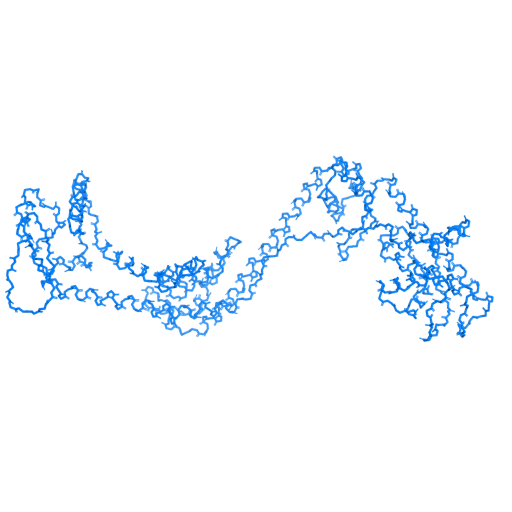1
ATOM 2295 C C . TYR A 1 297 ? -13.474 6.356 19.111 1.00 81.94 297 TYR A C 1
ATOM 2297 O O . TYR A 1 297 ? -13.382 6.987 20.165 1.00 81.94 297 TYR A O 1
ATOM 2305 N N . ASP A 1 298 ? -12.464 5.682 18.580 1.00 81.00 298 ASP A N 1
ATOM 2306 C CA . ASP A 1 298 ? -11.079 5.887 18.961 1.00 81.00 298 ASP A CA 1
ATOM 2307 C C . ASP A 1 298 ? -10.382 6.675 17.851 1.00 81.00 298 ASP A C 1
ATOM 2309 O O . ASP A 1 298 ? -9.993 6.126 16.819 1.00 81.00 298 ASP A O 1
ATOM 2313 N N . ASN A 1 299 ? -10.246 7.985 18.057 1.00 77.69 299 ASN A N 1
ATOM 2314 C CA . ASN A 1 299 ? -9.602 8.878 17.095 1.00 77.69 299 ASN A CA 1
ATOM 2315 C C . ASN A 1 299 ? -8.083 8.663 16.999 1.00 77.69 299 ASN A C 1
ATOM 2317 O O . ASN A 1 299 ? -7.486 9.073 16.004 1.00 77.69 299 ASN A O 1
ATOM 2321 N N . VAL A 1 300 ? -7.458 8.064 18.021 1.00 77.69 300 VAL A N 1
ATOM 2322 C CA . VAL A 1 300 ? -6.006 7.851 18.078 1.00 77.69 300 VAL A CA 1
ATOM 2323 C C . VAL A 1 300 ? -5.639 6.606 17.282 1.00 77.69 300 VAL A C 1
ATOM 2325 O O . VAL A 1 300 ? -4.765 6.663 16.422 1.00 77.69 300 VAL A O 1
ATOM 2328 N N . GLU A 1 301 ? -6.343 5.501 17.526 1.00 77.38 301 GLU A N 1
ATOM 2329 C CA . GLU A 1 301 ? -6.125 4.234 16.817 1.00 77.38 301 GLU A CA 1
ATOM 2330 C C . GLU A 1 301 ? -6.950 4.103 15.528 1.00 77.38 301 GLU A C 1
ATOM 2332 O O . GLU A 1 301 ? -6.854 3.089 14.839 1.00 77.38 301 GLU A O 1
ATOM 2337 N N . LYS A 1 302 ? -7.774 5.112 15.214 1.00 85.25 302 LYS A N 1
ATOM 2338 C CA . LYS A 1 302 ? -8.732 5.126 14.099 1.00 85.25 302 LYS A CA 1
ATOM 2339 C C . LYS A 1 302 ? -9.614 3.870 14.064 1.00 85.25 302 LYS A C 1
ATOM 2341 O O . LYS A 1 302 ? -9.775 3.205 13.040 1.00 85.25 302 LYS A O 1
ATOM 2346 N N . LYS A 1 303 ? -10.239 3.564 15.204 1.00 85.06 303 LYS A N 1
ATOM 2347 C CA . LYS A 1 303 ? -11.206 2.463 15.353 1.00 85.06 303 LYS A CA 1
ATOM 2348 C C . LYS A 1 303 ? -12.608 2.996 15.610 1.00 85.06 303 LYS A C 1
ATOM 2350 O O . LYS A 1 303 ? -12.793 3.926 16.391 1.00 85.06 303 LYS A O 1
ATOM 2355 N N . VAL A 1 304 ? -13.602 2.369 14.994 1.00 88.44 304 VAL A N 1
ATOM 2356 C CA . VAL A 1 304 ? -15.018 2.621 15.269 1.00 88.44 304 VAL A CA 1
ATOM 2357 C C . VAL A 1 304 ? -15.631 1.366 15.850 1.00 88.44 304 VAL A C 1
ATOM 2359 O O . VAL A 1 304 ? -15.654 0.321 15.204 1.00 88.44 304 VAL A O 1
ATOM 2362 N N . TYR A 1 305 ? -16.144 1.474 17.068 1.00 84.75 305 TYR A N 1
ATOM 2363 C CA . TYR A 1 305 ? -16.810 0.365 17.732 1.00 84.75 305 TYR A CA 1
ATOM 2364 C C . TYR A 1 305 ? -18.238 0.243 17.203 1.00 84.75 305 TYR A C 1
ATOM 2366 O O . TYR A 1 305 ? -19.007 1.201 17.294 1.00 84.75 305 TYR A O 1
ATOM 2374 N N . ILE A 1 306 ? -18.603 -0.913 16.651 1.00 88.50 306 ILE A N 1
ATOM 2375 C CA . ILE A 1 306 ? -19.910 -1.147 16.024 1.00 88.50 306 ILE A CA 1
ATOM 2376 C C . ILE A 1 306 ? -20.711 -2.225 16.753 1.00 88.50 306 ILE A C 1
ATOM 2378 O O . ILE A 1 306 ? -20.171 -3.245 17.164 1.00 88.50 306 ILE A O 1
ATOM 2382 N N . CYS A 1 307 ? -22.016 -2.021 16.901 1.00 86.56 307 CYS A N 1
ATOM 2383 C CA . CYS A 1 307 ? -22.928 -3.045 17.386 1.00 86.56 307 CYS A CA 1
ATOM 2384 C C . CYS A 1 307 ? -23.160 -4.068 16.277 1.00 86.56 307 CYS A C 1
ATOM 2386 O O . CYS A 1 307 ? -23.874 -3.773 15.319 1.00 86.56 307 CYS A O 1
ATOM 2388 N N . GLN A 1 308 ? -22.554 -5.251 16.407 1.00 85.00 308 GLN A N 1
ATOM 2389 C CA . GLN A 1 308 ? -22.601 -6.266 15.352 1.00 85.00 308 GLN A CA 1
ATOM 2390 C C . GLN A 1 308 ? -24.039 -6.674 15.014 1.00 85.00 308 GLN A C 1
ATOM 2392 O O . GLN A 1 308 ? -24.395 -6.690 13.847 1.00 85.00 308 GLN A O 1
ATOM 2397 N N . GLU A 1 309 ? -24.895 -6.873 16.018 1.00 84.38 309 GLU A N 1
ATOM 2398 C CA . GLU A 1 309 ? -26.301 -7.248 15.802 1.00 84.38 309 GLU A CA 1
ATOM 2399 C C . GLU A 1 309 ? -27.073 -6.208 14.971 1.00 84.38 309 GLU A C 1
ATOM 2401 O O . GLU A 1 309 ? -27.876 -6.557 14.110 1.00 84.38 309 GLU A O 1
ATOM 2406 N N . VAL A 1 310 ? -26.815 -4.916 15.197 1.00 88.81 310 VAL A N 1
ATOM 2407 C CA . VAL A 1 310 ? -27.458 -3.832 14.431 1.00 88.81 310 VAL A CA 1
ATOM 2408 C C . VAL A 1 310 ? -26.829 -3.688 13.048 1.00 88.81 310 VAL A C 1
ATOM 2410 O O . VAL A 1 310 ? -27.519 -3.340 12.092 1.00 88.81 310 VAL A O 1
ATOM 2413 N N . MET A 1 311 ? -25.524 -3.942 12.933 1.00 90.94 311 MET A N 1
ATOM 2414 C CA . MET A 1 311 ? -24.831 -3.970 11.649 1.00 90.94 311 MET A CA 1
ATOM 2415 C C . MET A 1 311 ? -25.371 -5.092 10.759 1.00 90.94 311 MET A C 1
ATOM 2417 O O . MET A 1 311 ? -25.633 -4.855 9.584 1.00 90.94 311 MET A O 1
ATOM 2421 N N . ASP A 1 312 ? -25.590 -6.279 11.319 1.00 90.06 312 ASP A N 1
ATOM 2422 C CA . ASP A 1 312 ? -26.137 -7.424 10.597 1.00 90.06 312 ASP A CA 1
ATOM 2423 C C . ASP A 1 312 ? -27.569 -7.123 10.116 1.00 90.06 312 ASP A C 1
ATOM 2425 O O . ASP A 1 312 ? -27.848 -7.253 8.925 1.00 90.06 312 ASP A O 1
ATOM 2429 N N . ASP A 1 313 ? -28.437 -6.580 10.982 1.00 90.56 313 ASP A N 1
ATOM 2430 C CA . ASP A 1 313 ? -29.791 -6.121 10.607 1.00 90.56 313 ASP A CA 1
ATOM 2431 C C . ASP A 1 313 ? -29.770 -5.041 9.505 1.00 90.56 313 ASP A C 1
ATOM 2433 O O . ASP A 1 313 ? -30.596 -5.044 8.589 1.00 90.56 313 ASP A O 1
ATOM 2437 N N . TYR A 1 314 ? -28.813 -4.111 9.561 1.00 94.50 314 TYR A N 1
ATOM 2438 C CA . TYR A 1 314 ? -28.619 -3.096 8.525 1.00 94.50 314 TYR A CA 1
ATOM 2439 C C . TYR A 1 314 ? -28.233 -3.710 7.174 1.00 94.50 314 TYR A C 1
ATOM 2441 O O . TYR A 1 314 ? -28.807 -3.337 6.146 1.00 94.50 314 TYR A O 1
ATOM 2449 N N . LEU A 1 315 ? -27.281 -4.646 7.167 1.00 94.69 315 LEU A N 1
ATOM 2450 C CA . LEU A 1 315 ? -26.828 -5.329 5.956 1.00 94.69 315 LEU A CA 1
ATOM 2451 C C . LEU A 1 315 ? -27.941 -6.198 5.353 1.00 94.69 315 LEU A C 1
ATOM 2453 O O . LEU A 1 315 ? -28.160 -6.154 4.143 1.00 94.69 315 LEU A O 1
ATOM 2457 N N . GLU A 1 316 ? -28.707 -6.915 6.180 1.00 94.81 316 GLU A N 1
ATOM 2458 C CA . GLU A 1 316 ? -29.869 -7.701 5.739 1.00 94.81 316 GLU A CA 1
ATOM 2459 C C . GLU A 1 316 ? -30.948 -6.836 5.069 1.00 94.81 316 GLU A C 1
ATOM 2461 O O . GLU A 1 316 ? -31.625 -7.280 4.138 1.00 94.81 316 GLU A O 1
ATOM 2466 N N . LYS A 1 317 ? -31.077 -5.570 5.482 1.00 94.31 317 LYS A N 1
ATOM 2467 C CA . LYS A 1 317 ? -31.999 -4.586 4.888 1.00 94.31 317 LYS A CA 1
ATOM 2468 C C . LYS A 1 317 ? -31.478 -3.930 3.603 1.00 94.31 317 LYS A C 1
ATOM 2470 O O . LYS A 1 317 ? -32.125 -3.018 3.089 1.00 94.31 317 LYS A O 1
ATOM 2475 N N . GLY A 1 318 ? -30.347 -4.388 3.064 1.00 93.44 318 GLY A N 1
ATOM 2476 C CA . GLY A 1 318 ? -29.735 -3.853 1.842 1.00 93.44 318 GLY A CA 1
ATOM 2477 C C . GLY A 1 318 ? -28.752 -2.703 2.082 1.00 93.44 318 GLY A C 1
ATOM 2478 O O . GLY A 1 318 ? -28.333 -2.035 1.132 1.00 93.44 318 GLY A O 1
ATOM 2479 N N . GLY A 1 319 ? -28.375 -2.471 3.339 1.00 94.19 319 GLY A N 1
ATOM 2480 C CA . GLY A 1 319 ? -27.295 -1.570 3.700 1.00 94.19 319 GLY A CA 1
ATOM 2481 C C . GLY A 1 319 ? -25.940 -2.034 3.168 1.00 94.19 319 GLY A C 1
ATOM 2482 O O . GLY A 1 319 ? -25.740 -3.202 2.843 1.00 94.19 319 GLY A O 1
ATOM 2483 N N . SER A 1 320 ? -24.984 -1.111 3.094 1.00 94.56 320 SER A N 1
ATOM 2484 C CA . SER A 1 320 ? -23.605 -1.410 2.700 1.00 94.56 320 SER A CA 1
ATOM 2485 C C . SER A 1 320 ? -22.587 -0.813 3.671 1.00 94.56 320 SER A C 1
ATOM 2487 O O . SER A 1 320 ? -22.839 0.216 4.311 1.00 94.56 320 SER A O 1
ATOM 2489 N N . VAL A 1 321 ? -21.428 -1.466 3.778 1.00 93.06 321 VAL A N 1
ATOM 2490 C CA . VAL A 1 321 ? -20.325 -1.043 4.658 1.00 93.06 321 VAL A CA 1
ATOM 2491 C C . VAL A 1 321 ? -19.776 0.315 4.216 1.00 93.06 321 VAL A C 1
ATOM 2493 O O . VAL A 1 321 ? -19.497 1.169 5.051 1.00 93.06 321 VAL A O 1
ATOM 2496 N N . GLU A 1 322 ? -19.711 0.559 2.910 1.00 93.75 322 GLU A N 1
ATOM 2497 C CA . GLU A 1 322 ? -19.252 1.808 2.301 1.00 93.75 322 GLU A CA 1
ATOM 2498 C C . GLU A 1 322 ? -20.118 2.999 2.721 1.00 93.75 322 GLU A C 1
ATOM 2500 O O . GLU A 1 322 ? -19.600 4.081 2.975 1.00 93.75 322 GLU A O 1
ATOM 2505 N N . ALA A 1 323 ? -21.434 2.813 2.855 1.00 95.06 323 ALA A N 1
ATOM 2506 C CA . ALA A 1 323 ? -22.314 3.868 3.350 1.00 95.06 323 ALA A CA 1
ATOM 2507 C C . ALA A 1 323 ? -22.094 4.147 4.846 1.00 95.06 323 ALA A C 1
ATOM 2509 O O . ALA A 1 323 ? -22.135 5.298 5.272 1.00 95.06 323 ALA A O 1
ATOM 2510 N N . LEU A 1 324 ? -21.810 3.121 5.654 1.00 94.56 324 LEU A N 1
ATOM 2511 C CA . LEU A 1 324 ? -21.450 3.332 7.058 1.00 94.56 324 LEU A CA 1
ATOM 2512 C C . LEU A 1 324 ? -20.117 4.086 7.178 1.00 94.56 324 LEU A C 1
ATOM 2514 O O . LEU A 1 324 ? -20.031 5.054 7.932 1.00 94.56 324 LEU A O 1
ATOM 2518 N N . LEU A 1 325 ? -19.098 3.681 6.415 1.00 93.44 325 LEU A N 1
ATOM 2519 C CA . LEU A 1 325 ? -17.801 4.360 6.377 1.00 93.44 325 LEU A CA 1
ATOM 2520 C C . LEU A 1 325 ? -17.932 5.798 5.864 1.00 93.44 325 LEU A C 1
ATOM 2522 O O . LEU A 1 325 ? -17.355 6.708 6.446 1.00 93.44 325 LEU A O 1
ATOM 2526 N N . GLY A 1 326 ? -18.748 6.031 4.835 1.00 93.06 326 GLY A N 1
ATOM 2527 C CA . GLY A 1 326 ? -19.054 7.369 4.332 1.00 93.06 326 GLY A CA 1
ATOM 2528 C C . GLY A 1 326 ? -19.682 8.280 5.385 1.00 93.06 326 GLY A C 1
ATOM 2529 O O . GLY A 1 326 ? -19.278 9.434 5.521 1.00 93.06 326 GLY A O 1
ATOM 2530 N N . ALA A 1 327 ? -20.621 7.755 6.176 1.00 93.88 327 ALA A N 1
ATOM 2531 C CA . ALA A 1 327 ? -21.190 8.479 7.309 1.00 93.88 327 ALA A CA 1
ATOM 2532 C C . ALA A 1 327 ? -20.136 8.763 8.397 1.00 93.88 327 ALA A C 1
ATOM 2534 O O . ALA A 1 327 ? -20.071 9.873 8.921 1.00 93.88 327 ALA A O 1
ATOM 2535 N N . ILE A 1 328 ? -19.273 7.793 8.712 1.00 92.62 328 ILE A N 1
ATOM 2536 C CA . ILE A 1 328 ? -18.158 7.973 9.656 1.00 92.62 328 ILE A CA 1
ATOM 2537 C C . ILE A 1 328 ? -17.199 9.071 9.175 1.00 92.62 328 ILE A C 1
ATOM 2539 O O . ILE A 1 328 ? -16.801 9.914 9.972 1.00 92.62 328 ILE A O 1
ATOM 2543 N N . TYR A 1 329 ? -16.866 9.108 7.883 1.00 91.12 329 TYR A N 1
ATOM 2544 C CA . TYR A 1 329 ? -15.998 10.142 7.318 1.00 91.12 329 TYR A CA 1
ATOM 2545 C C . TYR A 1 329 ? -16.597 11.540 7.438 1.00 91.12 329 TYR A C 1
ATOM 2547 O O . TYR A 1 329 ? -15.909 12.456 7.877 1.00 91.12 329 TYR A O 1
ATOM 2555 N N . GLN A 1 330 ? -17.880 11.705 7.120 1.00 91.00 330 GLN A N 1
ATOM 2556 C CA . GLN A 1 330 ? -18.542 13.001 7.283 1.00 91.00 330 GLN A CA 1
ATOM 2557 C C . GLN A 1 330 ? -18.624 13.430 8.758 1.00 91.00 330 GLN A C 1
ATOM 2559 O O . GLN A 1 330 ? -18.493 14.615 9.061 1.00 91.00 330 GLN A O 1
ATOM 2564 N N . LEU A 1 331 ? -18.782 12.478 9.687 1.00 89.19 331 LEU A N 1
ATOM 2565 C CA . LEU A 1 331 ? -18.714 12.750 11.128 1.00 89.19 331 LEU A CA 1
ATOM 2566 C C . LEU A 1 331 ? -17.306 13.170 11.578 1.00 89.19 331 LEU A C 1
ATOM 2568 O O . LEU A 1 331 ? -17.190 14.111 12.360 1.00 89.19 331 LEU A O 1
ATOM 2572 N N . ASP A 1 332 ? -16.249 12.520 11.076 1.00 86.50 332 ASP A N 1
ATOM 2573 C CA . ASP A 1 332 ? -14.841 12.889 11.334 1.00 86.50 332 ASP A CA 1
ATOM 2574 C C . ASP A 1 332 ? -14.525 14.298 10.790 1.00 86.50 332 ASP A C 1
ATOM 2576 O O . ASP A 1 332 ? -13.758 15.051 11.385 1.00 86.50 332 ASP A O 1
ATOM 2580 N N . GLU A 1 333 ? -15.183 14.697 9.697 1.00 85.50 333 GLU A N 1
ATOM 2581 C CA . GLU A 1 333 ? -15.119 16.048 9.121 1.00 85.50 333 GLU A CA 1
ATOM 2582 C C . GLU A 1 333 ? -15.993 17.081 9.867 1.00 85.50 333 GLU A C 1
ATOM 2584 O O . GLU A 1 333 ? -15.940 18.276 9.566 1.00 85.50 333 GLU A O 1
ATOM 2589 N N . GLY A 1 334 ? -16.749 16.649 10.883 1.00 84.56 334 GLY A N 1
ATOM 2590 C CA . GLY A 1 334 ? -17.521 17.512 11.776 1.00 84.56 334 GLY A CA 1
ATOM 2591 C C . GLY A 1 334 ? -18.970 17.773 11.353 1.00 84.56 334 GLY A C 1
ATOM 2592 O O . GLY A 1 334 ? -19.601 18.678 11.909 1.00 84.56 334 GLY A O 1
ATOM 2593 N N . ASP A 1 335 ? -19.529 17.013 10.405 1.00 86.88 335 ASP A N 1
ATOM 2594 C CA . ASP A 1 335 ? -20.939 17.154 10.030 1.00 86.88 335 ASP A CA 1
ATOM 2595 C C . ASP A 1 335 ? -21.865 16.568 11.106 1.00 86.88 335 ASP A C 1
ATOM 2597 O O . ASP A 1 335 ? -22.014 15.357 11.270 1.00 86.88 335 ASP A O 1
ATOM 2601 N N . THR A 1 336 ? -22.546 17.452 11.830 1.00 83.44 336 THR A N 1
ATOM 2602 C CA . THR A 1 336 ? -23.470 17.082 12.911 1.00 83.44 336 THR A CA 1
ATOM 2603 C C . THR A 1 336 ? -24.834 16.583 12.420 1.00 83.44 336 THR A C 1
ATOM 2605 O O . THR A 1 336 ? -25.628 16.102 13.228 1.00 83.44 336 THR A O 1
ATOM 2608 N N . ASN A 1 337 ? -25.121 16.656 11.114 1.00 84.25 337 ASN A N 1
ATOM 2609 C CA . ASN A 1 337 ? -26.384 16.186 10.525 1.00 84.25 337 ASN A CA 1
ATOM 2610 C C . ASN A 1 337 ? -26.356 14.704 10.126 1.00 84.25 337 ASN A C 1
ATOM 2612 O O . ASN A 1 337 ? -27.346 14.168 9.606 1.00 84.25 337 ASN A O 1
ATOM 2616 N N . VAL A 1 338 ? -25.218 14.047 10.327 1.00 89.25 338 VAL A N 1
ATOM 2617 C CA . VAL A 1 338 ? -25.006 12.648 9.979 1.00 89.25 338 VAL A CA 1
ATOM 2618 C C . VAL A 1 338 ? -25.447 11.751 11.124 1.00 89.25 338 VAL A C 1
ATOM 2620 O O . VAL A 1 338 ? -25.236 12.038 12.301 1.00 89.25 338 VAL A O 1
ATOM 2623 N N . SER A 1 339 ? -26.081 10.633 10.779 1.00 90.00 339 SER A N 1
ATOM 2624 C CA . SER A 1 339 ? -26.523 9.644 11.751 1.00 90.00 339 SER A CA 1
ATOM 2625 C C . SER A 1 339 ? -26.113 8.251 11.308 1.00 90.00 339 SER A C 1
ATOM 2627 O O . SER A 1 339 ? -26.334 7.860 10.167 1.00 90.00 339 SER A O 1
ATOM 2629 N N . THR A 1 340 ? -25.574 7.478 12.247 1.00 91.75 340 THR A N 1
ATOM 2630 C CA . THR A 1 340 ? -25.207 6.067 12.060 1.00 91.75 340 THR A CA 1
ATOM 2631 C C . THR A 1 340 ? -26.348 5.119 12.442 1.00 91.75 340 THR A C 1
ATOM 2633 O O . THR A 1 340 ? -26.130 3.946 12.751 1.00 91.75 340 THR A O 1
ATOM 2636 N N . ARG A 1 341 ? -27.589 5.625 12.433 1.00 92.44 341 ARG A N 1
ATOM 2637 C CA . ARG A 1 341 ? -28.794 4.813 12.611 1.00 92.44 341 ARG A CA 1
ATOM 2638 C C . ARG A 1 341 ? -29.177 4.123 11.312 1.00 92.44 341 ARG A C 1
ATOM 2640 O O . ARG A 1 341 ? -29.178 4.768 10.268 1.00 92.44 341 ARG A O 1
ATOM 2647 N N . VAL A 1 342 ? -29.628 2.872 11.406 1.00 93.50 342 VAL A N 1
ATOM 2648 C CA . VAL A 1 342 ? -30.094 2.030 10.288 1.00 93.50 342 VAL A CA 1
ATOM 2649 C C . VAL A 1 342 ? -31.003 2.815 9.339 1.00 93.50 342 VAL A C 1
ATOM 2651 O O . VAL A 1 342 ? -30.732 2.888 8.147 1.00 93.50 342 VAL A O 1
ATOM 2654 N N . ALA A 1 343 ? -32.042 3.473 9.867 1.00 92.75 343 ALA A N 1
ATOM 2655 C CA . ALA A 1 343 ? -32.994 4.226 9.050 1.00 92.75 343 ALA A CA 1
ATOM 2656 C C . ALA A 1 343 ? -32.333 5.369 8.254 1.00 92.75 343 ALA A C 1
ATOM 2658 O O . ALA A 1 343 ? -32.589 5.507 7.063 1.00 92.75 343 ALA A O 1
ATOM 2659 N N . SER A 1 344 ? -31.448 6.145 8.891 1.00 93.31 344 SER A N 1
ATOM 2660 C CA . SER A 1 344 ? -30.747 7.258 8.236 1.00 93.31 344 SER A CA 1
ATOM 2661 C C . SER A 1 344 ? -29.721 6.769 7.219 1.00 93.31 344 SER A C 1
ATOM 2663 O O . SER A 1 344 ? -29.555 7.392 6.173 1.00 93.31 344 SER A O 1
ATOM 2665 N N . LEU A 1 345 ? -29.019 5.675 7.523 1.00 94.81 345 LEU A N 1
ATOM 2666 C CA . LEU A 1 345 ? -28.026 5.084 6.628 1.00 94.81 345 LEU A CA 1
ATOM 2667 C C . LEU A 1 345 ? -28.677 4.532 5.362 1.00 94.81 345 LEU A C 1
ATOM 2669 O O . LEU A 1 345 ? -28.144 4.750 4.282 1.00 94.81 345 LEU A O 1
ATOM 2673 N N . LEU A 1 346 ? -29.838 3.880 5.481 1.00 95.38 346 LEU A N 1
ATOM 2674 C CA . LEU A 1 346 ? -30.604 3.390 4.332 1.00 95.38 346 LEU A CA 1
ATOM 2675 C C . LEU A 1 346 ? -31.209 4.541 3.513 1.00 95.38 346 LEU A C 1
ATOM 2677 O O . LEU A 1 346 ? -31.163 4.514 2.286 1.00 95.38 346 LEU A O 1
ATOM 2681 N N . GLU A 1 347 ? -31.740 5.577 4.170 1.00 95.38 347 GLU A N 1
ATOM 2682 C CA . GLU A 1 347 ? -32.320 6.745 3.490 1.00 95.38 347 GLU A CA 1
ATOM 2683 C C . GLU A 1 347 ? -31.270 7.521 2.678 1.00 95.38 347 GLU A C 1
ATOM 2685 O O . GLU A 1 347 ? -31.505 7.865 1.519 1.00 95.38 347 GLU A O 1
ATOM 2690 N N . LYS A 1 348 ? -30.094 7.761 3.269 1.00 94.31 348 LYS A N 1
ATOM 2691 C CA . LYS A 1 348 ? -29.006 8.561 2.681 1.00 94.31 348 LYS A CA 1
ATOM 2692 C C . LYS A 1 348 ? -27.881 7.712 2.082 1.00 94.31 348 LYS A C 1
ATOM 2694 O O . LYS A 1 348 ? -26.783 8.211 1.841 1.00 94.31 348 LYS A O 1
ATOM 2699 N N . GLN A 1 349 ? -28.138 6.431 1.811 1.00 94.12 349 GLN A N 1
ATOM 2700 C CA . GLN A 1 349 ? -27.107 5.458 1.435 1.00 94.12 349 GLN A CA 1
ATOM 2701 C C . GLN A 1 349 ? -26.269 5.914 0.235 1.00 94.12 349 GLN A C 1
ATOM 2703 O O . GLN A 1 349 ? -25.046 5.798 0.247 1.00 94.12 349 GLN A O 1
ATOM 2708 N N . LYS A 1 350 ? -26.914 6.477 -0.794 1.00 95.06 350 LYS A N 1
ATOM 2709 C CA . LYS A 1 350 ? -26.231 6.963 -2.004 1.00 95.06 350 LYS A CA 1
ATOM 2710 C C . LYS A 1 350 ? -25.246 8.093 -1.709 1.00 95.06 350 LYS A C 1
ATOM 2712 O O . LYS A 1 350 ? -24.139 8.076 -2.241 1.00 95.06 350 LYS A O 1
ATOM 2717 N N . ASP A 1 351 ? -25.639 9.034 -0.857 1.00 93.81 351 ASP A N 1
ATOM 2718 C CA . ASP A 1 351 ? -24.814 10.191 -0.506 1.00 93.81 351 ASP A CA 1
ATOM 2719 C C . ASP A 1 351 ? -23.600 9.752 0.313 1.00 93.81 351 ASP A C 1
ATOM 2721 O O . ASP A 1 351 ? -22.476 10.185 0.053 1.00 93.81 351 ASP A O 1
ATOM 2725 N N . TYR A 1 352 ? -23.797 8.819 1.248 1.00 95.38 352 TYR A N 1
ATOM 2726 C CA . TYR A 1 352 ? -22.695 8.271 2.030 1.00 95.38 352 TYR A CA 1
ATOM 2727 C C . TYR A 1 352 ? -21.740 7.414 1.190 1.00 95.38 352 TYR A C 1
ATOM 2729 O O . TYR A 1 352 ? -20.527 7.554 1.331 1.00 95.38 352 TYR A O 1
ATOM 2737 N N . ILE A 1 353 ? -22.238 6.598 0.254 1.00 94.88 353 ILE A N 1
ATOM 2738 C CA . ILE A 1 353 ? -21.371 5.867 -0.689 1.00 94.88 353 ILE A CA 1
ATOM 2739 C C . ILE A 1 353 ? -20.542 6.844 -1.531 1.00 94.88 353 ILE A C 1
ATOM 2741 O O . ILE A 1 353 ? -19.356 6.607 -1.757 1.00 94.88 353 ILE A O 1
ATOM 2745 N N . ALA A 1 354 ? -21.134 7.954 -1.981 1.00 92.81 354 ALA A N 1
ATOM 2746 C CA . ALA A 1 354 ? -20.405 8.977 -2.725 1.00 92.81 354 ALA A CA 1
ATOM 2747 C C . ALA A 1 354 ? -19.310 9.638 -1.870 1.00 92.81 354 ALA A C 1
ATOM 2749 O O . ALA A 1 354 ? -18.192 9.830 -2.353 1.00 92.81 354 ALA A O 1
ATOM 2750 N N . ALA A 1 355 ? -19.599 9.928 -0.597 1.00 91.31 355 ALA A N 1
ATOM 2751 C CA . ALA A 1 355 ? -18.619 10.462 0.347 1.00 91.31 355 ALA A CA 1
ATOM 2752 C C . ALA A 1 355 ? -17.448 9.490 0.576 1.00 91.31 355 ALA A C 1
ATOM 2754 O O . ALA A 1 355 ? -16.285 9.889 0.477 1.00 91.31 355 ALA A O 1
ATOM 2755 N N . TRP A 1 356 ? -17.740 8.202 0.785 1.00 93.06 356 TRP A N 1
ATOM 2756 C CA . TRP A 1 356 ? -16.719 7.153 0.870 1.00 93.06 356 TRP A CA 1
ATOM 2757 C C . TRP A 1 356 ? -15.881 7.068 -0.412 1.00 93.06 356 TRP A C 1
ATOM 2759 O O . TRP A 1 356 ? -14.651 7.090 -0.359 1.00 93.06 356 TRP A O 1
ATOM 2769 N N . GLY A 1 357 ? -16.530 7.050 -1.580 1.00 89.75 357 GLY A N 1
ATOM 2770 C CA . GLY A 1 357 ? -15.852 6.981 -2.874 1.00 89.75 357 GLY A CA 1
ATOM 2771 C C . GLY A 1 357 ? -14.911 8.164 -3.113 1.00 89.75 357 GLY A C 1
ATOM 2772 O O . GLY A 1 357 ? -13.793 7.976 -3.597 1.00 89.75 357 GLY A O 1
ATOM 2773 N N . HIS A 1 358 ? -15.323 9.371 -2.717 1.00 88.38 358 HIS A N 1
ATOM 2774 C CA . HIS A 1 358 ? -14.481 10.564 -2.777 1.00 88.38 358 HIS A CA 1
ATOM 2775 C C . HIS A 1 358 ? -13.236 10.427 -1.890 1.00 88.38 358 HIS A C 1
ATOM 2777 O O . HIS A 1 358 ? -12.116 10.663 -2.353 1.00 88.38 358 HIS A O 1
ATOM 2783 N N . ARG A 1 359 ? -13.410 9.975 -0.643 1.00 86.25 359 ARG A N 1
ATOM 2784 C CA . ARG A 1 359 ? -12.307 9.783 0.305 1.00 86.25 359 ARG A CA 1
ATOM 2785 C C . ARG A 1 359 ? -11.325 8.705 -0.158 1.00 86.25 359 ARG A C 1
ATOM 2787 O O . ARG A 1 359 ? -10.118 8.944 -0.182 1.00 86.25 359 ARG A O 1
ATOM 2794 N N . SER A 1 360 ? -11.839 7.564 -0.617 1.00 84.44 360 SER A N 1
ATOM 2795 C CA . SER A 1 360 ? -11.044 6.460 -1.170 1.00 84.44 360 SER A CA 1
ATOM 2796 C C . SER A 1 360 ? -10.223 6.895 -2.393 1.00 84.44 360 SER A C 1
ATOM 2798 O O . SER A 1 360 ? -9.065 6.497 -2.546 1.00 84.44 360 SER A O 1
ATOM 2800 N N . ALA A 1 361 ? -10.783 7.747 -3.260 1.00 84.44 361 ALA A N 1
ATOM 2801 C CA . ALA A 1 361 ? -10.070 8.290 -4.416 1.00 84.44 361 ALA A CA 1
ATOM 2802 C C . ALA A 1 361 ? -8.929 9.240 -4.010 1.00 84.44 361 ALA A C 1
ATOM 2804 O O . ALA A 1 361 ? -7.830 9.150 -4.559 1.00 84.44 361 ALA A O 1
ATOM 2805 N N . ILE A 1 362 ? -9.157 10.112 -3.020 1.00 84.69 362 ILE A N 1
ATOM 2806 C CA . ILE A 1 362 ? -8.114 10.995 -2.473 1.00 84.69 362 ILE A CA 1
ATOM 2807 C C . ILE A 1 362 ? -6.977 10.172 -1.864 1.00 84.69 362 ILE A C 1
ATOM 2809 O O . ILE A 1 362 ? -5.803 10.462 -2.099 1.00 84.69 362 ILE A O 1
ATOM 2813 N N . GLN A 1 363 ? -7.310 9.134 -1.096 1.00 81.31 363 GLN A N 1
ATOM 2814 C CA . GLN A 1 363 ? -6.312 8.284 -0.460 1.00 81.31 363 GLN A CA 1
ATOM 2815 C C . GLN A 1 363 ? -5.465 7.531 -1.489 1.00 81.31 363 GLN A C 1
ATOM 2817 O O . GLN A 1 363 ? -4.241 7.513 -1.361 1.00 81.31 363 GLN A O 1
ATOM 2822 N N . ARG A 1 364 ? -6.091 6.995 -2.545 1.00 79.44 364 ARG A N 1
ATOM 2823 C CA . ARG A 1 364 ? -5.388 6.418 -3.702 1.00 79.44 364 ARG A CA 1
ATOM 2824 C C . ARG A 1 364 ? -4.413 7.404 -4.325 1.00 79.44 364 ARG A C 1
ATOM 2826 O O . ARG A 1 364 ? -3.221 7.128 -4.362 1.00 79.44 364 ARG A O 1
ATOM 2833 N N . ALA A 1 365 ? -4.889 8.592 -4.692 1.00 80.88 365 ALA A N 1
ATOM 2834 C CA . ALA A 1 365 ? -4.046 9.617 -5.301 1.00 80.88 365 ALA A CA 1
ATOM 2835 C C . ALA A 1 365 ? -2.855 10.012 -4.407 1.00 80.88 365 ALA A C 1
ATOM 2837 O O . ALA A 1 365 ? -1.750 10.253 -4.895 1.00 80.88 365 ALA A O 1
ATOM 2838 N N . LYS A 1 366 ? -3.056 10.052 -3.084 1.00 80.94 366 LYS A N 1
ATOM 2839 C CA . LYS A 1 366 ? -1.990 10.324 -2.113 1.00 80.94 366 LYS A CA 1
ATOM 2840 C C . LYS A 1 366 ? -0.965 9.190 -2.046 1.00 80.94 366 LYS A C 1
ATOM 2842 O O . LYS A 1 366 ? 0.233 9.471 -1.989 1.00 80.94 366 LYS A O 1
ATOM 2847 N N . LEU A 1 367 ? -1.412 7.934 -2.020 1.00 77.88 367 LEU A N 1
ATOM 2848 C CA . LEU A 1 367 ? -0.528 6.765 -2.025 1.00 77.88 367 LEU A CA 1
ATOM 2849 C C . LEU A 1 367 ? 0.279 6.700 -3.324 1.00 77.88 367 LEU A C 1
ATOM 2851 O O . LEU A 1 367 ? 1.504 6.612 -3.259 1.00 77.88 367 LEU A O 1
ATOM 2855 N N . ASP A 1 368 ? -0.379 6.878 -4.467 1.00 77.56 368 ASP A N 1
ATOM 2856 C CA . ASP A 1 368 ? 0.251 6.889 -5.788 1.00 77.56 368 ASP A CA 1
ATOM 2857 C C . ASP A 1 368 ? 1.282 8.021 -5.908 1.00 77.56 368 ASP A C 1
ATOM 2859 O O . ASP A 1 368 ? 2.430 7.798 -6.298 1.00 77.56 368 ASP A O 1
ATOM 2863 N N . GLY A 1 369 ? 0.922 9.243 -5.496 1.00 79.19 369 GLY A N 1
ATOM 2864 C CA . GLY A 1 369 ? 1.836 10.388 -5.506 1.00 79.19 369 GLY A CA 1
ATOM 2865 C C . GLY A 1 369 ? 3.062 10.180 -4.612 1.00 79.19 369 GLY A C 1
ATOM 2866 O O . GLY A 1 369 ? 4.192 10.495 -5.005 1.00 79.19 369 GLY A O 1
ATOM 2867 N N . ASN A 1 370 ? 2.867 9.596 -3.427 1.00 81.06 370 ASN A N 1
ATOM 2868 C CA . ASN A 1 370 ? 3.963 9.238 -2.527 1.00 81.06 370 ASN A CA 1
ATOM 2869 C C . ASN A 1 370 ? 4.847 8.135 -3.116 1.00 81.06 370 ASN A C 1
ATOM 2871 O O . ASN A 1 370 ? 6.072 8.218 -3.004 1.00 81.06 370 ASN A O 1
ATOM 2875 N N . TRP A 1 371 ? 4.247 7.126 -3.750 1.00 85.62 371 TRP A N 1
ATOM 2876 C CA . TRP A 1 371 ? 4.960 6.029 -4.392 1.00 85.62 371 TRP A CA 1
ATOM 2877 C C . TRP A 1 371 ? 5.851 6.532 -5.529 1.00 85.62 371 TRP A C 1
ATOM 2879 O O . TRP A 1 371 ? 7.054 6.260 -5.511 1.00 85.62 371 TRP A O 1
ATOM 2889 N N . VAL A 1 372 ? 5.307 7.331 -6.458 1.00 88.94 372 VAL A N 1
ATOM 2890 C CA . VAL A 1 372 ? 6.076 7.907 -7.576 1.00 88.94 372 VAL A CA 1
ATOM 2891 C C . VAL A 1 372 ? 7.221 8.758 -7.039 1.00 88.94 372 VAL A C 1
ATOM 2893 O O . VAL A 1 372 ? 8.369 8.586 -7.443 1.00 88.94 372 VAL A O 1
ATOM 2896 N N . THR A 1 373 ? 6.933 9.658 -6.096 1.00 88.88 373 THR A N 1
ATOM 2897 C CA . THR A 1 373 ? 7.936 10.581 -5.548 1.00 88.88 373 THR A CA 1
ATOM 2898 C C . THR A 1 373 ? 9.090 9.828 -4.888 1.00 88.88 373 THR A C 1
ATOM 2900 O O . THR A 1 373 ? 10.256 10.120 -5.163 1.00 88.88 373 THR A O 1
ATOM 2903 N N . ARG A 1 374 ? 8.782 8.830 -4.051 1.00 88.19 374 ARG A N 1
ATOM 2904 C CA . ARG A 1 374 ? 9.796 8.031 -3.351 1.00 88.19 374 ARG A CA 1
ATOM 2905 C C . ARG A 1 374 ? 10.616 7.179 -4.312 1.00 88.19 374 ARG A C 1
ATOM 2907 O O . ARG A 1 374 ? 11.839 7.170 -4.207 1.00 88.19 374 ARG A O 1
ATOM 2914 N N . ASN A 1 375 ? 9.977 6.514 -5.274 1.00 91.12 375 ASN A N 1
ATOM 2915 C CA . ASN A 1 375 ? 10.692 5.693 -6.250 1.00 91.12 375 ASN A CA 1
ATOM 2916 C C . ASN A 1 375 ? 11.569 6.538 -7.183 1.00 91.12 375 ASN A C 1
ATOM 2918 O O . ASN A 1 375 ? 12.713 6.168 -7.424 1.00 91.12 375 ASN A O 1
ATOM 2922 N N . ARG A 1 376 ? 11.116 7.722 -7.618 1.00 94.62 376 ARG A N 1
ATOM 2923 C CA . ARG A 1 376 ? 11.964 8.665 -8.371 1.00 94.62 376 ARG A CA 1
ATOM 2924 C C . ARG A 1 376 ? 13.197 9.085 -7.578 1.00 94.62 376 ARG A C 1
ATOM 2926 O O . ARG A 1 376 ? 14.292 9.112 -8.130 1.00 94.62 376 ARG A O 1
ATOM 2933 N N . GLN A 1 377 ? 13.038 9.422 -6.297 1.00 94.00 377 GLN A N 1
ATOM 2934 C CA . GLN A 1 377 ? 14.170 9.778 -5.434 1.00 94.00 377 GLN A CA 1
ATOM 2935 C C . GLN A 1 377 ? 15.148 8.612 -5.267 1.00 94.00 377 GLN A C 1
ATOM 2937 O O . GLN A 1 377 ? 16.355 8.811 -5.394 1.00 94.00 377 GLN A O 1
ATOM 2942 N N . SER A 1 378 ? 14.625 7.406 -5.043 1.00 94.50 378 SER A N 1
ATOM 2943 C CA . SER A 1 378 ? 15.430 6.192 -4.903 1.00 94.50 378 SER A CA 1
ATOM 2944 C C . SER A 1 378 ? 16.222 5.883 -6.175 1.00 94.50 378 SER A C 1
ATOM 2946 O O . SER A 1 378 ? 17.443 5.740 -6.125 1.00 94.50 378 SER A O 1
ATOM 2948 N N . LEU A 1 379 ? 15.563 5.926 -7.339 1.00 96.62 379 LEU A N 1
ATOM 2949 C CA . LEU A 1 379 ? 16.205 5.748 -8.640 1.00 96.62 379 LEU A CA 1
ATOM 2950 C C . LEU A 1 379 ? 17.292 6.792 -8.885 1.00 96.62 379 LEU A C 1
ATOM 2952 O O . LEU A 1 379 ? 18.404 6.430 -9.250 1.00 96.62 379 LEU A O 1
ATOM 2956 N N . LYS A 1 380 ? 17.021 8.080 -8.643 1.00 97.19 380 LYS A N 1
ATOM 2957 C CA . LYS A 1 380 ? 18.033 9.141 -8.797 1.00 97.19 380 LYS A CA 1
ATOM 2958 C C . LYS A 1 380 ? 19.264 8.879 -7.936 1.00 97.19 380 LYS A C 1
ATOM 2960 O O . LYS A 1 380 ? 20.384 9.056 -8.407 1.00 97.19 380 LYS A O 1
ATOM 2965 N N . GLN A 1 381 ? 19.068 8.448 -6.692 1.00 96.81 381 GLN A N 1
ATOM 2966 C CA . GLN A 1 381 ? 20.176 8.118 -5.804 1.00 96.81 381 GLN A CA 1
ATOM 2967 C C . GLN A 1 381 ? 20.965 6.909 -6.318 1.00 96.81 381 GLN A C 1
ATOM 2969 O O . GLN A 1 381 ? 22.193 6.960 -6.358 1.00 96.81 381 GLN A O 1
ATOM 2974 N N . ALA A 1 382 ? 20.276 5.857 -6.758 1.00 97.50 382 ALA A N 1
ATOM 2975 C CA . ALA A 1 382 ? 20.902 4.663 -7.313 1.00 97.50 382 ALA A CA 1
ATOM 2976 C C . ALA A 1 382 ? 21.708 4.964 -8.588 1.00 97.50 382 ALA A C 1
ATOM 2978 O O . ALA A 1 382 ? 22.849 4.523 -8.720 1.00 97.50 382 ALA A O 1
ATOM 2979 N N . PHE A 1 383 ? 21.156 5.779 -9.492 1.00 98.12 383 PHE A N 1
ATOM 2980 C CA . PHE A 1 383 ? 21.865 6.258 -10.677 1.00 98.12 383 PHE A CA 1
ATOM 2981 C C . PHE A 1 383 ? 23.075 7.116 -10.315 1.00 98.12 383 PHE A C 1
ATOM 2983 O O . PHE A 1 383 ? 24.132 6.920 -10.901 1.00 98.12 383 PHE A O 1
ATOM 2990 N N . ASN A 1 384 ? 22.969 8.024 -9.340 1.00 97.44 384 ASN A N 1
ATOM 2991 C CA . ASN A 1 384 ? 24.113 8.829 -8.909 1.00 97.44 384 ASN A CA 1
ATOM 2992 C C . ASN A 1 384 ? 25.277 7.953 -8.431 1.00 97.44 384 ASN A C 1
ATOM 2994 O O . ASN A 1 384 ? 26.408 8.192 -8.842 1.00 97.44 384 ASN A O 1
ATOM 2998 N N . VAL A 1 385 ? 24.991 6.925 -7.621 1.00 97.12 385 VAL A N 1
ATOM 2999 C CA . VAL A 1 385 ? 25.997 5.960 -7.146 1.00 97.12 385 VAL A CA 1
ATOM 3000 C C . VAL A 1 385 ? 26.646 5.223 -8.316 1.00 97.12 385 VAL A C 1
ATOM 3002 O O . VAL A 1 385 ? 27.868 5.099 -8.359 1.00 97.12 385 VAL A O 1
ATOM 3005 N N . ALA A 1 386 ? 25.847 4.759 -9.279 1.00 97.50 386 ALA A N 1
ATOM 3006 C CA . ALA A 1 386 ? 26.372 4.052 -10.440 1.00 97.50 386 ALA A CA 1
ATOM 3007 C C . ALA A 1 386 ? 27.213 4.962 -11.352 1.00 97.50 386 ALA A C 1
ATOM 3009 O O . ALA A 1 386 ? 28.281 4.554 -11.804 1.00 97.50 386 ALA A O 1
ATOM 3010 N N . ILE A 1 387 ? 26.779 6.206 -11.572 1.00 97.56 387 ILE A N 1
ATOM 3011 C CA . ILE A 1 387 ? 27.517 7.211 -12.350 1.00 97.56 387 ILE A CA 1
ATOM 3012 C C . ILE A 1 387 ? 28.855 7.532 -11.676 1.00 97.56 387 ILE A C 1
ATOM 3014 O O . ILE A 1 387 ? 29.873 7.560 -12.355 1.00 97.56 387 ILE A O 1
ATOM 3018 N N . ASP A 1 388 ? 28.882 7.706 -10.352 1.00 96.06 388 ASP A N 1
ATOM 3019 C CA . ASP A 1 388 ? 30.122 7.984 -9.609 1.00 96.06 388 ASP A CA 1
ATOM 3020 C C . ASP A 1 388 ? 31.129 6.827 -9.644 1.00 96.06 388 ASP A C 1
ATOM 3022 O O . ASP A 1 388 ? 32.332 7.048 -9.521 1.00 96.06 388 ASP A O 1
ATOM 3026 N N . ALA A 1 389 ? 30.647 5.595 -9.815 1.00 94.69 389 ALA A N 1
ATOM 3027 C CA . ALA A 1 389 ? 31.481 4.405 -9.946 1.00 94.69 389 ALA A CA 1
ATOM 3028 C C . ALA A 1 389 ? 31.931 4.122 -11.393 1.00 94.69 389 ALA A C 1
ATOM 3030 O O . ALA A 1 389 ? 32.736 3.215 -11.610 1.00 94.69 389 ALA A O 1
ATOM 3031 N N . THR A 1 390 ? 31.404 4.854 -12.379 1.00 95.31 390 THR A N 1
ATOM 3032 C CA . THR A 1 390 ? 31.673 4.626 -13.805 1.00 95.31 390 THR A CA 1
ATOM 3033 C C . THR A 1 390 ? 32.823 5.504 -14.284 1.00 95.31 390 THR A C 1
ATOM 3035 O O . THR A 1 390 ? 32.907 6.676 -13.923 1.00 95.31 390 THR A O 1
ATOM 3038 N N . ASP A 1 391 ? 33.702 4.947 -15.121 1.00 94.25 391 ASP A N 1
ATOM 3039 C CA . ASP A 1 391 ? 34.754 5.718 -15.789 1.00 94.25 391 ASP A CA 1
ATOM 3040 C C . ASP A 1 391 ? 34.124 6.794 -16.696 1.00 94.25 391 ASP A C 1
ATOM 3042 O O . ASP A 1 391 ? 33.377 6.435 -17.615 1.00 94.25 391 ASP A O 1
ATOM 3046 N N . PRO A 1 392 ? 34.410 8.094 -16.475 1.00 92.75 392 PRO A N 1
ATOM 3047 C CA . PRO A 1 392 ? 33.830 9.166 -17.268 1.00 92.75 392 PRO A CA 1
ATOM 3048 C C . PRO A 1 392 ? 34.051 9.030 -18.775 1.00 92.75 392 PRO A C 1
ATOM 3050 O O . PRO A 1 392 ? 33.176 9.438 -19.528 1.00 92.75 392 PRO A O 1
ATOM 3053 N N . GLU A 1 393 ? 35.152 8.421 -19.235 1.00 93.25 393 GLU A N 1
ATOM 3054 C CA . GLU A 1 393 ? 35.426 8.236 -20.675 1.00 93.25 393 GLU A CA 1
ATOM 3055 C C . GLU A 1 393 ? 34.380 7.377 -21.404 1.00 93.25 393 GLU A C 1
ATOM 3057 O O . GLU A 1 393 ? 34.292 7.423 -22.636 1.00 93.25 393 GLU A O 1
ATOM 3062 N N . LEU A 1 394 ? 33.584 6.606 -20.656 1.00 92.81 394 LEU A N 1
ATOM 3063 C CA . LEU A 1 394 ? 32.503 5.777 -21.186 1.00 92.81 394 LEU A CA 1
ATOM 3064 C C . LEU A 1 394 ? 31.195 6.551 -21.387 1.00 92.81 394 LEU A C 1
ATOM 3066 O O . LEU A 1 394 ? 30.287 6.020 -22.023 1.00 92.81 394 LEU A O 1
ATOM 3070 N N . PHE A 1 395 ? 31.063 7.769 -20.853 1.00 95.12 395 PHE A N 1
ATOM 3071 C CA . PHE A 1 395 ? 29.846 8.560 -21.028 1.00 95.12 395 PHE A CA 1
ATOM 3072 C C . PHE A 1 395 ? 29.672 9.042 -22.466 1.00 95.12 395 PHE A C 1
ATOM 3074 O O . PHE A 1 395 ? 30.627 9.181 -23.237 1.00 95.12 395 PHE A O 1
ATOM 3081 N N . TRP A 1 396 ? 28.415 9.313 -22.817 1.00 91.44 396 TRP A N 1
ATOM 3082 C CA . TRP A 1 396 ? 28.059 9.799 -24.143 1.00 91.44 396 TRP A CA 1
ATOM 3083 C C . TRP A 1 396 ? 28.820 11.085 -24.500 1.00 91.44 396 TRP A C 1
ATOM 3085 O O . TRP A 1 396 ? 29.205 11.884 -23.639 1.00 91.44 396 TRP A O 1
ATOM 3095 N N . ARG A 1 397 ? 29.040 11.286 -25.802 1.00 89.94 397 ARG A N 1
ATOM 3096 C CA . ARG A 1 397 ? 29.766 12.446 -26.329 1.00 89.94 397 ARG A CA 1
ATOM 3097 C C . ARG A 1 397 ? 28.815 13.440 -26.982 1.00 89.94 397 ARG A C 1
ATOM 3099 O O . ARG A 1 397 ? 27.914 13.052 -27.726 1.00 89.94 397 ARG A O 1
ATOM 3106 N N . GLY A 1 398 ? 29.047 14.722 -26.716 1.00 79.75 398 GLY A N 1
ATOM 3107 C CA . GLY A 1 398 ? 28.356 15.834 -27.361 1.00 79.75 398 GLY A CA 1
ATOM 3108 C C . GLY A 1 398 ? 28.616 15.902 -28.866 1.00 79.75 398 GLY A C 1
ATOM 3109 O O . GLY A 1 398 ? 29.510 15.246 -29.401 1.00 79.75 398 GLY A O 1
ATOM 3110 N N . GLN A 1 399 ? 27.859 16.752 -29.566 1.00 77.62 399 GLN A N 1
ATOM 3111 C CA . GLN A 1 399 ? 28.091 17.032 -30.994 1.00 77.62 399 GLN A CA 1
ATOM 3112 C C . GLN A 1 399 ? 29.477 17.643 -31.267 1.00 77.62 399 GLN A C 1
ATOM 3114 O O . GLN A 1 399 ? 29.989 17.553 -32.378 1.00 77.62 399 GLN A O 1
ATOM 3119 N N . ASP A 1 400 ? 30.085 18.252 -30.252 1.00 82.50 400 ASP A N 1
ATOM 3120 C CA . ASP A 1 400 ? 31.447 18.783 -30.246 1.00 82.50 400 ASP A CA 1
ATOM 3121 C C . ASP A 1 400 ? 32.524 17.711 -29.976 1.00 82.50 400 ASP A C 1
ATOM 3123 O O . ASP A 1 400 ? 33.716 18.022 -29.951 1.00 82.50 400 ASP A O 1
ATOM 3127 N N . GLY A 1 401 ? 32.122 16.449 -29.785 1.00 81.94 401 GLY A N 1
ATOM 3128 C CA . GLY A 1 401 ? 32.999 15.307 -29.525 1.00 81.94 401 GLY A CA 1
ATOM 3129 C C . GLY A 1 401 ? 33.519 15.218 -28.087 1.00 81.94 401 GLY A C 1
ATOM 3130 O O . GLY A 1 401 ? 34.264 14.283 -27.768 1.00 81.94 401 GLY A O 1
ATOM 3131 N N . GLN A 1 402 ? 33.137 16.157 -27.213 1.00 87.06 402 GLN A N 1
ATOM 3132 C CA . GLN A 1 402 ? 33.542 16.142 -25.811 1.00 87.06 402 GLN A CA 1
ATOM 3133 C C . GLN A 1 402 ? 32.722 15.132 -25.010 1.00 87.06 402 GLN A C 1
ATOM 3135 O O . GLN A 1 402 ? 31.524 14.961 -25.231 1.00 87.06 402 GLN A O 1
ATOM 3140 N N . VAL A 1 403 ? 33.389 14.460 -24.073 1.00 90.81 403 VAL A N 1
ATOM 3141 C CA . VAL A 1 403 ? 32.759 13.535 -23.125 1.00 90.81 403 VAL A CA 1
ATOM 3142 C C . VAL A 1 403 ? 31.869 14.321 -22.169 1.00 90.81 403 VAL A C 1
ATOM 3144 O O . VAL A 1 403 ? 32.292 15.347 -21.629 1.00 90.81 403 VAL A O 1
ATOM 3147 N N . ALA A 1 404 ? 30.645 13.845 -21.946 1.00 91.50 404 ALA A N 1
ATOM 3148 C CA . ALA A 1 404 ? 29.749 14.447 -20.972 1.00 91.50 404 ALA A CA 1
ATOM 3149 C C . ALA A 1 404 ? 30.333 14.360 -19.553 1.00 91.50 404 ALA A C 1
ATOM 3151 O O . ALA A 1 404 ? 30.849 13.326 -19.133 1.00 91.50 404 ALA A O 1
ATOM 3152 N N . THR A 1 405 ? 30.229 15.443 -18.780 1.00 93.38 405 THR A N 1
ATOM 3153 C CA . THR A 1 405 ? 30.700 15.422 -17.389 1.00 93.38 405 THR A CA 1
ATOM 3154 C C . THR A 1 405 ? 29.757 14.597 -16.505 1.00 93.38 405 THR A C 1
ATOM 3156 O O . THR A 1 405 ? 28.545 14.576 -16.762 1.00 93.38 405 THR A O 1
ATOM 3159 N N . PRO A 1 406 ? 30.256 13.973 -15.420 1.00 94.44 406 PRO A N 1
ATOM 3160 C CA . PRO A 1 406 ? 29.411 13.237 -14.479 1.00 94.44 406 PRO A CA 1
ATOM 3161 C C . PRO A 1 406 ? 28.223 14.067 -13.966 1.00 94.44 406 PRO A C 1
ATOM 3163 O O . PRO A 1 406 ? 27.098 13.577 -13.890 1.00 94.44 406 PRO A O 1
ATOM 3166 N N . GLU A 1 407 ? 28.431 15.351 -13.664 1.00 94.31 407 GLU A N 1
ATOM 3167 C CA . GLU A 1 407 ? 27.378 16.255 -13.191 1.00 94.31 407 GLU A CA 1
ATOM 3168 C C . GLU A 1 407 ? 26.290 16.480 -14.243 1.00 94.31 407 GLU A C 1
ATOM 3170 O O . GLU A 1 407 ? 25.105 16.551 -13.903 1.00 94.31 407 GLU A O 1
ATOM 3175 N N . PHE A 1 408 ? 26.676 16.581 -15.518 1.00 93.62 408 PHE A N 1
ATOM 3176 C CA . PHE A 1 408 ? 25.717 16.713 -16.605 1.00 93.62 408 PHE A CA 1
ATOM 3177 C C . PHE A 1 408 ? 24.887 15.434 -16.747 1.00 93.62 408 PHE A C 1
ATOM 3179 O O . PHE A 1 408 ? 23.658 15.507 -16.787 1.00 93.62 408 PHE A O 1
ATOM 3186 N N . VAL A 1 409 ? 25.541 14.269 -16.760 1.00 95.94 409 VAL A N 1
ATOM 3187 C CA . VAL A 1 409 ? 24.873 12.965 -16.892 1.00 95.94 409 VAL A CA 1
ATOM 3188 C C . VAL A 1 409 ? 23.881 12.738 -15.750 1.00 95.94 409 VAL A C 1
ATOM 3190 O O . VAL A 1 409 ? 22.729 12.373 -15.997 1.00 95.94 409 VAL A O 1
ATOM 3193 N N . LYS A 1 410 ? 24.266 13.049 -14.505 1.00 97.31 410 LYS A N 1
ATOM 3194 C CA . LYS A 1 410 ? 23.361 12.992 -13.343 1.00 97.31 410 LYS A CA 1
ATOM 3195 C C . LYS A 1 410 ? 22.140 13.887 -13.524 1.00 97.31 410 LYS A C 1
ATOM 3197 O O . LYS A 1 410 ? 21.017 13.469 -13.244 1.00 97.31 410 LYS A O 1
ATOM 3202 N N . LYS A 1 411 ? 22.338 15.115 -14.013 1.00 96.06 411 LYS A N 1
ATOM 3203 C CA . LYS A 1 411 ? 21.243 16.063 -14.254 1.00 96.06 411 LYS A CA 1
ATOM 3204 C C . LYS A 1 411 ? 20.297 15.577 -15.357 1.00 96.06 411 LYS A C 1
ATOM 3206 O O . LYS A 1 411 ? 19.084 15.658 -15.168 1.00 96.06 411 LYS A O 1
ATOM 3211 N N . SER A 1 412 ? 20.834 15.065 -16.467 1.00 94.06 412 SER A N 1
ATOM 3212 C CA . SER A 1 412 ? 20.040 14.527 -17.584 1.00 94.06 412 SER A CA 1
ATOM 3213 C C . SER A 1 412 ? 19.209 13.327 -17.133 1.00 94.06 412 SER A C 1
ATOM 3215 O O . SER A 1 412 ? 17.983 13.338 -17.232 1.00 94.06 412 SER A O 1
ATOM 3217 N N . THR A 1 413 ? 19.862 12.367 -16.472 1.00 96.62 413 THR A N 1
ATOM 3218 C CA . THR A 1 413 ? 19.228 11.179 -15.885 1.00 96.62 413 THR A CA 1
ATOM 3219 C C . THR A 1 413 ? 18.110 11.567 -14.912 1.00 96.62 413 THR A C 1
ATOM 3221 O O . THR A 1 413 ? 16.996 11.052 -15.001 1.00 96.62 413 THR A O 1
ATOM 3224 N N . ALA A 1 414 ? 18.359 12.512 -13.998 1.00 96.31 414 ALA A N 1
ATOM 3225 C CA . ALA A 1 414 ? 17.349 12.960 -13.042 1.00 96.31 414 ALA A CA 1
ATOM 3226 C C . ALA A 1 414 ? 16.135 13.606 -13.731 1.00 96.31 414 ALA A C 1
ATOM 3228 O O . ALA A 1 414 ? 15.000 13.337 -13.334 1.00 96.31 414 ALA A O 1
ATOM 3229 N N . SER A 1 415 ? 16.370 14.413 -14.771 1.00 96.44 415 SER A N 1
ATOM 3230 C CA . SER A 1 415 ? 15.308 15.028 -15.574 1.00 96.44 415 SER A CA 1
ATOM 3231 C C . SER A 1 415 ? 14.478 13.981 -16.319 1.00 96.44 415 SER A C 1
ATOM 3233 O O . SER A 1 415 ? 13.251 14.098 -16.394 1.00 96.44 415 SER A O 1
ATOM 3235 N N . PHE A 1 416 ? 15.126 12.939 -16.843 1.00 95.81 416 PHE A N 1
ATOM 3236 C CA . PHE A 1 416 ? 14.446 11.832 -17.503 1.00 95.81 416 PHE A CA 1
ATOM 3237 C C . PHE A 1 416 ? 13.574 11.048 -16.513 1.00 95.81 416 PHE A C 1
ATOM 3239 O O . PHE A 1 416 ? 12.397 10.810 -16.781 1.00 95.81 416 PHE A O 1
ATOM 3246 N N . ILE A 1 417 ? 14.107 10.717 -15.330 1.00 96.69 417 ILE A N 1
ATOM 3247 C CA . ILE A 1 417 ? 13.354 10.048 -14.257 1.00 96.69 417 ILE A CA 1
ATOM 3248 C C . ILE A 1 417 ? 12.103 10.855 -13.879 1.00 96.69 417 ILE A C 1
ATOM 3250 O O . ILE A 1 417 ? 11.015 10.290 -13.777 1.00 96.69 417 ILE A O 1
ATOM 3254 N N . ASP A 1 418 ? 12.221 12.175 -13.724 1.00 94.75 418 ASP A N 1
ATOM 3255 C CA . ASP A 1 418 ? 11.077 13.031 -13.383 1.00 94.75 418 ASP A CA 1
ATOM 3256 C C . ASP A 1 418 ? 10.011 13.104 -14.476 1.00 94.75 418 ASP A C 1
ATOM 3258 O O . ASP A 1 418 ? 8.825 13.260 -14.172 1.00 94.75 418 ASP A O 1
ATOM 3262 N N . SER A 1 419 ? 10.420 12.988 -15.737 1.00 94.19 419 SER A N 1
ATOM 3263 C CA . SER A 1 419 ? 9.518 13.126 -16.880 1.00 94.19 419 SER A CA 1
ATOM 3264 C C . SER A 1 419 ? 8.825 11.812 -17.236 1.00 94.19 419 SER A C 1
ATOM 3266 O O . SER A 1 419 ? 7.659 11.825 -17.620 1.00 94.19 419 SER A O 1
ATOM 3268 N N . PHE A 1 420 ? 9.519 10.679 -17.087 1.00 93.88 420 PHE A N 1
ATOM 3269 C CA . PHE A 1 420 ? 9.081 9.402 -17.657 1.00 93.88 420 PHE A CA 1
ATOM 3270 C C . PHE A 1 420 ? 8.779 8.305 -16.632 1.00 93.88 420 PHE A C 1
ATOM 3272 O O . PHE A 1 420 ? 8.061 7.366 -16.972 1.00 93.88 420 PHE A O 1
ATOM 3279 N N . PHE A 1 421 ? 9.261 8.399 -15.386 1.00 93.19 421 PHE A N 1
ATOM 3280 C CA . PHE A 1 421 ? 8.885 7.430 -14.351 1.00 93.19 421 PHE A CA 1
ATOM 3281 C C . PHE A 1 421 ? 7.520 7.801 -13.768 1.00 93.19 421 PHE A C 1
ATOM 3283 O O . PHE A 1 421 ? 7.396 8.818 -13.081 1.00 93.19 421 PHE A O 1
ATOM 3290 N N . THR A 1 422 ? 6.487 7.011 -14.038 1.00 89.38 422 THR A N 1
ATOM 3291 C CA . THR A 1 422 ? 5.090 7.316 -13.674 1.00 89.38 422 THR A CA 1
ATOM 3292 C C . THR A 1 422 ? 4.436 6.128 -12.971 1.00 89.38 422 THR A C 1
ATOM 3294 O O . THR A 1 422 ? 5.051 5.077 -12.819 1.00 89.38 422 THR A O 1
ATOM 3297 N N . THR A 1 423 ? 3.180 6.282 -12.544 1.00 83.62 423 THR A N 1
ATOM 3298 C CA . THR A 1 423 ? 2.361 5.177 -12.011 1.00 83.62 423 THR A CA 1
ATOM 3299 C C . THR A 1 423 ? 2.171 4.036 -13.011 1.00 83.62 423 THR A C 1
ATOM 3301 O O . THR A 1 423 ? 1.935 2.907 -12.596 1.00 83.62 423 THR A O 1
ATOM 3304 N N . ASP A 1 424 ? 2.318 4.311 -14.310 1.00 86.00 424 ASP A N 1
ATOM 3305 C CA . ASP A 1 424 ? 2.183 3.313 -15.375 1.00 86.00 424 ASP A CA 1
ATOM 3306 C C . ASP A 1 424 ? 3.480 2.514 -15.595 1.00 86.00 424 ASP A C 1
ATOM 3308 O O . ASP A 1 424 ? 3.516 1.570 -16.385 1.00 86.00 424 ASP A O 1
ATOM 3312 N N . THR A 1 425 ? 4.575 2.877 -14.914 1.00 87.81 425 THR A N 1
ATOM 3313 C CA . THR A 1 425 ? 5.835 2.131 -14.974 1.00 87.81 425 THR A CA 1
ATOM 3314 C C . THR A 1 425 ? 5.716 0.839 -14.169 1.00 87.81 425 THR A C 1
ATOM 3316 O O . THR A 1 425 ? 5.834 0.835 -12.947 1.00 87.81 425 THR A O 1
ATOM 3319 N N . THR A 1 426 ? 5.504 -0.270 -14.874 1.00 84.25 426 THR A N 1
ATOM 3320 C CA . THR A 1 426 ? 5.331 -1.608 -14.286 1.00 84.25 426 THR A CA 1
ATOM 3321 C C . THR A 1 426 ? 6.637 -2.386 -14.150 1.00 84.25 426 THR A C 1
ATOM 3323 O O . THR A 1 426 ? 6.773 -3.190 -13.231 1.00 84.25 426 THR A O 1
ATOM 3326 N N . ASP A 1 427 ? 7.609 -2.132 -15.027 1.00 90.19 427 ASP A N 1
ATOM 3327 C CA . ASP A 1 427 ? 8.909 -2.800 -15.027 1.00 90.19 427 ASP A CA 1
ATOM 3328 C C . ASP A 1 427 ? 10.044 -1.790 -14.810 1.00 90.19 427 ASP A C 1
ATOM 3330 O O . ASP A 1 427 ? 10.424 -1.017 -15.696 1.00 90.19 427 ASP A O 1
ATOM 3334 N N . ILE A 1 428 ? 10.587 -1.802 -13.590 1.00 90.88 428 ILE A N 1
ATOM 3335 C CA . ILE A 1 428 ? 11.691 -0.927 -13.184 1.00 90.88 428 ILE A CA 1
ATOM 3336 C C . ILE A 1 428 ? 12.974 -1.275 -13.947 1.00 90.88 428 ILE A C 1
ATOM 3338 O O . ILE A 1 428 ? 13.738 -0.374 -14.283 1.00 90.88 428 ILE A O 1
ATOM 3342 N N . THR A 1 429 ? 13.213 -2.551 -14.257 1.00 93.00 429 THR A N 1
ATOM 3343 C CA . THR A 1 429 ? 14.421 -2.986 -14.973 1.00 93.00 429 THR A CA 1
ATOM 3344 C C . THR A 1 429 ? 14.401 -2.472 -16.406 1.00 93.00 429 THR A C 1
ATOM 3346 O O . THR A 1 429 ? 15.385 -1.891 -16.858 1.00 93.00 429 THR A O 1
ATOM 3349 N N . GLU A 1 430 ? 13.261 -2.590 -17.093 1.00 94.69 430 GLU A N 1
ATOM 3350 C CA . GLU A 1 430 ? 13.068 -2.009 -18.427 1.00 94.69 430 GLU A CA 1
ATOM 3351 C C . GLU A 1 430 ? 13.305 -0.489 -18.413 1.00 94.69 430 GLU A C 1
ATOM 3353 O O . GLU A 1 430 ? 13.978 0.051 -19.297 1.00 94.69 430 GLU A O 1
ATOM 3358 N N . PHE A 1 431 ? 12.782 0.210 -17.401 1.00 95.56 431 PHE A N 1
ATOM 3359 C CA . PHE A 1 431 ? 12.997 1.647 -17.254 1.00 95.56 431 PHE A CA 1
ATOM 3360 C C . PHE A 1 431 ? 14.480 1.986 -17.050 1.00 95.56 431 PHE A C 1
ATOM 3362 O O . PHE A 1 431 ? 15.016 2.845 -17.748 1.00 95.56 431 PHE A O 1
ATOM 3369 N N . VAL A 1 432 ? 15.164 1.285 -16.142 1.00 96.50 432 VAL A N 1
ATOM 3370 C CA . VAL A 1 432 ? 16.592 1.494 -15.862 1.00 96.50 432 VAL A CA 1
ATOM 3371 C C . VAL A 1 432 ? 17.438 1.234 -17.109 1.00 96.50 432 VAL A C 1
ATOM 3373 O O . VAL A 1 432 ? 18.269 2.073 -17.437 1.00 96.50 432 VAL A O 1
ATOM 3376 N N . ILE A 1 433 ? 17.190 0.145 -17.849 1.00 96.50 433 ILE A N 1
ATOM 3377 C CA . ILE A 1 433 ? 17.896 -0.161 -19.106 1.00 96.50 433 ILE A CA 1
ATOM 3378 C C . ILE A 1 433 ? 17.792 1.006 -20.091 1.00 96.50 433 ILE A C 1
ATOM 3380 O O . ILE A 1 433 ? 18.805 1.413 -20.664 1.00 96.50 433 ILE A O 1
ATOM 3384 N N . LYS A 1 434 ? 16.586 1.566 -20.271 1.00 94.69 434 LYS A N 1
ATOM 3385 C CA . LYS A 1 434 ? 16.368 2.709 -21.169 1.00 94.69 434 LYS A CA 1
ATOM 3386 C C . LYS A 1 434 ? 17.220 3.897 -20.755 1.00 94.69 434 LYS A C 1
ATOM 3388 O O . LYS A 1 434 ? 18.022 4.355 -21.559 1.00 94.69 434 LYS A O 1
ATOM 3393 N N . VAL A 1 435 ? 17.092 4.335 -19.502 1.00 95.88 435 VAL A N 1
ATOM 3394 C CA . VAL A 1 435 ? 17.805 5.515 -18.994 1.00 95.88 435 VAL A CA 1
ATOM 3395 C C . VAL A 1 435 ? 19.319 5.315 -19.037 1.0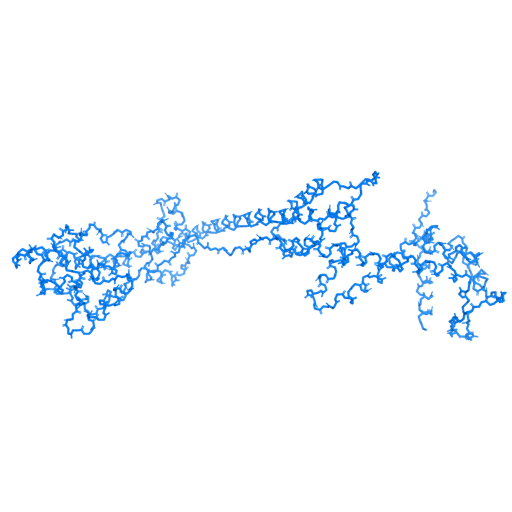0 95.88 435 VAL A C 1
ATOM 3397 O O . VAL A 1 435 ? 20.035 6.205 -19.483 1.00 95.88 435 VAL A O 1
ATOM 3400 N N . SER A 1 436 ? 19.821 4.146 -18.634 1.00 96.06 436 SER A N 1
ATOM 3401 C CA . SER A 1 436 ? 21.249 3.827 -18.704 1.00 96.06 436 SER A CA 1
ATOM 3402 C C . SER A 1 436 ? 21.773 3.916 -20.136 1.00 96.06 436 SER A C 1
ATOM 3404 O O . SER A 1 436 ? 22.752 4.608 -20.399 1.00 96.06 436 SER A O 1
ATOM 3406 N N . ALA A 1 437 ? 21.118 3.251 -21.086 1.00 93.75 437 ALA A N 1
ATOM 3407 C CA . ALA A 1 437 ? 21.597 3.231 -22.460 1.00 93.75 437 ALA A CA 1
ATOM 3408 C C . ALA A 1 437 ? 21.512 4.611 -23.133 1.00 93.75 437 ALA A C 1
ATOM 3410 O O . ALA A 1 437 ? 22.443 4.983 -23.840 1.00 93.75 437 ALA A O 1
ATOM 3411 N N . THR A 1 438 ? 20.446 5.388 -22.904 1.00 90.75 438 THR A N 1
ATOM 3412 C CA . THR A 1 438 ? 20.241 6.669 -23.600 1.00 90.75 438 THR A CA 1
ATOM 3413 C C . THR A 1 438 ? 20.897 7.851 -22.896 1.00 90.75 438 THR A C 1
ATOM 3415 O O . THR A 1 438 ? 21.644 8.588 -23.530 1.00 90.75 438 THR A O 1
ATOM 3418 N N . GLU A 1 439 ? 20.657 8.033 -21.597 1.00 93.75 439 GLU A N 1
ATOM 3419 C CA . GLU A 1 439 ? 21.073 9.240 -20.864 1.00 93.75 439 GLU A CA 1
ATOM 3420 C C . GLU A 1 439 ? 22.506 9.157 -20.330 1.00 93.75 439 GLU A C 1
ATOM 3422 O O . GLU A 1 439 ? 23.155 10.189 -20.151 1.00 93.75 439 GLU A O 1
ATOM 3427 N N . VAL A 1 440 ? 23.009 7.946 -20.063 1.00 95.56 440 VAL A N 1
ATOM 3428 C CA . VAL A 1 440 ? 24.366 7.741 -19.525 1.00 95.56 440 VAL A CA 1
ATOM 3429 C C . VAL A 1 440 ? 25.362 7.465 -20.647 1.00 95.56 440 VAL A C 1
ATOM 3431 O O . VAL A 1 440 ? 26.388 8.139 -20.736 1.00 95.56 440 VAL A O 1
ATOM 3434 N N . PHE A 1 441 ? 25.051 6.509 -21.525 1.00 95.00 441 PHE 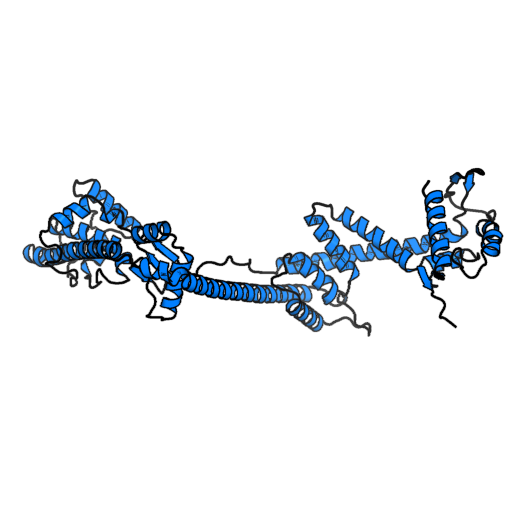A N 1
ATOM 3435 C CA . PHE A 1 441 ? 25.988 6.045 -22.555 1.00 95.00 441 PHE A CA 1
ATOM 3436 C C . PHE A 1 441 ? 25.700 6.582 -23.965 1.00 95.00 441 PHE A C 1
ATOM 3438 O O . PHE A 1 441 ? 26.600 6.594 -24.797 1.00 95.00 441 PHE A O 1
ATOM 3445 N N . GLY A 1 442 ? 24.490 7.083 -24.244 1.00 90.12 442 GLY A N 1
ATOM 3446 C CA . GLY A 1 442 ? 24.129 7.612 -25.569 1.00 90.12 442 GLY A CA 1
ATOM 3447 C C . GLY A 1 442 ? 23.993 6.539 -26.655 1.00 90.12 442 GLY A C 1
ATOM 3448 O O . GLY A 1 442 ? 23.985 6.849 -27.844 1.00 90.12 442 GLY A O 1
ATOM 3449 N N . GLU A 1 443 ? 23.867 5.274 -26.257 1.00 88.94 443 GLU A N 1
ATOM 3450 C CA . GLU A 1 443 ? 23.852 4.099 -27.125 1.00 88.94 443 GLU A CA 1
ATOM 3451 C C . GLU A 1 443 ? 22.414 3.596 -27.335 1.00 88.94 443 GLU A C 1
ATOM 3453 O O . GLU A 1 443 ? 21.972 2.588 -26.776 1.00 88.94 443 GLU A O 1
ATOM 3458 N N . TYR A 1 444 ? 21.654 4.314 -28.167 1.00 87.56 444 TYR A N 1
ATOM 3459 C CA . TYR A 1 444 ? 20.240 4.019 -28.439 1.00 87.56 444 TYR A CA 1
ATOM 3460 C C . TYR A 1 444 ? 20.002 2.615 -29.013 1.00 87.56 444 TYR A C 1
ATOM 3462 O O . TYR A 1 444 ? 19.015 1.967 -28.664 1.00 87.56 444 TYR A O 1
ATOM 3470 N N . GLU A 1 445 ? 20.900 2.120 -29.867 1.00 86.75 445 GLU A N 1
ATOM 3471 C CA . GLU A 1 445 ? 20.771 0.773 -30.436 1.00 86.75 445 GLU A CA 1
ATOM 3472 C C . GLU A 1 445 ? 21.006 -0.315 -29.383 1.00 86.75 445 GLU A C 1
ATOM 3474 O O . GLU A 1 445 ? 20.295 -1.320 -29.357 1.00 86.75 445 GLU A O 1
ATOM 3479 N N . LEU A 1 446 ? 21.927 -0.082 -28.441 1.00 90.38 446 LEU A N 1
ATOM 3480 C CA . LEU A 1 446 ? 22.145 -1.006 -27.328 1.00 90.38 446 LEU A CA 1
ATOM 3481 C C . LEU A 1 446 ? 20.978 -1.005 -26.341 1.00 90.38 446 LEU A C 1
ATOM 3483 O O . LEU A 1 446 ? 20.704 -2.039 -25.738 1.00 90.38 446 LEU A O 1
ATOM 3487 N N . SER A 1 447 ? 20.246 0.109 -26.225 1.00 92.12 447 SER A N 1
ATOM 3488 C CA . SER A 1 447 ? 18.982 0.147 -25.482 1.00 92.12 447 SER A CA 1
ATOM 3489 C C . SER A 1 447 ? 18.004 -0.903 -26.016 1.00 92.12 447 SER A C 1
ATOM 3491 O O . SER A 1 447 ? 17.504 -1.721 -25.249 1.00 92.12 447 SER A O 1
ATOM 3493 N N . LYS A 1 448 ? 17.783 -0.945 -27.339 1.00 92.44 448 LYS A N 1
ATOM 3494 C CA . LYS A 1 448 ? 16.863 -1.907 -27.972 1.00 92.44 448 LYS A CA 1
ATOM 3495 C C . LYS A 1 448 ? 17.312 -3.351 -27.756 1.00 92.44 448 LYS A C 1
ATOM 3497 O O . LYS A 1 448 ? 16.502 -4.169 -27.333 1.00 92.44 448 LYS A O 1
ATOM 3502 N N . LEU A 1 449 ? 18.597 -3.640 -27.975 1.00 93.50 449 LEU A N 1
ATOM 3503 C CA . LEU A 1 449 ? 19.169 -4.968 -27.737 1.00 93.50 449 LEU A CA 1
ATOM 3504 C C . LEU A 1 449 ? 18.935 -5.434 -26.293 1.00 93.50 449 LEU A C 1
ATOM 3506 O O . LEU A 1 449 ? 18.432 -6.531 -26.062 1.00 93.50 449 LEU A O 1
ATOM 3510 N N . MET A 1 450 ? 19.285 -4.597 -25.313 1.00 94.69 450 MET A N 1
ATOM 3511 C CA . MET A 1 450 ? 19.154 -4.933 -23.893 1.00 94.69 450 MET A CA 1
ATOM 3512 C C . MET A 1 450 ? 17.690 -5.122 -23.477 1.00 94.69 450 MET A C 1
ATOM 3514 O O . MET A 1 450 ? 17.387 -5.998 -22.668 1.00 94.69 450 MET A O 1
ATOM 3518 N N . LEU A 1 451 ? 16.778 -4.331 -24.048 1.00 95.19 451 LEU A N 1
ATOM 3519 C CA . LEU A 1 451 ? 15.340 -4.465 -23.826 1.00 95.19 451 LEU A CA 1
ATOM 3520 C C . LEU A 1 451 ? 14.776 -5.762 -24.398 1.00 95.19 451 LEU A C 1
ATOM 3522 O O . LEU A 1 451 ? 13.993 -6.426 -23.720 1.00 95.19 451 LEU A O 1
ATOM 3526 N N . ASP A 1 452 ? 15.169 -6.134 -25.614 1.00 94.25 452 ASP A N 1
ATOM 3527 C CA . ASP A 1 452 ? 14.710 -7.375 -26.233 1.00 94.25 452 ASP A CA 1
ATOM 3528 C C . ASP A 1 452 ? 15.227 -8.587 -25.460 1.00 94.25 452 ASP A C 1
ATOM 3530 O O . ASP A 1 452 ? 14.449 -9.500 -25.182 1.00 94.25 452 ASP A O 1
ATOM 3534 N N . ILE A 1 453 ? 16.485 -8.557 -25.003 1.00 94.06 453 ILE A N 1
ATOM 3535 C CA . ILE A 1 453 ? 17.035 -9.581 -24.104 1.00 94.06 453 ILE A CA 1
ATOM 3536 C C . ILE A 1 453 ? 16.211 -9.666 -22.812 1.00 94.06 453 ILE A C 1
ATOM 3538 O O . ILE A 1 453 ? 15.768 -10.754 -22.448 1.00 94.06 453 ILE A O 1
ATOM 3542 N N . HIS A 1 454 ? 15.958 -8.539 -22.136 1.00 95.06 454 HIS A N 1
ATOM 3543 C CA . HIS A 1 454 ? 15.187 -8.499 -20.885 1.00 95.06 454 HIS A CA 1
ATOM 3544 C C . HIS A 1 454 ? 13.767 -9.059 -21.055 1.00 95.06 454 HIS A C 1
ATOM 3546 O O . HIS A 1 454 ? 13.334 -9.937 -20.307 1.00 95.06 454 HIS A O 1
ATOM 3552 N N . ARG A 1 455 ? 13.053 -8.626 -22.097 1.00 95.00 455 ARG A N 1
ATOM 3553 C CA . ARG A 1 455 ? 11.703 -9.117 -22.415 1.00 95.00 455 ARG A CA 1
ATOM 3554 C C . ARG A 1 455 ? 11.709 -10.589 -22.820 1.00 95.00 455 ARG A C 1
ATOM 3556 O O . ARG A 1 455 ? 10.808 -11.334 -22.439 1.00 95.00 455 ARG A O 1
ATOM 3563 N N . GLY A 1 456 ? 12.732 -11.022 -23.551 1.00 94.25 456 GLY A N 1
ATOM 3564 C CA . GLY A 1 456 ? 12.958 -12.422 -23.890 1.00 94.25 456 GLY A CA 1
ATOM 3565 C C . GLY A 1 456 ? 13.151 -13.289 -22.648 1.00 94.25 456 GLY A C 1
ATOM 3566 O O . GLY A 1 456 ? 12.528 -14.344 -22.550 1.00 94.25 456 GLY A O 1
ATOM 3567 N N . MET A 1 457 ? 13.923 -12.817 -21.665 1.00 93.25 457 MET A N 1
ATOM 3568 C CA . MET A 1 457 ? 14.109 -13.498 -20.380 1.00 93.25 457 MET A CA 1
ATOM 3569 C C . MET A 1 457 ? 12.798 -13.620 -19.598 1.00 93.25 457 MET A C 1
ATOM 3571 O O . MET A 1 457 ? 12.501 -14.696 -19.084 1.00 93.25 457 MET A O 1
ATOM 3575 N N . ILE A 1 458 ? 11.976 -12.563 -19.560 1.00 93.44 458 ILE A N 1
ATOM 3576 C CA . ILE A 1 458 ? 10.625 -12.615 -18.967 1.00 93.44 458 ILE A CA 1
ATOM 3577 C C . ILE A 1 458 ? 9.754 -13.662 -19.682 1.00 93.44 458 ILE A C 1
ATOM 3579 O O . ILE A 1 458 ? 8.987 -14.382 -19.043 1.00 93.44 458 ILE A O 1
ATOM 3583 N N . ALA A 1 459 ? 9.903 -13.792 -21.001 1.00 93.75 459 ALA A N 1
ATOM 3584 C CA . ALA A 1 459 ? 9.228 -14.797 -21.819 1.00 93.75 459 ALA A CA 1
ATOM 3585 C C . ALA A 1 459 ? 9.896 -16.193 -21.792 1.00 93.75 459 ALA A C 1
ATOM 3587 O O . ALA A 1 459 ? 9.535 -17.050 -22.599 1.00 93.75 459 ALA A O 1
ATOM 3588 N N . ASN A 1 460 ? 10.843 -16.447 -20.879 1.00 94.38 460 ASN A N 1
ATOM 3589 C CA . ASN A 1 460 ? 11.602 -17.701 -20.743 1.00 94.38 460 ASN A CA 1
ATOM 3590 C C . ASN A 1 460 ? 12.445 -18.105 -21.974 1.00 94.38 460 ASN A C 1
ATOM 3592 O O . ASN A 1 460 ? 12.718 -19.291 -22.175 1.00 94.38 460 ASN A O 1
ATOM 3596 N N . ARG A 1 461 ? 12.882 -17.146 -22.795 1.00 95.06 461 ARG A N 1
ATOM 3597 C CA . ARG A 1 461 ? 13.866 -17.371 -23.868 1.00 95.06 461 ARG A CA 1
ATOM 3598 C C . ARG A 1 461 ? 15.291 -17.218 -23.341 1.00 95.06 461 ARG A C 1
ATOM 3600 O O . ARG A 1 461 ? 15.530 -16.481 -22.384 1.00 95.06 461 ARG A O 1
ATOM 3607 N N . GLN A 1 462 ? 16.244 -17.896 -23.979 1.00 93.19 462 GLN A N 1
ATOM 3608 C CA . GLN A 1 462 ? 17.653 -17.765 -23.611 1.00 93.19 462 GLN A CA 1
ATOM 3609 C C . GLN A 1 462 ? 18.228 -16.422 -24.113 1.00 93.19 462 GLN A C 1
ATOM 3611 O O . GLN A 1 462 ? 17.957 -16.035 -25.254 1.00 93.19 462 GLN A O 1
ATOM 3616 N N . PRO A 1 463 ? 19.006 -15.683 -23.295 1.00 89.50 463 PRO A N 1
ATOM 3617 C CA . PRO A 1 463 ? 19.545 -14.372 -23.677 1.00 89.50 463 PRO A CA 1
ATOM 3618 C C . PRO A 1 463 ? 20.411 -14.375 -24.942 1.00 89.50 463 PRO A C 1
ATOM 3620 O O . PRO A 1 463 ? 20.380 -13.422 -25.716 1.00 89.50 463 PRO A O 1
ATOM 3623 N N . ASP A 1 464 ? 21.201 -15.427 -25.144 1.00 88.62 464 ASP A N 1
ATOM 3624 C CA . ASP A 1 464 ? 22.091 -15.610 -26.293 1.00 88.62 464 ASP A CA 1
ATOM 3625 C C . ASP A 1 464 ? 21.319 -15.846 -27.595 1.00 88.62 464 ASP A C 1
ATOM 3627 O O . ASP A 1 464 ? 21.689 -15.294 -28.631 1.00 88.62 464 ASP A O 1
ATOM 3631 N N . GLU A 1 465 ? 20.217 -16.593 -27.535 1.00 91.12 465 GLU A N 1
ATOM 3632 C CA . GLU A 1 465 ? 19.293 -16.766 -28.658 1.00 91.12 465 GLU A CA 1
ATOM 3633 C C . GLU A 1 465 ? 18.694 -15.415 -29.079 1.00 91.12 465 GLU A C 1
ATOM 3635 O O . GLU A 1 465 ? 18.789 -15.022 -30.240 1.00 91.12 465 GLU A O 1
ATOM 3640 N N . VAL A 1 466 ? 18.159 -14.652 -28.120 1.00 91.50 466 VAL A N 1
ATOM 3641 C CA . VAL A 1 466 ? 17.529 -13.347 -28.390 1.00 91.50 466 VAL A CA 1
ATOM 3642 C C . VAL A 1 466 ? 18.541 -12.330 -28.919 1.00 91.50 466 VAL A C 1
ATOM 3644 O O . VAL A 1 466 ? 18.252 -11.603 -29.868 1.00 91.50 466 VAL A O 1
ATOM 3647 N N . ALA A 1 467 ? 19.743 -12.294 -28.340 1.00 88.50 467 ALA A N 1
ATOM 3648 C CA . ALA A 1 467 ? 20.819 -11.436 -28.821 1.00 88.50 467 ALA A CA 1
ATOM 3649 C C . ALA A 1 467 ? 21.246 -11.807 -30.250 1.00 88.50 467 ALA A C 1
ATOM 3651 O O . ALA A 1 467 ? 21.519 -10.919 -31.055 1.00 88.50 467 ALA A O 1
ATOM 3652 N N . THR A 1 468 ? 21.279 -13.102 -30.580 1.00 87.38 468 THR A N 1
ATOM 3653 C CA . THR A 1 468 ? 21.612 -13.583 -31.928 1.00 87.38 468 THR A CA 1
ATOM 3654 C C . THR A 1 468 ? 20.560 -13.144 -32.943 1.00 87.38 468 THR A C 1
ATOM 3656 O O . THR A 1 468 ? 20.920 -12.563 -33.967 1.00 87.38 468 THR A O 1
ATOM 3659 N N . ASP A 1 469 ? 19.274 -13.342 -32.640 1.00 88.69 469 ASP A N 1
ATOM 3660 C CA . ASP A 1 469 ? 18.168 -12.896 -33.496 1.00 88.69 469 ASP A CA 1
ATOM 3661 C C . ASP A 1 469 ? 18.225 -11.385 -33.747 1.00 88.69 469 ASP A C 1
ATOM 3663 O O . ASP A 1 469 ? 18.099 -10.923 -34.884 1.00 88.69 469 ASP A O 1
ATOM 3667 N N . TRP A 1 470 ? 18.460 -10.607 -32.687 1.00 91.69 470 TRP A N 1
ATOM 3668 C CA . TRP A 1 470 ? 18.577 -9.157 -32.788 1.00 91.69 470 TRP A CA 1
ATOM 3669 C C . TRP A 1 470 ? 19.754 -8.745 -33.677 1.00 91.69 470 TRP A C 1
ATOM 3671 O O . TRP A 1 470 ? 19.595 -7.889 -34.541 1.00 91.69 470 TRP A O 1
ATOM 3681 N N . MET A 1 471 ? 20.922 -9.377 -33.516 1.00 87.38 471 MET A N 1
ATOM 3682 C CA . MET A 1 471 ? 22.112 -9.075 -34.321 1.00 87.38 471 MET A CA 1
ATOM 3683 C C . MET A 1 471 ? 21.920 -9.425 -35.797 1.00 87.38 471 MET A C 1
ATOM 3685 O O . MET A 1 471 ? 22.372 -8.676 -36.663 1.00 87.38 471 MET A O 1
ATOM 3689 N N . ILE A 1 472 ? 21.225 -10.526 -36.096 1.00 84.62 472 ILE A N 1
ATOM 3690 C CA . ILE A 1 472 ? 20.858 -10.881 -37.471 1.00 84.62 472 ILE A CA 1
ATOM 3691 C C . ILE A 1 472 ? 19.998 -9.768 -38.075 1.00 84.62 472 ILE A C 1
ATOM 3693 O O . ILE A 1 472 ? 20.326 -9.267 -39.150 1.00 84.62 472 ILE A O 1
ATOM 3697 N N . ASN A 1 473 ? 18.951 -9.336 -37.368 1.00 87.88 473 ASN A N 1
ATOM 3698 C CA . ASN A 1 473 ? 18.079 -8.259 -37.838 1.00 87.88 473 ASN A CA 1
ATOM 3699 C C . ASN A 1 473 ? 18.830 -6.933 -37.984 1.00 87.88 473 ASN A C 1
ATOM 3701 O O . ASN A 1 473 ? 18.676 -6.267 -38.998 1.00 87.88 473 ASN A O 1
ATOM 3705 N N . TYR A 1 474 ? 19.714 -6.592 -37.046 1.00 88.38 474 TYR A N 1
ATOM 3706 C CA . TYR A 1 474 ? 20.540 -5.387 -37.117 1.00 88.38 474 TYR A CA 1
ATOM 3707 C C . TYR A 1 474 ? 21.412 -5.347 -38.380 1.00 88.38 474 TYR A C 1
ATOM 3709 O O . TYR A 1 474 ? 21.473 -4.329 -39.068 1.00 88.38 474 TYR A O 1
ATOM 3717 N N . VAL A 1 475 ? 22.072 -6.460 -38.720 1.00 84.19 475 VAL A N 1
ATOM 3718 C CA . VAL A 1 475 ? 22.893 -6.550 -39.938 1.00 84.19 475 VAL A CA 1
ATOM 3719 C C . VAL A 1 475 ? 22.022 -6.510 -41.194 1.00 84.19 475 VAL A C 1
ATOM 3721 O O . VAL A 1 475 ? 22.395 -5.859 -42.170 1.00 84.19 475 VAL A O 1
ATOM 3724 N N . LEU A 1 476 ? 20.860 -7.170 -41.182 1.00 82.56 476 LEU A N 1
ATOM 3725 C CA . LEU A 1 476 ? 19.911 -7.113 -42.294 1.00 82.56 476 LEU A CA 1
ATOM 3726 C C . LEU A 1 476 ? 19.388 -5.690 -42.511 1.00 82.56 476 LEU A C 1
ATOM 3728 O O . LEU A 1 476 ? 19.383 -5.228 -43.647 1.00 82.56 476 LEU A O 1
ATOM 3732 N N . ASP A 1 477 ? 19.021 -4.979 -41.449 1.00 84.50 477 ASP A N 1
ATOM 3733 C CA . ASP A 1 477 ? 18.565 -3.589 -41.504 1.00 84.50 477 ASP A CA 1
ATOM 3734 C C . ASP A 1 477 ? 19.673 -2.656 -41.996 1.00 84.50 477 ASP A C 1
ATOM 3736 O O . ASP A 1 477 ? 19.417 -1.768 -42.806 1.00 84.50 477 ASP A O 1
ATOM 3740 N N . TRP A 1 478 ? 20.921 -2.885 -41.580 1.00 84.62 478 TRP A N 1
ATOM 3741 C CA . TRP A 1 478 ? 22.075 -2.139 -42.084 1.00 84.62 478 TRP A CA 1
ATOM 3742 C C . TRP A 1 478 ? 22.284 -2.331 -43.593 1.00 84.62 478 TRP A C 1
ATOM 3744 O O . TRP A 1 478 ? 22.551 -1.364 -44.307 1.00 84.62 478 TRP A O 1
ATOM 3754 N N . ILE A 1 479 ? 22.125 -3.558 -44.100 1.00 78.31 479 ILE A N 1
ATOM 3755 C CA . ILE A 1 479 ? 22.225 -3.851 -45.538 1.00 78.31 479 ILE A CA 1
ATOM 3756 C C . ILE A 1 479 ? 21.032 -3.246 -46.293 1.00 78.31 479 ILE A C 1
ATOM 3758 O O . ILE A 1 479 ? 21.222 -2.557 -47.296 1.00 78.31 479 ILE A O 1
ATOM 3762 N N . CYS A 1 480 ? 19.810 -3.474 -45.809 1.00 77.88 480 CYS A N 1
ATOM 3763 C CA . CYS A 1 480 ? 18.571 -3.007 -46.432 1.00 77.88 480 CYS A CA 1
ATOM 3764 C C . CYS A 1 480 ? 18.449 -1.480 -46.425 1.00 77.88 480 CYS A C 1
ATOM 3766 O O . CYS A 1 480 ? 17.963 -0.907 -47.396 1.00 77.88 480 CYS A O 1
ATOM 3768 N N . GLY A 1 481 ? 18.933 -0.814 -45.374 1.00 75.00 481 GLY A N 1
ATOM 3769 C CA . GLY A 1 481 ? 18.975 0.646 -45.267 1.00 75.00 481 GLY A CA 1
ATOM 3770 C C . GLY A 1 481 ? 19.857 1.315 -46.325 1.00 75.00 481 GLY A C 1
ATOM 3771 O O . GLY A 1 481 ? 19.716 2.510 -46.566 1.00 75.00 481 GLY A O 1
ATOM 3772 N N . GLY A 1 482 ? 20.721 0.550 -46.998 1.00 73.25 482 GLY A N 1
ATOM 3773 C CA . GLY A 1 482 ? 21.488 1.004 -48.156 1.00 73.25 482 GLY A CA 1
ATOM 3774 C C . GLY A 1 482 ? 20.683 1.139 -49.450 1.00 73.25 482 GLY A C 1
ATOM 3775 O O . GLY A 1 482 ? 21.201 1.675 -50.428 1.00 73.25 482 GLY A O 1
ATOM 3776 N N . VAL A 1 483 ? 19.438 0.653 -49.484 1.00 74.12 483 VAL A N 1
ATOM 3777 C CA . VAL A 1 483 ? 18.548 0.762 -50.645 1.00 74.12 483 VAL A CA 1
ATOM 3778 C C . VAL A 1 483 ? 17.654 1.987 -50.477 1.00 74.12 483 VAL A C 1
ATOM 3780 O O . VAL A 1 483 ? 16.812 2.055 -49.583 1.00 74.12 483 VAL A O 1
ATOM 3783 N N . VAL A 1 484 ? 17.825 2.962 -51.360 1.00 73.88 484 VAL A N 1
ATOM 3784 C CA . VAL A 1 484 ? 17.147 4.256 -51.334 1.00 73.88 484 VAL A CA 1
ATOM 3785 C C . VAL A 1 484 ? 16.037 4.293 -52.374 1.00 73.88 484 VAL A C 1
ATOM 3787 O O . VAL A 1 484 ? 16.164 3.771 -53.481 1.00 73.88 484 VAL A O 1
ATOM 3790 N N . ILE A 1 485 ? 14.941 4.957 -52.021 1.00 71.31 485 ILE A N 1
ATOM 3791 C CA . ILE A 1 485 ? 13.837 5.234 -52.933 1.00 71.31 485 ILE A CA 1
ATOM 3792 C C . ILE A 1 485 ? 14.046 6.626 -53.537 1.00 71.31 485 ILE A C 1
ATOM 3794 O O . ILE A 1 485 ? 13.912 7.637 -52.851 1.00 71.31 485 ILE A O 1
ATOM 3798 N N . SER A 1 486 ? 14.342 6.678 -54.831 1.00 64.62 486 SER A N 1
ATOM 3799 C CA . SER A 1 486 ? 14.446 7.904 -55.619 1.00 64.62 486 SER A CA 1
ATOM 3800 C C . SER A 1 486 ? 13.115 8.138 -56.343 1.00 64.62 486 SER A C 1
ATOM 3802 O O . SER A 1 486 ? 12.648 7.328 -57.145 1.00 64.62 486 SER A O 1
ATOM 3804 N N . VAL A 1 487 ? 12.436 9.238 -56.015 1.00 61.88 487 VAL A N 1
ATOM 3805 C CA . VAL A 1 487 ? 11.235 9.675 -56.738 1.00 61.88 487 VAL A CA 1
ATOM 3806 C C . VAL A 1 487 ? 11.674 10.805 -57.661 1.00 61.88 487 VAL A C 1
ATOM 3808 O O . VAL A 1 487 ? 12.093 11.848 -57.152 1.00 61.88 487 VAL A O 1
ATOM 3811 N N . PRO A 1 488 ? 11.614 10.641 -58.996 1.00 57.28 488 PRO A N 1
ATOM 3812 C CA . PRO A 1 488 ? 11.967 11.724 -59.898 1.00 57.28 488 PRO A CA 1
ATOM 3813 C C . PRO A 1 488 ? 11.064 12.922 -59.597 1.00 57.28 488 PRO A C 1
ATOM 3815 O O . PRO A 1 488 ? 9.835 12.812 -59.620 1.00 57.28 488 PRO A O 1
ATOM 3818 N N . SER A 1 489 ? 11.671 14.062 -59.267 1.00 48.94 489 SER A N 1
ATOM 3819 C CA . SER A 1 489 ? 10.946 15.316 -59.105 1.00 48.94 489 SER A CA 1
ATOM 3820 C C . SER A 1 489 ? 10.139 15.574 -60.376 1.00 48.94 489 SER A C 1
ATOM 3822 O O . SER A 1 489 ? 10.671 15.494 -61.485 1.00 48.94 489 SER A O 1
ATOM 3824 N N . LYS A 1 490 ? 8.836 15.843 -60.223 1.00 46.47 490 LYS A N 1
ATOM 3825 C CA . LYS A 1 490 ? 8.003 16.310 -61.336 1.00 46.47 490 LYS A CA 1
ATOM 3826 C C . LYS A 1 490 ? 8.688 17.536 -61.944 1.00 46.47 490 LYS A C 1
ATOM 3828 O O . LYS A 1 490 ? 8.861 18.529 -61.239 1.00 46.47 490 LYS A O 1
ATOM 3833 N N . VAL A 1 491 ? 9.104 17.417 -63.204 1.00 38.62 491 VAL A N 1
ATOM 3834 C CA . VAL A 1 491 ? 9.499 18.554 -64.049 1.00 38.62 491 VAL A CA 1
ATOM 3835 C C . VAL A 1 491 ? 8.287 19.446 -64.271 1.00 38.62 491 VAL A C 1
ATOM 3837 O O . VAL A 1 491 ? 7.190 18.881 -64.503 1.00 38.62 491 VAL A O 1
#

Foldseek 3Di:
DVVVVVVVVVVVVVVVCVVVLWAKDFFCPALLNLLCVLPPADDLRDPVDDPVRNVVCVCVSQPDDDDPDDDDDDFDFDQDPVGTDTDDCPSSVVSVVVLVVVLVVVLVVLVCCLVVPLVVLLVLLVVQQPADDQDDQDALAAEAELECDVLCVQPVLVVLLVVDPDLCPLHQWDAADQWDQDPPDDQDDPVDPSLSVLLVVLCVVVVHDPSVLVNVLRRIDPDALLDLCNSVCQSSLSNSLSVLVRCLVVPDPRRVDDNVSSNVRSVSSNSSSSSSNVVNVVVLVVCQVQLAFFRHADPPSNYTHGHVNSVVVLVVVVADPQLLSLLVVVVVVPDPVGGRGSVRSVVCVVVSNVSSVVVSVVSSVVSQVVSLVRSLVSSLVSSLVSLVVDDQVQFAADPVRDGDDSVQLSVQLSVCSVVPRHSPPPDPSLVSLCSSCCSGRNNNLSNVLVNQLVVCVVVVHDSVVSNVVSSVVVSVCSNVVSIDIDNPPDD

Radius of gyration: 43.9 Å; chains: 1; bounding box: 78×46×134 Å

pLDDT: mean 81.33, std 16.88, range [27.2, 98.12]

Sequence (491 aa):
MINLYSLNAVTNAMKLAKQHQVRLEADVDSPVGLLTKATTQQSVFDTQITDEEFFQSLPDITALKTPQSGTGEASVIADTAAGPETLNVEDHEPTLFELKRMAIQRCQGMLDFARNVIQPFVQLVIQNNQGIENQAVSEEWALVPAGMDPALNSPVVQALIDSVENPLGNGTTHPAVKANVPADIELPETGSKAYDDLVKELLNALGWNINEAVRNMLEGNMLSPVSDQAPHNLKRNILFMLLSGYYLEMPWKDSGLNSGQWKAQMLPLHYSYIGWVYAYTQNIVTRIKTGNIVFGYDNVEKKVYICQEVMDDYLEKGGSVEALLGAIYQLDEGDTNVSTRVASLLEKQKDYIAAWGHRSAIQRAKLDGNWVTRNRQSLKQAFNVAIDATDPELFWRGQDGQVATPEFVKKSTASFIDSFFTTDTTDITEFVIKVSATEVFGEYELSKLMLDIHRGMIANRQPDEVATDWMINYVLDWICGGVVISVPSKV

Organism: Salmonella enteritidis (NCBI:txid149539)

Secondary structure (DSSP, 8-state):
-HHHHHHHHHHHHHHHHHHTTPEEEE-TTSHHHHHHHHT-SPPTT--SS-HHHHHHHHHHHS--PPPSS------EEEEETTEEEEE--TTTHHHHHHHHHHHHHHHHHHHHHIIIIIHHHHHHHHHH--PPPPPP---SSEEEE----TTTT-HHHHHHHHT-S-TTTT-S-BPPP-----TTPPPP--S-HHHHHHHHHHHHHHT--HHHHHHHHHT-B---TTSTTHHHHHHHHHHHHHHHHHHHHSPPTT-S--HHHHHHHHHHHHHHHHHHHHHHHHHHHHHHHHTB-EEEEETTTTEEEE-HHHHHHHHHTT--HHHHHHHHHHHHTT-TT---BHHHHHHTHHHHHHHHHHHHHHHHHHHHHHHHHHHHHHHHHHHHHHHHTS-GGGS-B-TTSPBPPHHHHHHHHHHHHHHH--TT---HHHHHHHHIIIIIS--HHHHHHHHHHHHHHHTT--HHHHHHHHHHHHHHHHHHTTEEEE-PPP-